Protein 4EIS (pdb70)

Sequence (447 aa):
GFVDNATIGGQFYQFYQPYQDPMGSPPDRISRKIPGNGPVEDVTSLAIQCNADSAPAKLHASAAAGSTVTLRWTIWPDSHVGPVITYMARCPDTGCQDWTPSASDKVWFKIKEGGREGTSNVWAATPLMTAPANYEYAIPSCLKPGYYLVRHEIIALHSAYSYPGAQFYPGCHQLQVTGSGTKTPSSGLVSFPGAYKSTDPGVTYDAYQAATYTIPGPAVFTCGFVDNATIGGQFYQFYQPYQDPYMGSPPDRISRKIPGNGPVEDVTSLAIQCNADSAPAKLHASAAAGSTVTLRWTIWPDSHVGPVITYMARCPDTGCQDWTPSASDKVWFKIKEGGREGTSNVWAATPLMTAPANYEYAIPSCLKPGYYLVRHEIIALHSAYSYPGAQFYPGCHQLQVTGSGTKTPSSGLVSFPGAYKSTDPGVTYDAYQAATYTIPGPAVFTC

Nearest PDB structures (foldseek):
  4eis-assembly1_A  TM=1.005E+00  e=3.615E-50  Neurospora crassa OR74A
  4eis-assembly2_B  TM=1.003E+00  e=1.424E-48  Neurospora crassa OR74A
  7ova-assembly2_BBB  TM=9.153E-01  e=5.320E-24  Aspergillus fischeri NRRL 181
  7vfc-assembly1_A  TM=9.034E-01  e=1.640E-23  compost metagenome
  6ha5-assembly2_B  TM=9.074E-01  e=2.078E-23  Aspergillus fumigatus Af293

CATH classification: 2.70.50.70

InterPro domains:
  IPR005103 Auxiliary Activity family 9, catalytic domain [PF03443] (17-226)
  IPR005103 Auxiliary Activity family 9, catalytic domain [cd21175] (17-236)
  IPR049892 Auxiliary Activity family 9 [PTHR33353] (1-238)

Radius of gyration: 25.79 Å; Cα contacts (8 Å, |Δi|>4): 1217; chains: 2; bounding box: 38×68×74 Å

Organism: Neurospora crassa (strain ATCC 24698 / 74-OR23-1A / CBS 708.71 / DSM 1257 / FGSC 987) (NCBI:txid367110)

Foldseek 3Di:
DAFQWKQAQNRTFGADDLVPQVPPHGDQHQWKDENDFFFDLDQQDLCLFAHPPIAATQDAAEHAAFDKMKTFDDADALQQAWKKWKKKFFDPQVERRHDDDDQFDQGIATADMWGDDQLDRDTPQNCCNDPRNMDMGGRHNQDDFGKMKMKIWGWGCSQQLAPSGITIRIIIGMHGYDDDHDDRDDPQTAGRSPQDDCPPDQRNDDSPGRHDHDDTGGDHDDD/DAFQWKQAQNRTFGADDLVPQVPDPHRDQGQWKDENDFFFDLDLLDLCLFAHPPIAATQDAAEHAAFDKMKTFDDADDLQQAWKKWKKKFFDPQVERRHDDADQADQGIATADMWGDDQLDLDTNQNCLNDPRNMDMGGRHNQDDFGKMKMKIWTWGCSQQQAPSGITIGIIIGMHGYDDDHDDGDDPQTAGRSPQDDRPPPRRNDDSPGRHDHDDTGTDHDHD

Secondary structure (DSSP, 8-state):
--EEEEEETTEEEE---TTT----SPPP-SB----SSPPB--TTSTHHHHSTT----S--EEEETT-EEEEEESPPPTT----EEEEEEEPPTT-GGG----TT---BEEEEEE-B-TTSS-BTTGGGGSSS-EEEEE--TTBPSEEEEEEEEEEE-TT-SSSS--EEEEEEEEEEEESS--B---SS-B-TTTS--TTSTTTS--TTSS------SSPBP--/--EEEEEETTEEEE---TTTGGGSSSPPP-SB-----SPPB--TTSTHHHH-TT----S--EEEETT-EEEEEESPPPTT----EEEEEEEPPTT-STT----TT---BEEEEEE-BSTTSS-BTTGGGGSSS-EEEEE--TTBPSEEEEEEEEEEE-TT-SSSS--EEEEEEEEEEEESS--B---SS-B-TTTS--TTSTTTS--TTSS------SSPBP--

Structure (mmCIF, N/CA/C/O backbone):
data_4EIS
#
_entry.id   4EIS
#
_cell.length_a   35.740
_cell.length_b   77.890
_cell.length_c   82.050
_cell.angle_alpha   90.000
_cell.angle_beta   90.020
_cell.angle_gamma   90.000
#
_symmetry.space_group_name_H-M   'P 1 21 1'
#
loop_
_entity.id
_entity.type
_entity.pdbx_description
1 polymer 'polysaccharide monooxygenase-3'
2 polymer 'polysaccharide monooxygenase-3'
3 branched 2-acetamido-2-deoxy-beta-D-glucopyranose-(1-4)-2-acetamido-2-deoxy-beta-D-glucopyranose
4 non-polymer 'COPPER (II) ION'
5 non-polymer 'PEROXIDE ION'
6 water water
#
loop_
_atom_site.group_PDB
_atom_site.id
_atom_site.type_symbol
_atom_site.label_atom_id
_atom_site.label_alt_id
_atom_site.label_comp_id
_atom_site.label_asym_id
_atom_site.label_entity_id
_atom_site.label_seq_id
_atom_site.pdbx_PDB_ins_code
_atom_site.Cartn_x
_atom_site.Cartn_y
_atom_site.Cartn_z
_atom_site.occupancy
_atom_site.B_iso_or_equiv
_atom_site.auth_seq_id
_atom_site.auth_comp_id
_atom_site.auth_asym_id
_atom_site.auth_atom_id
_atom_site.pdbx_PDB_model_num
ATOM 22 N N . GLY A 1 2 ? -15.451 14.239 -23.386 1.00 10.50 2 GLY A N 1
ATOM 23 C CA . GLY A 1 2 ? -14.158 14.665 -23.859 1.00 10.12 2 GLY A CA 1
ATOM 24 C C . GLY A 1 2 ? -14.233 15.005 -25.338 1.00 10.67 2 GLY A C 1
ATOM 25 O O . GLY A 1 2 ? -15.311 14.971 -25.924 1.00 14.10 2 GLY A O 1
ATOM 29 N N . PHE A 1 3 ? -13.099 15.381 -25.903 1.00 10.16 3 PHE A N 1
ATOM 30 C CA . PHE A 1 3 ? -12.990 15.679 -27.329 1.00 9.56 3 PHE A CA 1
ATOM 31 C C . PHE A 1 3 ? -11.544 15.515 -27.765 1.00 9.40 3 PHE A C 1
ATOM 32 O O . PHE A 1 3 ? -10.657 15.345 -26.934 1.00 11.71 3 PHE A O 1
ATOM 49 N N . VAL A 1 4 ? -11.326 15.481 -29.075 1.00 8.66 4 VAL A N 1
ATOM 50 C CA . VAL A 1 4 ? -9.971 15.467 -29.575 1.00 7.71 4 VAL A CA 1
ATOM 51 C C . VAL A 1 4 ? -9.376 16.859 -29.364 1.00 9.64 4 VAL A C 1
ATOM 52 O O . VAL A 1 4 ? -9.894 17.847 -29.880 1.00 10.52 4 VAL A O 1
ATOM 65 N N . ASP A 1 5 ? -8.283 16.921 -28.613 1.00 10.36 5 ASP A N 1
ATOM 66 C CA . ASP A 1 5 ? -7.656 18.181 -28.193 1.00 11.21 5 ASP A CA 1
ATOM 67 C C . ASP A 1 5 ? -6.679 18.702 -29.258 1.00 11.01 5 ASP A C 1
ATOM 68 O O . ASP A 1 5 ? -6.582 19.916 -29.507 1.00 12.01 5 ASP A O 1
ATOM 77 N N . ASN A 1 6 ? -5.927 17.785 -29.850 1.00 10.45 6 ASN A N 1
ATOM 78 C CA . ASN A 1 6 ? -4.978 18.135 -30.899 1.00 10.71 6 ASN A CA 1
ATOM 79 C C . ASN A 1 6 ? -4.560 16.896 -31.666 1.00 10.99 6 ASN A C 1
ATOM 80 O O . ASN A 1 6 ? -4.999 15.773 -31.352 1.00 11.56 6 ASN A O 1
ATOM 90 N N . ALA A 1 7 ? -3.781 17.118 -32.714 1.00 11.66 7 ALA A N 1
ATOM 91 C CA . ALA A 1 7 ? -3.305 16.044 -33.569 1.00 11.86 7 ALA A CA 1
ATOM 92 C C . ALA A 1 7 ? -1.944 16.327 -34.170 1.00 12.18 7 ALA A C 1
ATOM 93 O O . ALA A 1 7 ? -1.461 17.450 -34.148 1.00 14.92 7 ALA A O 1
ATOM 100 N N . THR A 1 8 ? -1.353 15.281 -34.720 1.00 11.58 8 THR A N 1
ATOM 101 C CA . THR A 1 8 ? -0.134 15.395 -35.504 1.00 11.91 8 THR A CA 1
ATOM 102 C C . THR A 1 8 ? -0.466 14.800 -36.863 1.00 12.92 8 THR A C 1
ATOM 103 O O . THR A 1 8 ? -0.722 13.598 -36.978 1.00 15.81 8 THR A O 1
ATOM 114 N N . ILE A 1 9 ? -0.534 15.664 -37.876 1.00 11.70 9 ILE A N 1
ATOM 115 C CA . ILE A 1 9 ? -0.941 15.307 -39.234 1.00 11.26 9 ILE A CA 1
ATOM 116 C C . ILE A 1 9 ? 0.145 15.770 -40.210 1.00 12.11 9 ILE A C 1
ATOM 117 O O . ILE A 1 9 ? 0.593 16.906 -40.155 1.00 12.39 9 ILE A O 1
ATOM 133 N N . GLY A 1 10 ? 0.590 14.878 -41.086 1.00 12.11 10 GLY A N 1
ATOM 134 C CA . GLY A 1 10 ? 1.651 15.223 -42.019 1.00 12.51 10 GLY A CA 1
ATOM 135 C C . GLY A 1 10 ? 2.895 15.666 -41.291 1.00 12.57 10 GLY A C 1
ATOM 136 O O . GLY A 1 10 ? 3.694 16.429 -41.808 1.00 14.04 10 GLY A O 1
ATOM 140 N N . GLY A 1 11 ? 3.060 15.163 -40.073 1.00 12.79 11 GLY A N 1
ATOM 141 C CA . GLY A 1 11 ? 4.213 15.488 -39.265 1.00 12.28 11 GLY A CA 1
ATOM 142 C C . GLY A 1 11 ? 4.116 16.779 -38.491 1.00 11.68 11 GLY A C 1
ATOM 143 O O . GLY A 1 11 ? 5.046 17.141 -37.774 1.00 13.37 11 GLY A O 1
ATOM 147 N N . GLN A 1 12 ? 2.994 17.490 -38.627 1.00 11.87 12 GLN A N 1
ATO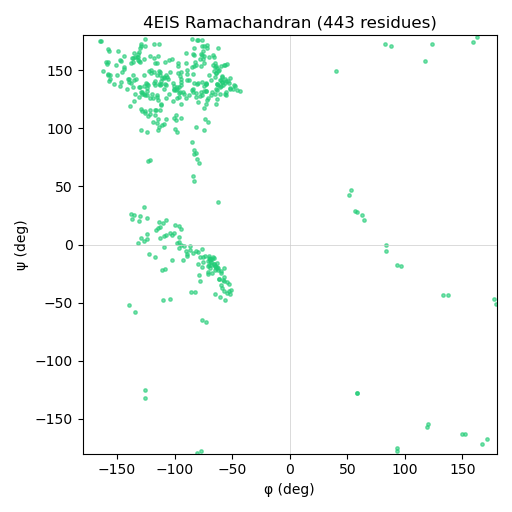M 148 C CA . GLN A 1 12 ? 2.820 18.817 -38.025 1.00 12.92 12 GLN A CA 1
ATOM 149 C C . GLN A 1 12 ? 1.777 18.793 -36.920 1.00 11.83 12 GLN A C 1
ATOM 150 O O . GLN A 1 12 ? 0.802 18.072 -37.004 1.00 13.01 12 GLN A O 1
ATOM 164 N N . PHE A 1 13 ? 1.990 19.611 -35.895 1.00 12.95 13 PHE A N 1
ATOM 165 C CA . PHE A 1 13 ? 1.07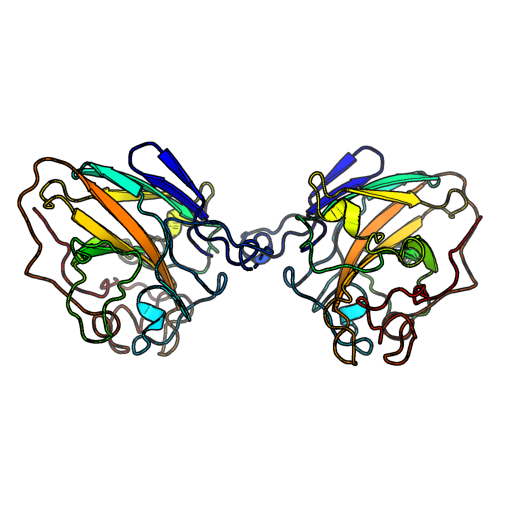2 19.715 -34.761 1.00 13.98 13 PHE A CA 1
ATOM 166 C C . PH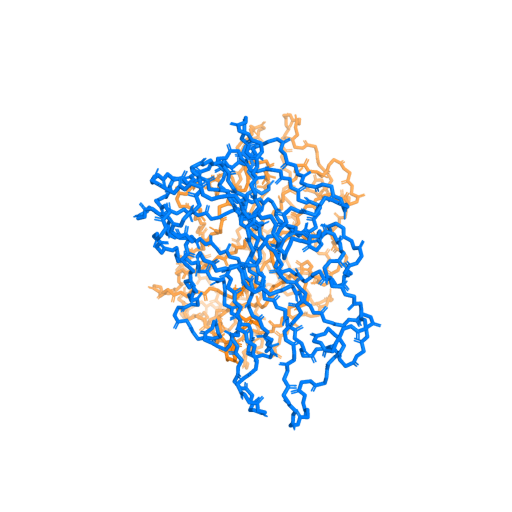E A 1 13 ? -0.067 20.670 -35.087 1.00 12.80 13 PHE A C 1
ATOM 167 O O . PHE A 1 13 ? 0.169 21.757 -35.621 1.00 16.17 13 PHE A O 1
ATOM 184 N N . TYR A 1 14 ? -1.290 20.255 -34.771 1.00 12.88 14 TYR A N 1
ATOM 185 C CA . TYR A 1 14 ? -2.441 21.115 -34.849 1.00 12.97 14 TYR A CA 1
ATOM 186 C C . TYR A 1 14 ? -3.266 21.061 -33.568 1.00 11.80 14 TYR A C 1
ATOM 187 O O . TYR A 1 14 ? -3.705 19.982 -33.168 1.00 12.89 14 TYR A O 1
ATOM 205 N N . GLN A 1 15 ? -3.547 22.218 -32.983 1.00 13.10 15 GLN A N 1
ATOM 206 C CA . GLN A 1 15 ? -4.497 22.278 -31.903 1.00 12.03 15 GLN A CA 1
ATOM 207 C C . GLN A 1 15 ? -5.880 22.303 -32.509 1.00 10.98 15 GLN A C 1
ATOM 208 O O . GLN A 1 15 ? -6.181 23.155 -33.350 1.00 12.21 15 GLN A O 1
ATOM 222 N N . PHE A 1 16 ? -6.735 21.395 -32.068 1.00 11.61 16 PHE A N 1
ATOM 223 C CA . PHE A 1 16 ? -8.091 21.335 -32.597 1.00 10.54 16 PHE A CA 1
ATOM 224 C C . PHE A 1 16 ? -8.939 22.485 -32.025 1.00 9.64 16 PHE A C 1
ATOM 225 O O . PHE A 1 16 ? -8.514 23.198 -31.086 1.00 10.21 16 PHE A O 1
ATOM 242 N N . TYR A 1 17 ? -10.108 22.708 -32.634 1.00 11.02 17 TYR A N 1
ATOM 243 C CA . TYR A 1 17 ? -11.109 23.595 -32.092 1.00 10.45 17 TYR A CA 1
ATOM 244 C C . TYR A 1 17 ? -11.253 23.357 -30.583 1.00 10.53 17 TYR A C 1
ATOM 245 O O . TYR A 1 17 ? -11.344 22.208 -30.118 1.00 10.91 17 TYR A O 1
ATOM 263 N N . GLN A 1 18 ? -11.251 24.451 -29.826 1.00 11.24 18 GLN A N 1
ATOM 264 C CA . GLN A 1 18 ? -11.282 24.413 -28.356 1.00 11.76 18 GLN A CA 1
ATOM 265 C C . GLN A 1 18 ? -12.600 25.005 -27.870 1.00 10.14 18 GLN A C 1
ATOM 266 O O . GLN A 1 18 ? -12.737 26.220 -27.837 1.00 10.79 18 GLN A O 1
ATOM 280 N N . PRO A 1 19 ? -13.571 24.148 -27.485 1.00 9.81 19 PRO A N 1
ATOM 281 C CA . PRO A 1 19 ? -14.886 24.656 -27.112 1.00 11.11 19 PRO A CA 1
ATOM 282 C C . PRO A 1 19 ? -14.894 25.459 -25.797 1.00 11.45 19 PRO A C 1
ATOM 283 O O . PRO A 1 19 ? -15.836 26.198 -25.572 1.00 12.28 19 PRO A O 1
ATOM 294 N N . TYR A 1 20 ? -13.857 25.318 -24.964 1.00 13.37 20 TYR A N 1
ATOM 295 C CA . TYR A 1 20 ? -13.745 26.064 -23.709 1.00 11.98 20 TYR A CA 1
ATOM 296 C C . TYR A 1 20 ? -12.675 27.156 -23.794 1.00 14.78 20 TYR A C 1
ATOM 297 O O . TYR A 1 20 ? -12.196 27.635 -22.774 1.00 17.60 20 TYR A O 1
ATOM 315 N N . GLN A 1 21 ? -12.327 27.570 -25.019 1.00 13.95 21 GLN A N 1
ATOM 316 C CA . GLN A 1 21 ? -11.388 28.706 -25.228 1.00 12.99 21 GLN A CA 1
ATOM 317 C C . GLN A 1 21 ? -11.851 29.601 -26.398 1.00 12.72 21 GLN A C 1
ATOM 318 O O . GLN A 1 21 ? -11.939 30.817 -26.283 1.00 15.07 21 GLN A O 1
ATOM 332 N N . ASP A 1 22 ? -12.112 28.966 -27.542 1.00 11.11 22 ASP A N 1
ATOM 333 C CA . ASP A 1 22 ? -12.277 29.676 -28.803 1.00 11.93 22 ASP A CA 1
ATOM 334 C C . ASP A 1 22 ? -13.487 30.593 -28.840 1.00 12.22 22 ASP A C 1
ATOM 335 O O . ASP A 1 22 ? -13.381 31.701 -29.363 1.00 13.94 22 ASP A O 1
ATOM 344 N N . PRO A 1 23 ? -14.640 30.144 -28.317 1.00 14.19 23 PRO A N 1
ATOM 345 C CA . PRO A 1 23 ? -15.824 31.008 -28.419 1.00 15.39 23 PRO A CA 1
ATOM 346 C C . PRO A 1 23 ? -15.747 32.359 -27.711 1.00 15.50 23 PRO A C 1
ATOM 347 O O . PRO A 1 23 ? -16.529 33.268 -28.039 1.00 16.56 23 PRO A O 1
ATOM 379 N N . MET A 1 25 ? -13.054 34.362 -27.432 1.00 15.93 25 MET A N 1
ATOM 380 C CA . MET A 1 25 ? -12.145 35.318 -28.041 1.00 16.74 25 MET A CA 1
ATOM 381 C C . MET A 1 25 ? -12.928 36.272 -28.923 1.00 17.86 25 MET A C 1
ATOM 382 O O . MET A 1 25 ? -13.970 35.910 -29.461 1.00 21.42 25 MET A O 1
ATOM 396 N N . GLY A 1 26 ? -12.442 37.501 -29.037 1.00 19.46 26 GLY A N 1
ATOM 397 C CA . GLY A 1 26 ? -13.030 38.444 -29.973 1.00 19.76 26 GLY A CA 1
ATOM 398 C C . GLY A 1 26 ? -13.023 37.918 -31.396 1.00 19.00 26 GLY A C 1
ATOM 399 O O . GLY A 1 26 ? -13.991 38.094 -32.143 1.00 19.05 26 GLY A O 1
ATOM 403 N N . SER A 1 27 ? -11.928 37.260 -31.758 1.00 20.28 27 SER A N 1
ATOM 404 C CA . SER A 1 27 ? -11.768 36.651 -33.073 1.00 19.50 27 SER A CA 1
ATOM 405 C C . SER A 1 27 ? -11.317 35.207 -32.858 1.00 18.64 27 SER A C 1
ATOM 406 O O . SER A 1 27 ? -10.135 34.962 -32.637 1.00 21.97 27 SER A O 1
ATOM 414 N N . PRO A 1 28 ? -12.255 34.241 -32.923 1.00 18.70 28 PRO A N 1
ATOM 415 C CA . PRO A 1 28 ? -11.856 32.842 -32.745 1.00 18.78 28 PRO A CA 1
ATOM 416 C C . PRO A 1 28 ? -10.813 32.408 -33.782 1.00 19.55 28 PRO A C 1
ATOM 417 O O . PRO A 1 28 ? -10.911 32.786 -34.944 1.00 22.77 28 PRO A O 1
ATOM 428 N N . PRO A 1 29 ? -9.813 31.620 -33.362 1.00 15.01 29 PRO A N 1
ATOM 429 C CA . PRO A 1 29 ? -8.719 31.246 -34.254 1.00 15.68 29 PRO A CA 1
ATOM 430 C C . PRO A 1 29 ? -9.148 30.287 -35.365 1.00 15.43 29 PRO A C 1
ATOM 431 O O . PRO A 1 29 ? -10.005 29.421 -35.145 1.00 15.06 29 PRO A O 1
ATOM 442 N N . ASP A 1 30 ? -8.541 30.427 -36.544 1.00 17.20 30 ASP A N 1
ATOM 443 C CA . ASP A 1 30 ? -8.734 29.468 -37.632 1.00 16.95 30 ASP A CA 1
ATOM 444 C C . ASP A 1 30 ? -8.291 28.101 -37.140 1.00 14.10 30 ASP A C 1
ATOM 445 O O . ASP A 1 30 ? -7.265 27.973 -36.481 1.00 18.57 30 ASP A O 1
ATOM 454 N N . ARG A 1 31 ? -9.046 27.073 -37.502 1.00 13.65 31 ARG A N 1
ATOM 455 C CA . ARG A 1 31 ? -8.735 25.703 -37.095 1.00 12.01 31 ARG A CA 1
ATOM 456 C C . ARG A 1 31 ? -8.865 24.752 -38.283 1.00 12.08 31 ARG A C 1
ATOM 457 O O . ARG A 1 31 ? -9.503 25.086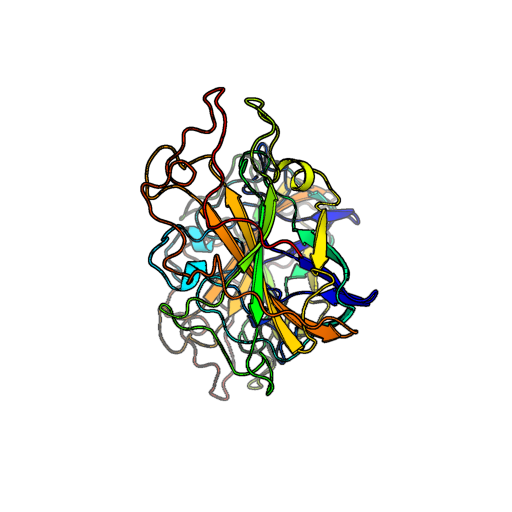 -39.295 1.00 13.98 31 ARG A O 1
ATOM 478 N N . ILE A 1 32 ? -8.252 23.578 -38.165 1.00 10.68 32 ILE A N 1
ATOM 479 C CA . ILE A 1 32 ? -8.495 22.498 -39.128 1.00 10.14 32 ILE A CA 1
ATOM 480 C C . ILE A 1 32 ? -9.657 21.589 -38.732 1.00 10.16 32 ILE A C 1
ATOM 481 O O . ILE A 1 32 ? -10.060 20.722 -39.513 1.00 13.02 32 ILE A O 1
ATOM 497 N N . SER A 1 33 ? -10.161 21.748 -37.512 1.00 10.76 33 SER A N 1
ATOM 498 C CA . SER A 1 33 ? -11.260 20.929 -37.009 1.00 9.62 33 SER A CA 1
ATOM 499 C C . SER A 1 33 ? -12.470 21.786 -36.757 1.00 9.96 33 SER A C 1
ATOM 500 O O . SER A 1 33 ? -12.365 22.997 -36.519 1.00 12.23 33 SER A O 1
ATOM 508 N N . ARG A 1 34 ? -13.620 21.122 -36.790 1.00 9.96 34 ARG A N 1
ATOM 509 C CA . ARG A 1 34 ? -14.908 21.773 -36.821 1.00 10.26 34 ARG A CA 1
ATOM 510 C C . ARG A 1 34 ? -15.417 22.015 -35.407 1.00 10.21 34 ARG A C 1
ATOM 511 O O . ARG A 1 34 ? -15.168 21.223 -34.501 1.00 10.84 34 ARG A O 1
ATOM 532 N N . LYS A 1 35 ? -16.141 23.115 -35.268 1.00 10.26 35 LYS A N 1
ATOM 533 C CA . LYS A 1 35 ? -16.765 23.550 -34.032 1.00 10.38 35 LYS A CA 1
ATOM 534 C C . LYS A 1 35 ? -17.526 22.420 -33.348 1.00 9.47 35 LYS A C 1
ATOM 535 O O . LYS A 1 35 ? -18.217 21.639 -33.995 1.00 11.14 35 LYS A O 1
ATOM 554 N N . ILE A 1 36 ? -17.369 22.326 -32.035 1.00 11.18 36 ILE A N 1
ATOM 555 C CA . ILE A 1 36 ? -18.152 21.409 -31.191 1.00 9.54 36 ILE A CA 1
ATOM 556 C C . ILE A 1 36 ? -18.669 22.225 -29.994 1.00 9.70 36 ILE A C 1
ATOM 557 O O . ILE A 1 36 ? -18.121 23.284 -29.688 1.00 11.59 36 ILE A O 1
ATOM 573 N N . PRO A 1 37 ? -19.741 21.756 -29.320 1.00 10.88 37 PRO A N 1
ATOM 574 C CA . PRO A 1 37 ? -20.329 22.553 -28.243 1.00 11.98 37 PRO A CA 1
ATOM 575 C C . PRO A 1 37 ? -19.554 22.552 -26.921 1.00 12.17 37 PRO A C 1
ATOM 576 O O . PRO A 1 37 ? -19.727 23.441 -26.067 1.00 14.75 37 PRO A O 1
ATOM 587 N N . GLY A 1 38 ? -18.695 21.563 -26.769 1.00 11.49 38 GLY A N 1
ATOM 588 C CA . GLY A 1 38 ? -18.178 21.189 -25.449 1.00 11.45 38 GLY A CA 1
ATOM 589 C C . GLY A 1 38 ? -17.872 19.708 -25.454 1.00 10.79 38 GLY A C 1
ATOM 590 O O . GLY A 1 38 ? -17.779 19.090 -26.515 1.00 11.81 38 GLY A O 1
ATOM 594 N N . ASN A 1 39 ? -17.722 19.124 -24.273 1.00 10.82 39 ASN A N 1
ATOM 595 C CA . ASN A 1 39 ? -17.262 17.746 -24.150 1.00 11.74 39 ASN A CA 1
ATOM 596 C C . ASN A 1 39 ? -18.384 16.702 -23.988 1.00 10.61 39 ASN A C 1
ATOM 597 O O . ASN A 1 39 ? -18.113 15.528 -23.751 1.00 11.27 39 ASN A O 1
ATOM 608 N N . GLY A 1 40 ? -19.642 17.134 -24.113 1.00 12.12 40 GLY A N 1
ATOM 609 C CA . GLY A 1 40 ? -20.789 16.269 -23.870 1.00 11.23 40 GLY A CA 1
ATOM 610 C C . GLY A 1 40 ? -21.220 15.404 -25.050 1.00 11.14 40 GLY A C 1
ATOM 611 O O . GLY A 1 40 ? -20.858 15.663 -26.192 1.00 14.14 40 GLY A O 1
ATOM 615 N N . PRO A 1 41 ? -22.031 14.372 -24.790 1.00 11.76 41 PRO A N 1
ATOM 616 C CA . PRO A 1 41 ? -22.409 13.432 -25.845 1.00 11.86 41 PRO A CA 1
ATOM 617 C C . PRO A 1 41 ? -23.556 13.878 -26.731 1.00 11.26 41 PRO A C 1
ATOM 618 O O . PRO A 1 41 ? -24.369 14.707 -26.334 1.00 14.36 41 PRO A O 1
ATOM 629 N N . VAL A 1 42 ? -23.589 13.296 -27.931 1.00 11.43 42 VAL A N 1
ATOM 630 C CA . VAL A 1 42 ? -24.733 13.309 -28.812 1.00 12.13 42 VAL A CA 1
ATOM 631 C C . VAL A 1 42 ? -25.421 11.964 -28.576 1.00 11.63 42 VAL A C 1
ATOM 632 O O . VAL A 1 42 ? -24.751 10.942 -28.452 1.00 13.93 42 VAL A O 1
ATOM 645 N N . GLU A 1 43 ? -26.742 11.978 -28.442 1.00 11.35 43 GLU A N 1
ATOM 646 C CA . GLU A 1 43 ? -27.493 10.769 -28.149 1.00 13.25 43 GLU A CA 1
ATOM 647 C C . GLU A 1 43 ? -28.595 10.458 -29.169 1.00 14.56 43 GLU A C 1
ATOM 648 O O . GLU A 1 43 ? -29.334 9.497 -28.999 1.00 18.12 43 GLU A O 1
ATOM 660 N N . ASP A 1 44 ? -28.675 11.245 -30.237 1.00 13.48 44 ASP A N 1
ATOM 661 C CA . ASP A 1 44 ? -29.740 11.097 -31.233 1.00 12.97 44 ASP A CA 1
ATOM 662 C C . ASP A 1 44 ? -29.121 10.678 -32.573 1.00 12.24 44 ASP A C 1
ATOM 663 O O . ASP A 1 44 ? -28.541 11.510 -33.278 1.00 12.40 44 ASP A O 1
ATOM 672 N N . VAL A 1 45 ? -29.258 9.394 -32.941 1.00 12.74 45 VAL A N 1
ATOM 673 C CA . VAL A 1 45 ? -28.677 8.912 -34.208 1.00 12.85 45 VAL A CA 1
ATOM 674 C C . VAL A 1 45 ? -29.391 9.460 -35.443 1.00 11.93 45 VAL A C 1
ATOM 675 O O . VAL A 1 45 ? -28.916 9.279 -36.547 1.00 14.56 45 VAL A O 1
ATOM 688 N N . THR A 1 46 ? -30.546 10.082 -35.255 1.00 12.75 46 THR A N 1
ATOM 689 C CA . THR A 1 46 ? -31.312 10.665 -36.366 1.00 11.45 46 THR A CA 1
ATOM 690 C C . THR A 1 46 ? -31.000 12.151 -36.570 1.00 12.16 46 THR A C 1
ATOM 691 O O . THR A 1 46 ? -31.530 12.770 -37.484 1.00 13.35 46 THR A O 1
ATOM 702 N N . SER A 1 47 ? -30.123 12.712 -35.739 1.00 12.18 47 SER A N 1
ATOM 703 C CA . SER A 1 47 ? -29.755 14.130 -35.810 1.00 11.95 47 SER A CA 1
ATOM 704 C C . SER A 1 47 ? -28.480 14.359 -36.634 1.00 11.80 47 SER A C 1
ATOM 705 O O . SER A 1 47 ? -27.544 13.558 -36.613 1.00 13.07 47 SER A O 1
ATOM 713 N N . LEU A 1 48 ? -28.440 15.473 -37.350 1.00 12.11 48 LEU A N 1
ATOM 714 C CA . LEU A 1 48 ? -27.212 15.901 -37.995 1.00 13.20 48 LEU A CA 1
ATOM 715 C C . LEU A 1 48 ? -26.066 16.075 -36.990 1.00 12.93 48 LEU A C 1
ATOM 716 O O . LEU A 1 48 ? -24.898 16.059 -37.368 1.00 13.43 48 LEU A O 1
ATOM 732 N N . ALA A 1 49 ? -26.388 16.227 -35.710 1.00 11.60 49 ALA A N 1
ATOM 733 C CA . ALA A 1 49 ? -25.327 16.349 -34.703 1.00 11.25 49 ALA A CA 1
ATOM 734 C C . ALA A 1 49 ? -24.448 15.084 -34.646 1.00 10.90 49 ALA A C 1
ATOM 735 O O . ALA A 1 49 ? -23.301 15.125 -34.190 1.00 11.95 49 ALA A O 1
ATOM 742 N N . ILE A 1 50 ? -24.977 13.954 -35.115 1.00 11.27 50 ILE A N 1
ATOM 743 C CA . ILE A 1 50 ? -24.207 12.718 -35.085 1.00 12.35 50 ILE A CA 1
ATOM 744 C C . ILE A 1 50 ? -23.047 12.749 -36.089 1.00 11.33 50 ILE A C 1
ATOM 745 O O . ILE A 1 50 ? -22.098 11.963 -35.958 1.00 11.90 50 ILE A O 1
ATOM 761 N N . GLN A 1 51 ? -23.109 13.667 -37.056 1.00 9.60 51 GLN A N 1
ATOM 762 C CA . GLN A 1 51 ? -22.099 13.773 -38.102 1.00 10.86 51 GLN A CA 1
ATOM 763 C C . GLN A 1 51 ? -20.803 14.360 -37.553 1.00 9.98 51 GLN A C 1
ATOM 764 O O . GLN A 1 51 ? -19.802 13.655 -37.500 1.00 10.96 51 GLN A O 1
ATOM 778 N N . CYS A 1 52 ? -20.840 15.627 -37.145 1.00 11.33 52 CYS A N 1
ATOM 779 C CA . CYS A 1 52 ? -19.658 16.359 -36.692 1.00 11.94 52 CYS A CA 1
ATOM 780 C C . CYS A 1 52 ? -19.892 17.066 -35.337 1.00 11.13 52 CYS A C 1
ATOM 781 O O . CYS A 1 52 ? -19.220 18.040 -34.991 1.00 11.63 52 CYS A O 1
ATOM 789 N N . ASN A 1 53 ? -20.842 16.523 -34.571 1.00 10.45 53 ASN A N 1
ATOM 790 C CA . ASN A 1 53 ? -21.282 17.051 -33.288 1.00 10.59 53 ASN A CA 1
ATOM 791 C C . ASN A 1 53 ? -22.320 18.176 -33.482 1.00 10.35 53 ASN A C 1
ATOM 792 O O . ASN A 1 53 ? -22.549 18.638 -34.598 1.00 11.95 53 ASN A O 1
ATOM 803 N N . ALA A 1 54 ? -22.911 18.633 -32.376 1.00 11.37 54 ALA A N 1
ATOM 804 C CA . ALA A 1 54 ? -24.035 19.563 -32.406 1.00 12.68 54 ALA A CA 1
ATOM 805 C C . ALA A 1 54 ? -23.612 20.973 -32.800 1.00 14.05 54 ALA A C 1
ATOM 806 O O . ALA A 1 54 ? -22.565 21.465 -32.388 1.00 15.09 54 ALA A O 1
ATOM 813 N N . ASP A 1 55 ? -24.451 21.598 -33.626 1.00 14.41 55 ASP A N 1
ATOM 814 C CA . ASP A 1 55 ? -24.283 22.982 -34.062 1.00 14.60 55 ASP A CA 1
ATOM 815 C C . ASP A 1 55 ? -22.890 23.243 -34.616 1.00 13.94 55 ASP A C 1
ATOM 816 O O . ASP A 1 55 ? -22.269 24.271 -34.325 1.00 16.55 55 ASP A O 1
ATOM 825 N N . SER A 1 56 ? -22.408 22.291 -35.406 1.00 13.30 56 SER A N 1
ATOM 826 C CA . SER A 1 56 ? -21.095 22.398 -35.984 1.00 12.69 56 SER A CA 1
ATOM 827 C C . SER A 1 56 ? -21.099 23.297 -37.220 1.00 12.14 56 SER A C 1
ATOM 828 O O . SER A 1 56 ? -22.139 23.809 -37.645 1.00 15.01 56 SER A O 1
ATOM 836 N N . ALA A 1 57 ? -19.909 23.516 -37.753 1.00 10.46 57 ALA A N 1
ATOM 837 C CA . ALA A 1 57 ? -19.708 24.358 -38.920 1.00 13.88 57 ALA A CA 1
ATOM 838 C C . ALA A 1 57 ? -18.395 23.971 -39.594 1.00 11.74 57 ALA A C 1
ATOM 839 O O . ALA A 1 57 ? -17.528 23.365 -38.963 1.00 13.16 57 ALA A O 1
ATOM 846 N N . PRO A 1 58 ? -18.256 24.267 -40.899 1.00 13.11 58 PRO A N 1
ATOM 847 C CA . PRO A 1 58 ? -16.988 23.967 -41.545 1.00 11.81 58 PRO A CA 1
ATOM 848 C C . PRO A 1 58 ? -15.827 24.704 -40.888 1.00 12.94 58 PRO A C 1
ATOM 849 O O . PRO A 1 58 ? -16.035 25.728 -40.243 1.00 16.07 58 PRO A O 1
ATOM 860 N N . ALA A 1 59 ? -14.626 24.132 -40.998 1.00 11.10 59 ALA A N 1
ATOM 861 C CA . ALA A 1 59 ? -13.403 24.727 -40.461 1.00 11.47 59 ALA A CA 1
ATOM 862 C C . ALA A 1 59 ? -12.704 25.469 -41.588 1.00 10.82 59 ALA A C 1
ATOM 863 O O . ALA A 1 59 ? -12.872 25.124 -42.766 1.00 11.70 59 ALA A O 1
ATOM 870 N N . LYS A 1 60 ? -11.925 26.477 -41.239 1.00 11.87 60 LYS A N 1
ATOM 871 C CA . LYS A 1 60 ? -11.331 27.384 -42.215 1.00 13.87 60 LYS A CA 1
ATOM 872 C C . LYS A 1 60 ? -10.100 26.764 -42.886 1.00 12.59 60 LYS A C 1
ATOM 873 O O . LYS A 1 60 ? -9.784 27.109 -44.027 1.00 15.03 60 LYS A O 1
ATOM 892 N N . LEU A 1 61 ? -9.426 25.831 -42.211 1.00 13.84 61 LEU A N 1
ATOM 893 C CA . LEU A 1 61 ? -8.155 25.285 -42.695 1.00 13.46 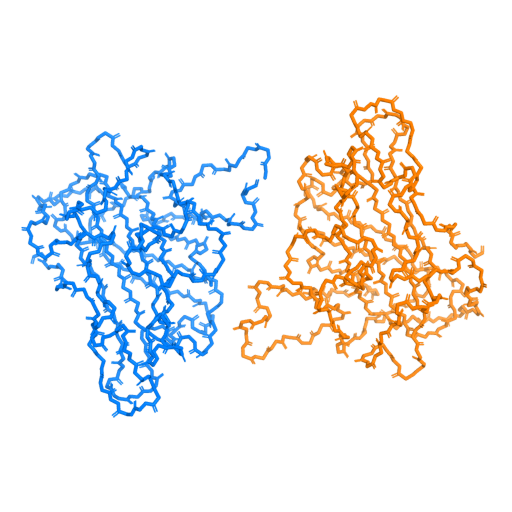61 LEU A CA 1
ATOM 894 C C . LEU A 1 61 ? -8.208 23.787 -42.985 1.00 12.50 61 LEU A C 1
ATOM 895 O O . LEU A 1 61 ? -9.091 23.071 -42.506 1.00 11.72 61 LEU A O 1
ATOM 911 N N . HIS A 1 62 ? -7.238 23.341 -43.787 1.00 13.68 62 HIS A N 1
ATOM 912 C CA . HIS A 1 62 ? -6.960 21.926 -43.991 1.00 10.74 62 HIS A CA 1
ATOM 913 C C . HIS A 1 62 ? -5.546 21.619 -43.575 1.00 11.37 62 HIS A C 1
ATOM 914 O O . HIS A 1 62 ? -4.668 22.476 -43.675 1.00 14.58 62 HIS A O 1
ATOM 929 N N . ALA A 1 63 ? -5.316 20.384 -43.117 1.00 11.33 63 ALA A N 1
ATOM 930 C CA . ALA A 1 63 ? -3.988 19.871 -42.813 1.00 10.67 63 ALA A CA 1
ATOM 931 C C . ALA A 1 63 ? -3.493 18.956 -43.943 1.00 11.17 63 ALA A C 1
ATOM 932 O O . ALA A 1 63 ? -4.161 17.984 -44.280 1.00 11.46 63 ALA A O 1
ATOM 939 N N . SER A 1 64 ? -2.331 19.282 -44.519 1.00 11.45 64 SER A N 1
ATOM 940 C CA . SER A 1 64 ? -1.751 18.500 -45.601 1.00 12.22 64 SER A CA 1
ATOM 941 C C . SER A 1 64 ? -1.149 17.202 -45.078 1.00 12.30 64 SER A C 1
ATOM 942 O O . SER A 1 64 ? -0.476 17.188 -44.058 1.00 15.49 64 SER A O 1
ATOM 950 N N . ALA A 1 65 ? -1.390 16.106 -45.783 1.00 13.12 65 ALA A N 1
ATOM 951 C CA . ALA A 1 65 ? -0.798 14.814 -45.413 1.00 13.79 65 ALA A CA 1
ATOM 952 C C . ALA A 1 65 ? -0.769 13.902 -46.626 1.00 14.43 65 ALA A C 1
ATOM 953 O O . ALA A 1 65 ? -1.657 13.958 -47.469 1.00 15.87 65 ALA A O 1
ATOM 960 N N . ALA A 1 66 ? 0.244 13.055 -46.702 1.00 13.27 66 ALA A N 1
ATOM 961 C CA . ALA A 1 66 ? 0.344 12.073 -47.765 1.00 14.12 66 ALA A CA 1
ATOM 962 C C . ALA A 1 66 ? -0.617 10.917 -47.517 1.00 13.39 66 ALA A C 1
ATOM 963 O O . ALA A 1 66 ? -0.740 10.435 -46.388 1.00 13.52 66 ALA A O 1
ATOM 970 N N . ALA A 1 67 ? -1.254 10.434 -48.580 1.00 12.83 67 ALA A N 1
ATOM 971 C CA . ALA A 1 67 ? -2.009 9.210 -48.485 1.00 13.24 67 ALA A CA 1
ATOM 972 C C . ALA A 1 67 ? -1.057 8.128 -47.983 1.00 13.87 67 ALA A C 1
ATOM 973 O O . ALA A 1 67 ? 0.100 8.080 -48.388 1.00 15.04 67 ALA A O 1
ATOM 980 N N . GLY A 1 68 ? -1.535 7.279 -47.085 1.00 14.55 68 GLY A N 1
ATOM 981 C CA . GLY A 1 68 ? -0.722 6.196 -46.531 1.00 15.57 68 GLY A CA 1
ATOM 982 C C . GLY A 1 68 ? -0.023 6.575 -45.235 1.00 15.16 68 GLY A C 1
ATOM 983 O O . GLY A 1 68 ? 0.419 5.692 -44.513 1.00 17.28 68 GLY A O 1
ATOM 987 N N . SER A 1 69 ? 0.081 7.875 -44.941 1.00 13.89 69 SER A N 1
ATOM 988 C CA . SER A 1 69 ? 0.714 8.353 -43.708 1.00 14.26 69 SER A CA 1
ATOM 989 C C . SER A 1 69 ? -0.163 8.157 -42.471 1.00 14.30 69 SER A C 1
ATOM 990 O O . SER A 1 69 ? -1.377 7.998 -42.569 1.00 14.22 69 SER A O 1
ATOM 998 N N . THR A 1 70 ? 0.478 8.169 -41.305 1.00 14.56 70 THR A N 1
ATOM 999 C CA . THR A 1 70 ? -0.209 8.033 -40.028 1.00 13.40 70 THR A CA 1
ATOM 1000 C C . THR A 1 70 ? -0.530 9.385 -39.390 1.00 13.54 70 THR A C 1
ATOM 1001 O O . THR A 1 70 ? 0.289 10.312 -39.416 1.00 14.69 70 THR A O 1
ATOM 1012 N N . VAL A 1 71 ? -1.731 9.465 -38.813 1.00 12.07 71 VAL A N 1
ATOM 1013 C CA . VAL A 1 71 ? -2.197 10.594 -38.030 1.00 11.54 71 VAL A CA 1
ATOM 1014 C C . VAL A 1 71 ? -2.341 10.169 -36.568 1.00 10.45 71 VAL A C 1
ATOM 1015 O O . VAL A 1 71 ? -2.858 9.100 -36.292 1.00 10.98 71 VAL A O 1
ATOM 1028 N N . THR A 1 72 ? -1.915 11.028 -35.644 1.00 11.05 72 THR A N 1
ATOM 1029 C CA . THR A 1 72 ? -2.155 10.866 -34.220 1.00 10.61 72 THR A CA 1
ATOM 1030 C C . THR A 1 72 ? -3.232 11.834 -33.775 1.00 10.05 72 THR A C 1
ATOM 1031 O O . THR A 1 72 ? -3.145 13.033 -34.022 1.00 11.22 72 THR A O 1
ATOM 1042 N N . LEU A 1 73 ? -4.226 11.316 -33.077 1.00 10.34 73 LEU A N 1
ATOM 1043 C CA . LEU A 1 73 ? -5.194 12.150 -32.398 1.00 9.96 73 LEU A CA 1
ATOM 1044 C C . LEU A 1 73 ? -4.998 11.996 -30.897 1.00 10.91 73 LEU A C 1
ATOM 1045 O O . LEU A 1 73 ? -4.753 10.897 -30.415 1.00 13.21 73 LEU A O 1
ATOM 1061 N N . ARG A 1 74 ? -5.115 13.090 -30.156 1.00 11.42 74 ARG A N 1
ATOM 1062 C CA . ARG A 1 74 ? -4.961 13.059 -28.708 1.00 10.59 74 ARG A CA 1
ATOM 1063 C C . ARG A 1 74 ? -6.241 13.565 -28.052 1.00 9.57 74 ARG A C 1
ATOM 1064 O O . ARG A 1 74 ? -6.587 14.733 -28.198 1.00 10.37 74 ARG A O 1
ATOM 1085 N N . TRP A 1 75 ? -6.907 12.685 -27.306 1.00 9.80 75 TRP A N 1
ATOM 1086 C CA . TRP A 1 75 ? -8.113 13.019 -26.564 1.00 9.12 75 TRP A CA 1
ATOM 1087 C C . TRP A 1 75 ? -7.794 13.646 -25.249 1.00 9.17 75 TRP A C 1
ATOM 1088 O O . TRP A 1 75 ? -6.746 13.366 -24.663 1.00 11.49 75 TRP A O 1
ATOM 1109 N N . THR A 1 76 ? -8.736 14.453 -24.779 1.00 9.57 76 THR A N 1
ATOM 1110 C CA . THR A 1 76 ? -8.773 14.840 -23.376 1.00 10.17 76 THR A CA 1
ATOM 1111 C C . THR A 1 76 ? -8.967 13.571 -22.523 1.00 11.08 76 THR A C 1
ATOM 1112 O O . THR A 1 76 ? -9.281 12.507 -23.055 1.00 11.89 76 THR A O 1
ATOM 1123 N N . ILE A 1 77 ? -8.819 13.660 -21.202 1.00 13.44 77 ILE A N 1
ATOM 1124 C CA . ILE A 1 77 ? -8.815 12.457 -20.373 1.00 14.19 77 ILE A CA 1
ATOM 1125 C C . ILE A 1 77 ? -10.144 11.701 -20.433 1.00 12.91 77 ILE A C 1
ATOM 1126 O O . ILE A 1 77 ? -11.195 12.275 -20.165 1.00 16.12 77 ILE A O 1
ATOM 1142 N N . TRP A 1 78 ? -10.090 10.410 -20.774 1.00 12.95 78 TRP A N 1
ATOM 1143 C CA . TRP A 1 78 ? -11.297 9.635 -21.032 1.00 10.94 78 TRP A CA 1
ATOM 1144 C C . TRP A 1 78 ? -11.750 8.890 -19.796 1.00 10.34 78 TRP A C 1
ATOM 1145 O O . TRP A 1 78 ? -11.003 8.078 -19.276 1.00 11.46 78 TRP A O 1
ATOM 1166 N N . PRO A 1 79 ? -12.986 9.134 -19.313 1.00 10.96 79 PRO A N 1
ATOM 1167 C CA . PRO A 1 79 ? -13.436 8.460 -18.086 1.00 11.95 79 PRO A CA 1
ATOM 1168 C C . PRO A 1 79 ? -13.512 6.932 -18.214 1.00 13.13 79 PRO A C 1
ATOM 1169 O O . PRO A 1 79 ? -13.994 6.416 -19.211 1.00 13.06 79 PRO A O 1
ATOM 1180 N N . ASP A 1 80 ? -13.066 6.201 -17.195 1.00 14.79 80 ASP A N 1
ATOM 1181 C CA . ASP A 1 80 ? -12.972 4.727 -17.303 1.00 13.75 80 ASP A CA 1
ATOM 1182 C C . ASP A 1 80 ? -14.305 3.988 -17.383 1.00 12.69 80 ASP A C 1
ATOM 1183 O O . ASP A 1 80 ? -14.347 2.833 -17.802 1.00 15.45 80 ASP A O 1
ATOM 1192 N N . SER A 1 81 ? -15.399 4.655 -17.043 1.00 12.49 81 SER A N 1
ATOM 1193 C CA . SER A 1 81 ? -16.713 4.081 -17.241 1.00 11.96 81 SER A CA 1
ATOM 1194 C C . SER A 1 81 ? -17.084 4.021 -18.731 1.00 12.52 81 SER A C 1
ATOM 1195 O O . SER A 1 81 ? -17.888 3.170 -19.124 1.00 13.66 81 SER A O 1
ATOM 1203 N N . HIS A 1 82 ? -16.512 4.896 -19.561 1.00 11.07 82 HIS A N 1
ATOM 1204 C CA . HIS A 1 82 ? -16.989 5.091 -20.952 1.00 10.31 82 HIS A CA 1
ATOM 1205 C C . HIS A 1 82 ? -16.388 4.064 -21.903 1.00 10.50 82 HIS A C 1
ATOM 1206 O O . HIS A 1 82 ? -15.702 4.411 -22.874 1.00 12.36 82 HIS A O 1
ATOM 1221 N N . VAL A 1 83 ? -16.637 2.784 -21.624 1.00 11.04 83 VAL A N 1
ATOM 1222 C CA . VAL A 1 83 ? -16.252 1.714 -22.526 1.00 10.87 83 VAL A CA 1
ATOM 1223 C C . VAL A 1 83 ? -17.054 1.828 -23.823 1.00 9.85 83 VAL A C 1
ATOM 1224 O O . VAL A 1 83 ? -18.207 2.277 -23.822 1.00 11.61 83 VAL A O 1
ATOM 1237 N N . GLY A 1 84 ? -16.461 1.397 -24.923 1.00 11.68 84 GLY A N 1
ATOM 1238 C CA . GLY A 1 84 ? -17.130 1.432 -26.211 1.00 12.14 84 GLY A CA 1
ATOM 1239 C C . GLY A 1 84 ? -16.132 1.374 -27.339 1.00 11.86 84 GLY A C 1
ATOM 1240 O O . GLY A 1 84 ? -14.906 1.423 -27.111 1.00 10.96 84 GLY A O 1
ATOM 1244 N N . PRO A 1 85 ? -16.640 1.276 -28.570 1.00 10.36 85 PRO A N 1
ATOM 1245 C CA . PRO A 1 85 ? -15.833 1.286 -29.770 1.00 10.84 85 PRO A CA 1
ATOM 1246 C C . PRO A 1 85 ? -15.296 2.666 -30.119 1.00 9.84 85 PRO A C 1
ATOM 1247 O O . PRO A 1 85 ? -15.783 3.670 -29.634 1.00 10.19 85 PRO A O 1
ATOM 1258 N N . VAL A 1 86 ? -14.276 2.686 -30.965 1.00 11.06 86 VAL A N 1
ATOM 1259 C CA . VAL A 1 86 ? -13.677 3.905 -31.489 1.00 9.72 86 VAL A CA 1
ATOM 1260 C C . VAL A 1 86 ? -13.656 3.707 -33.006 1.00 10.29 86 VAL A C 1
ATOM 1261 O O . VAL A 1 86 ? -13.236 2.651 -33.498 1.00 12.10 86 VAL A O 1
ATOM 1274 N N . ILE A 1 87 ? -14.156 4.690 -33.760 1.00 10.55 87 ILE A N 1
ATOM 1275 C CA . ILE A 1 87 ? -14.380 4.506 -35.189 1.00 9.84 87 ILE A CA 1
ATOM 1276 C C . ILE A 1 87 ? -13.981 5.764 -35.943 1.00 9.05 87 ILE A C 1
ATOM 1277 O O . ILE A 1 87 ? -14.278 6.867 -35.482 1.00 9.15 87 ILE A O 1
ATOM 1293 N N . THR A 1 88 ? -13.337 5.591 -37.099 1.00 10.12 88 THR A N 1
ATOM 1294 C CA . THR A 1 88 ? -12.928 6.709 -37.932 1.00 9.59 88 THR A CA 1
ATOM 1295 C C . THR A 1 88 ? -13.397 6.530 -39.372 1.00 8.47 88 THR A C 1
ATOM 1296 O O . THR A 1 88 ? -13.313 5.443 -39.928 1.00 9.71 88 THR A O 1
ATOM 1307 N N . TYR A 1 89 ? -14.000 7.593 -39.904 1.00 7.84 89 TYR A N 1
ATOM 1308 C CA . TYR A 1 89 ? -14.476 7.661 -41.265 1.00 7.96 89 TYR A CA 1
ATOM 1309 C C . TYR A 1 89 ? -13.825 8.823 -42.035 1.00 8.39 89 TYR A C 1
ATOM 1310 O O . TYR A 1 89 ? -13.299 9.756 -41.446 1.00 9.79 89 TYR A O 1
ATOM 1328 N N . MET A 1 90 ? -13.901 8.770 -43.355 1.00 8.93 90 MET A N 1
ATOM 1329 C CA . MET A 1 90 ? -13.541 9.917 -44.188 1.00 9.17 90 MET A CA 1
ATOM 1330 C C . MET A 1 90 ? -14.627 10.147 -45.229 1.00 9.07 90 MET A C 1
ATOM 1331 O O . MET A 1 90 ? -15.455 9.266 -45.499 1.00 9.55 90 MET A O 1
ATOM 1345 N N . ALA A 1 91 ? -14.627 11.350 -45.779 1.00 9.03 91 ALA A N 1
ATOM 1346 C CA . ALA A 1 91 ? -15.482 11.683 -46.932 1.00 9.76 91 ALA A CA 1
ATOM 1347 C C . ALA A 1 91 ? -14.761 12.693 -47.822 1.00 8.83 91 ALA A C 1
ATOM 1348 O O . ALA A 1 91 ? -14.090 13.605 -47.302 1.00 9.90 91 ALA A O 1
ATOM 1355 N N . ARG A 1 92 ? -14.867 12.541 -49.142 1.00 10.27 92 ARG A N 1
ATOM 1356 C CA . ARG A 1 92 ? -14.211 13.464 -50.051 1.00 10.39 92 ARG A CA 1
ATOM 1357 C C . ARG A 1 92 ? -15.030 14.736 -50.181 1.00 10.72 92 ARG A C 1
ATOM 1358 O O . ARG A 1 92 ? -16.210 14.679 -50.480 1.00 11.81 92 ARG A O 1
ATOM 1379 N N . CYS A 1 93 ? -14.407 15.867 -49.863 1.00 11.34 93 CYS A N 1
ATOM 1380 C CA . CYS A 1 93 ? -15.017 17.162 -50.075 1.00 12.12 93 CYS A CA 1
ATOM 1381 C C . CYS A 1 93 ? -14.952 17.543 -51.538 1.00 13.25 93 CYS A C 1
ATOM 1382 O O . CYS A 1 93 ? -14.143 17.003 -52.293 1.00 14.03 93 CYS A O 1
ATOM 1390 N N . PRO A 1 94 ? -15.757 18.532 -51.935 1.00 14.19 94 PRO A N 1
ATOM 1391 C CA . PRO A 1 94 ? -15.600 19.066 -53.276 1.00 14.78 94 PRO A CA 1
ATOM 1392 C C . PRO A 1 94 ? -14.165 19.557 -53.486 1.00 15.01 94 PRO A C 1
ATOM 1393 O O . PRO A 1 94 ? -13.484 19.915 -52.517 1.00 16.93 94 PRO A O 1
ATOM 1404 N N . ASP A 1 95 ? -13.708 19.583 -54.733 1.00 15.54 95 ASP A N 1
ATOM 1405 C CA . ASP A 1 95 ? -12.340 19.993 -55.019 1.00 15.52 95 ASP A CA 1
ATOM 1406 C C . ASP A 1 95 ? -12.098 21.466 -54.693 1.00 14.91 95 ASP A C 1
ATOM 1407 O O . ASP A 1 95 ? -10.954 21.897 -54.597 1.00 17.82 95 ASP A O 1
ATOM 1416 N N . THR A 1 96 ? -13.179 22.229 -54.537 1.00 15.92 96 THR A N 1
ATOM 1417 C CA . THR A 1 96 ? -13.137 23.612 -54.052 1.00 15.68 96 THR A CA 1
ATOM 1418 C C . THR A 1 96 ? -12.848 23.748 -52.535 1.00 14.21 96 THR A C 1
ATOM 1419 O O . THR A 1 96 ? -12.618 24.856 -52.049 1.00 17.07 96 THR A O 1
ATOM 1430 N N . GLY A 1 97 ? -12.881 22.628 -51.807 1.00 14.92 97 GLY A N 1
ATOM 1431 C CA . GLY A 1 97 ? -12.396 22.551 -50.429 1.00 15.27 97 GLY A CA 1
ATOM 1432 C C . GLY A 1 97 ? -13.503 22.194 -49.470 1.00 13.05 97 GLY A C 1
ATOM 1433 O O . GLY A 1 97 ? -14.679 22.359 -49.777 1.00 16.24 97 GLY A O 1
ATOM 1437 N N . CYS A 1 98 ? -13.128 21.652 -48.310 1.00 13.68 98 CYS A N 1
ATOM 1438 C CA . CYS A 1 98 ? -14.074 21.416 -47.217 1.00 13.48 98 CYS A CA 1
ATOM 1439 C C . CYS A 1 98 ? -14.591 22.648 -46.487 1.00 13.40 98 CYS A C 1
ATOM 1440 O O . CYS A 1 98 ? -15.560 22.525 -45.728 1.00 14.07 98 CYS A O 1
ATOM 1448 N N . GLN A 1 99 ? -13.959 23.804 -46.682 1.00 14.03 99 GLN A N 1
ATOM 1449 C CA . GLN A 1 99 ? -14.222 24.991 -45.834 1.00 13.74 99 GLN A CA 1
ATOM 1450 C C . GLN A 1 99 ? -15.620 25.621 -45.912 1.00 14.03 99 GLN A C 1
ATOM 1451 O O . GLN A 1 99 ? -15.969 26.466 -45.090 1.00 15.52 99 GLN A O 1
ATOM 1465 N N . ASP A 1 100 ? -16.404 25.219 -46.896 1.00 13.53 100 ASP A N 1
ATOM 1466 C CA . ASP A 1 100 ? -17.778 25.675 -47.017 1.00 14.79 100 ASP A CA 1
ATOM 1467 C C . ASP A 1 100 ? -18.725 24.544 -47.395 1.00 13.99 100 ASP A C 1
ATOM 1468 O O . ASP A 1 100 ? -19.772 24.802 -47.966 1.00 17.40 100 ASP A O 1
ATOM 1477 N N . TRP A 1 101 ? -18.355 23.312 -47.044 1.00 13.98 101 TRP A N 1
ATOM 1478 C CA . TRP A 1 101 ? -19.101 22.127 -47.408 1.00 15.85 101 TRP A CA 1
ATOM 1479 C C . TRP A 1 101 ? -19.457 21.352 -46.177 1.00 13.07 101 TRP A C 1
ATOM 1480 O O . TRP A 1 101 ? -18.607 21.102 -45.322 1.00 16.23 101 TRP A O 1
ATOM 1501 N N . THR A 1 102 ? -20.721 20.958 -46.084 1.00 14.30 102 THR A N 1
ATOM 1502 C CA . THR A 1 102 ? -21.141 19.972 -45.102 1.00 14.35 102 THR A CA 1
ATOM 1503 C C . THR A 1 102 ? -22.067 18.975 -45.791 1.00 14.09 102 THR A C 1
ATOM 1504 O O . THR A 1 102 ? -23.091 19.368 -46.343 1.00 16.18 102 THR A O 1
ATOM 1515 N N . PRO A 1 103 ? -21.725 17.683 -45.730 1.00 13.44 103 PRO A N 1
ATOM 1516 C CA . PRO A 1 103 ? -22.636 16.702 -46.301 1.00 13.88 103 PRO A CA 1
ATOM 1517 C C . PRO A 1 103 ? -24.049 16.841 -45.736 1.00 13.36 103 PRO A C 1
ATOM 1518 O O . PRO A 1 103 ? -24.226 17.039 -44.525 1.00 14.52 103 PRO A O 1
ATOM 1529 N N . SER A 1 104 ? -25.055 16.678 -46.586 1.00 14.46 104 SER A N 1
ATOM 1530 C CA . SER A 1 104 ? -26.422 16.682 -46.106 1.00 16.53 104 SER A CA 1
ATOM 1531 C C . SER A 1 104 ? -26.722 15.408 -45.336 1.00 15.61 104 SER A C 1
ATOM 1532 O O . SER A 1 104 ? -25.953 14.452 -45.384 1.00 14.55 104 SER A O 1
ATOM 1540 N N . ALA A 1 105 ? -27.872 15.404 -44.668 1.00 19.28 105 ALA A N 1
ATOM 1541 C CA . ALA A 1 105 ? -28.348 14.278 -43.878 1.00 18.97 105 ALA A CA 1
ATOM 1542 C C . ALA A 1 105 ? -28.520 12.999 -44.695 1.00 20.55 105 ALA A C 1
ATOM 1543 O O . ALA A 1 105 ? -28.515 11.900 -44.132 1.00 27.14 105 ALA A O 1
ATOM 1550 N N . SER A 1 106 ? -28.692 13.140 -46.008 1.00 19.77 106 SER A N 1
ATOM 1551 C CA . SER A 1 106 ? -28.883 11.991 -46.894 1.00 22.25 106 SER A CA 1
ATOM 1552 C C . SER A 1 106 ? -27.726 11.752 -47.864 1.00 19.10 106 SER A C 1
ATOM 1553 O O . SER A 1 106 ? -27.808 10.864 -48.711 1.00 24.01 106 SER A O 1
ATOM 1561 N N . ASP A 1 107 ? -26.646 12.523 -47.727 1.00 16.40 107 ASP A N 1
ATOM 1562 C CA . ASP A 1 107 ? -25.447 12.331 -48.547 1.00 15.92 107 ASP A CA 1
ATOM 1563 C C . ASP A 1 107 ? -24.659 11.086 -48.109 1.00 14.26 107 ASP A C 1
ATOM 1564 O O . ASP A 1 107 ? -24.032 11.080 -47.039 1.00 13.09 107 ASP A O 1
ATOM 1573 N N . LYS A 1 108 ? -24.707 10.031 -48.923 1.00 15.02 108 LYS A N 1
ATOM 1574 C CA . LYS A 1 108 ? -23.944 8.816 -48.651 1.00 13.42 108 LYS A CA 1
ATOM 1575 C C . LYS A 1 108 ? -22.517 8.995 -49.166 1.00 13.49 108 LYS A C 1
ATOM 1576 O O . LYS A 1 108 ? -22.165 8.598 -50.272 1.00 13.94 108 LYS A O 1
ATOM 1595 N N . VAL A 1 109 ? -21.710 9.666 -48.355 1.00 12.72 109 VAL A N 1
ATOM 1596 C CA . VAL A 1 109 ? -20.360 10.080 -48.745 1.00 12.15 109 VAL A CA 1
ATOM 1597 C C . VAL A 1 109 ? -19.268 9.538 -47.811 1.00 9.98 109 VAL A C 1
ATOM 1598 O O . VAL A 1 109 ? -18.087 9.686 -48.081 1.00 10.31 109 VAL A O 1
ATOM 1611 N N . TRP A 1 110 ? -19.665 8.929 -46.702 1.00 11.01 110 TRP A N 1
ATOM 1612 C CA . TRP A 1 110 ? -18.690 8.538 -45.691 1.00 10.77 110 TRP A CA 1
ATOM 1613 C C . TRP A 1 110 ? -18.241 7.107 -45.813 1.00 9.53 110 TRP A C 1
ATOM 1614 O O . TRP A 1 110 ? -19.086 6.217 -45.917 1.00 10.98 110 TRP A O 1
ATOM 1635 N N . PHE A 1 111 ? -16.924 6.867 -45.786 1.00 8.88 111 PHE A N 1
ATOM 1636 C CA . PHE A 1 111 ? -16.384 5.529 -45.775 1.00 9.39 111 PHE A CA 1
ATOM 1637 C C . PHE A 1 111 ? -15.612 5.320 -44.493 1.00 9.07 111 PHE A C 1
ATOM 1638 O O . PHE A 1 111 ? -14.915 6.216 -44.039 1.00 10.60 111 PHE A O 1
ATOM 1655 N N . LYS A 1 112 ? -15.770 4.149 -43.906 1.00 9.86 112 LYS A N 1
ATOM 1656 C CA . LYS A 1 112 ? -15.098 3.785 -42.677 1.00 9.71 112 LYS A CA 1
ATOM 1657 C C . LYS A 1 112 ? -13.670 3.406 -43.003 1.00 10.32 112 LYS A C 1
ATOM 1658 O O . LYS A 1 112 ? -13.449 2.549 -43.842 1.00 12.06 112 LYS A O 1
ATOM 1677 N N . ILE A 1 113 ? -12.701 4.016 -42.314 1.00 10.59 113 ILE A N 1
ATOM 1678 C CA . ILE A 1 113 ? -11.296 3.656 -42.495 1.00 10.11 113 ILE A CA 1
ATOM 1679 C C . ILE A 1 113 ? -10.666 2.892 -41.312 1.00 10.60 113 ILE A C 1
ATOM 1680 O O . ILE A 1 113 ? -9.647 2.237 -41.500 1.00 11.92 113 ILE A O 1
ATOM 1696 N N . LYS A 1 114 ? -11.250 2.989 -40.117 1.00 9.59 114 LYS A N 1
ATOM 1697 C CA . LYS A 1 114 ? -10.729 2.231 -38.984 1.00 9.72 114 LYS A CA 1
ATOM 1698 C C . LYS A 1 114 ? -11.798 2.011 -37.932 1.00 9.76 114 LYS A C 1
ATOM 1699 O O . LYS A 1 114 ? -12.641 2.886 -37.726 1.00 10.11 114 LYS A O 1
ATOM 1718 N N . GLU A 1 115 ? -11.756 0.852 -37.262 1.00 10.57 115 GLU A N 1
ATOM 1719 C CA . GLU A 1 115 ? -12.695 0.576 -36.182 1.00 10.79 115 GLU A CA 1
ATOM 1720 C C . GLU A 1 115 ? -12.072 -0.359 -35.172 1.00 9.62 115 GLU A C 1
ATO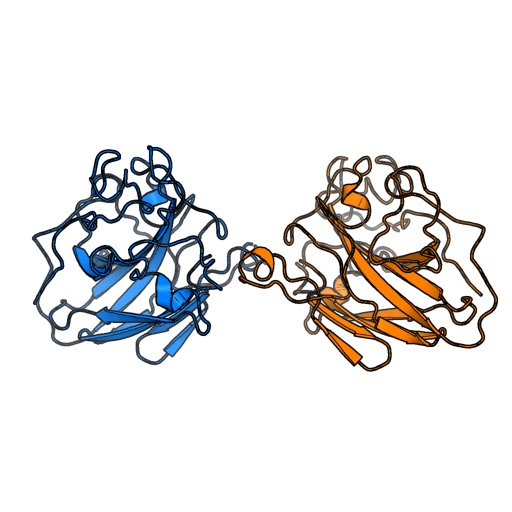M 1721 O O . GLU A 1 115 ? -11.191 -1.165 -35.504 1.00 13.32 115 GLU A O 1
ATOM 1733 N N . GLY A 1 116 ? -12.574 -0.264 -33.948 1.00 11.41 116 GLY A N 1
ATOM 1734 C CA . GLY A 1 116 ? -12.216 -1.172 -32.887 1.00 11.01 116 GLY A CA 1
ATOM 1735 C C . GLY A 1 116 ? -13.409 -1.282 -31.972 1.00 12.13 116 GLY A C 1
ATOM 1736 O O . GLY A 1 116 ? -14.133 -0.306 -31.805 1.00 11.21 116 GLY A O 1
ATOM 1740 N N . GLY A 1 117 ? -13.620 -2.465 -31.399 1.00 12.66 117 GLY A N 1
ATOM 1741 C CA . GLY A 1 117 ? -14.802 -2.745 -30.591 1.00 13.69 117 GLY A CA 1
ATOM 1742 C C . GLY A 1 117 ? -14.485 -3.277 -29.210 1.00 14.60 117 GLY A C 1
ATOM 1743 O O . GLY A 1 117 ? -13.684 -2.691 -28.496 1.00 14.39 117 GLY A O 1
ATOM 1747 N N . ARG A 1 118 ? -15.162 -4.357 -28.832 1.00 14.26 118 ARG A N 1
ATOM 1748 C CA . ARG A 1 118 ? -14.959 -5.056 -27.558 1.00 13.24 118 ARG A CA 1
ATOM 1749 C C . ARG A 1 118 ? -14.021 -6.232 -27.794 1.00 15.77 118 ARG A C 1
ATOM 1750 O O . ARG A 1 118 ? -14.187 -6.946 -28.788 1.00 16.99 118 ARG A O 1
ATOM 1771 N N . GLU A 1 119 ? -13.041 -6.442 -26.911 1.00 17.25 119 GLU A N 1
ATOM 1772 C CA . GLU A 1 119 ? -12.160 -7.588 -27.053 1.00 17.99 119 GLU A CA 1
ATOM 1773 C C . GLU A 1 119 ? -12.852 -8.814 -26.477 1.00 16.60 119 GLU A C 1
ATOM 1774 O O . GLU A 1 119 ? -12.882 -9.005 -25.255 1.00 18.27 119 GLU A O 1
ATOM 1786 N N . GLY A 1 120 ? -13.404 -9.643 -27.359 1.00 21.28 120 GLY A N 1
ATOM 1787 C CA . GLY A 1 120 ? -14.169 -10.796 -26.943 1.00 19.68 120 GLY A CA 1
ATOM 1788 C C . GLY A 1 120 ? -15.346 -10.377 -26.075 1.00 18.20 120 GLY A C 1
ATOM 1789 O O . GLY A 1 120 ? -16.152 -9.521 -26.465 1.00 17.32 120 GLY A O 1
ATOM 1793 N N . THR A 1 121 ? -15.447 -11.002 -24.910 1.00 19.82 121 THR A N 1
ATOM 1794 C CA . THR A 1 121 ? -16.501 -10.703 -23.946 1.00 17.94 121 THR A CA 1
ATOM 1795 C C . THR A 1 121 ? -15.928 -10.053 -22.688 1.00 18.57 121 THR A C 1
ATOM 1796 O O . THR A 1 121 ? -16.611 -9.984 -21.666 1.00 21.07 121 THR A O 1
ATOM 1807 N N . SER A 1 122 ? -14.682 -9.580 -22.766 1.00 18.43 122 SER A N 1
ATOM 1808 C CA . SER A 1 122 ? -14.010 -8.910 -21.651 1.00 17.81 122 SER A CA 1
ATOM 1809 C C . SER A 1 122 ? -14.497 -7.468 -21.487 1.00 16.97 122 SER A C 1
ATOM 1810 O O . SER A 1 122 ? -15.363 -6.978 -22.228 1.00 17.16 122 SER A O 1
ATOM 1818 N N . ASN A 1 123 ? -13.900 -6.769 -20.529 1.00 16.91 123 ASN A N 1
ATOM 1819 C CA . ASN A 1 123 ? -14.198 -5.358 -20.342 1.00 15.93 123 ASN A CA 1
ATOM 1820 C C . ASN A 1 123 ? -13.157 -4.445 -20.957 1.00 13.24 123 ASN A C 1
ATOM 1821 O O . ASN A 1 123 ? -13.120 -3.258 -20.647 1.00 15.92 123 ASN A O 1
ATOM 1832 N N . VAL A 1 124 ? -12.330 -4.993 -21.845 1.00 15.49 124 VAL A N 1
ATOM 1833 C CA . VAL A 1 124 ? -11.365 -4.205 -22.595 1.00 14.92 124 VAL A CA 1
ATOM 1834 C C . VAL A 1 124 ? -11.962 -3.862 -23.947 1.00 14.60 124 VAL A C 1
ATOM 1835 O O . VAL A 1 124 ? -12.412 -4.750 -24.662 1.00 15.66 124 VAL A O 1
ATOM 1848 N N . TRP A 1 125 ? -11.954 -2.574 -24.259 1.00 12.68 125 TRP A N 1
ATOM 1849 C CA . TRP A 1 125 ? -12.549 -2.050 -25.493 1.00 12.97 125 TRP A CA 1
ATOM 1850 C C . TRP A 1 125 ? -11.564 -1.176 -26.215 1.00 13.06 125 TRP A C 1
ATOM 1851 O O . TRP A 1 125 ? -10.502 -0.829 -25.699 1.00 12.89 125 TRP A O 1
ATOM 1872 N N . ALA A 1 126 ? -11.904 -0.760 -27.427 1.00 12.71 126 ALA A N 1
ATOM 1873 C CA . ALA A 1 126 ? -11.027 0.155 -28.163 1.00 13.67 126 ALA A CA 1
ATOM 1874 C C . ALA A 1 126 ? -10.852 1.484 -27.415 1.00 12.40 126 ALA A C 1
ATOM 1875 O O . ALA A 1 126 ? -9.792 2.105 -27.495 1.00 13.59 126 ALA A O 1
ATOM 1882 N N . ALA A 1 127 ? -11.860 1.905 -26.648 1.00 12.49 127 ALA A N 1
ATOM 1883 C CA . ALA A 1 127 ? -11.733 3.132 -25.852 1.00 11.72 127 ALA A CA 1
ATOM 1884 C C . ALA A 1 127 ? -10.778 2.998 -24.653 1.00 11.91 127 ALA A C 1
ATOM 1885 O O . ALA A 1 127 ? -10.313 3.999 -24.119 1.00 13.02 127 ALA A O 1
ATOM 1892 N N . THR A 1 128 ? -10.478 1.776 -24.226 1.00 12.53 128 THR A N 1
ATOM 1893 C CA . THR A 1 128 ? -9.712 1.561 -23.007 1.00 12.89 128 THR A CA 1
ATOM 1894 C C . THR A 1 128 ? -8.348 2.254 -22.971 1.00 12.83 128 THR A C 1
ATOM 1895 O O . THR A 1 128 ? -8.044 2.906 -21.964 1.00 15.49 128 THR A O 1
ATOM 1906 N N . PRO A 1 129 ? -7.524 2.145 -24.038 1.00 14.24 129 PRO A N 1
ATOM 1907 C CA . PRO A 1 129 ? -6.232 2.830 -23.952 1.00 14.70 129 PRO A CA 1
ATOM 1908 C C . PRO A 1 129 ? -6.327 4.334 -23.691 1.00 14.83 129 PRO A C 1
ATOM 1909 O O . PRO A 1 129 ? -5.425 4.901 -23.064 1.00 17.82 129 PRO A O 1
ATOM 1920 N N . LEU A 1 130 ? -7.393 4.966 -24.181 1.00 13.88 130 LEU A N 1
ATOM 1921 C CA . LEU A 1 130 ? -7.582 6.395 -24.000 1.00 14.10 130 LEU A CA 1
ATOM 1922 C C . LEU A 1 130 ? -7.882 6.780 -22.551 1.00 14.19 130 LEU A C 1
ATOM 1923 O O . LEU A 1 130 ? -7.835 7.964 -22.207 1.00 15.35 130 LEU A O 1
ATOM 1939 N N . MET A 1 131 ? -8.189 5.779 -21.721 1.00 13.16 131 MET A N 1
ATOM 1940 C CA . MET A 1 131 ? -8.476 5.985 -20.302 1.00 12.89 131 MET A CA 1
ATOM 1941 C C . MET A 1 131 ? -7.203 6.155 -19.450 1.00 14.15 131 MET A C 1
ATOM 1942 O O . MET A 1 131 ? -7.302 6.433 -18.263 1.00 15.08 131 MET A O 1
ATOM 1956 N N . THR A 1 132 ? -6.028 5.967 -20.052 1.00 16.32 132 THR A N 1
ATOM 1957 C CA . THR A 1 132 ? -4.728 6.072 -19.376 1.00 19.60 132 THR A CA 1
ATOM 1958 C C . THR A 1 132 ? -3.810 7.001 -20.163 1.00 17.94 132 THR A C 1
ATOM 1959 O O . THR A 1 132 ? -3.448 6.703 -21.309 1.00 24.11 132 THR A O 1
ATOM 1970 N N . ALA A 1 133 ? -3.446 8.130 -19.566 1.00 19.72 133 ALA A N 1
ATOM 1971 C CA . ALA A 1 133 ? -2.681 9.154 -20.269 1.00 21.06 133 ALA A CA 1
ATOM 1972 C C . ALA A 1 133 ? -1.310 8.630 -20.664 1.00 22.87 133 ALA A C 1
ATOM 1973 O O . ALA A 1 133 ? -0.761 7.799 -19.941 1.00 24.07 133 ALA A O 1
ATOM 1980 N N . PRO A 1 134 ? -0.762 9.096 -21.816 1.00 24.01 134 PRO A N 1
ATOM 1981 C CA . PRO A 1 134 ? -1.385 10.016 -22.788 1.00 26.90 134 PRO A CA 1
ATOM 1982 C C . PRO A 1 134 ? -2.492 9.350 -23.612 1.00 26.95 134 PRO A C 1
ATOM 1983 O O . PRO A 1 134 ? -2.287 8.258 -24.138 1.00 30.70 134 PRO A O 1
ATOM 1994 N N . ALA A 1 135 ? -3.643 10.010 -23.716 1.00 29.16 135 ALA A N 1
ATOM 1995 C CA . ALA A 1 135 ? -4.817 9.425 -24.374 1.00 28.10 135 ALA A CA 1
ATOM 1996 C C . ALA A 1 135 ? -4.745 9.538 -25.888 1.00 24.37 135 ALA A C 1
ATOM 1997 O O . ALA A 1 135 ? -5.482 10.337 -26.470 1.00 21.76 135 ALA A O 1
ATOM 2004 N N . ASN A 1 136 ? -3.886 8.717 -26.508 1.00 24.03 136 ASN A N 1
ATOM 2005 C CA . ASN A 1 136 ? -3.604 8.790 -27.952 1.00 22.69 136 ASN A CA 1
ATOM 2006 C C . ASN A 1 136 ? -4.168 7.666 -28.845 1.00 19.01 136 ASN A C 1
ATOM 2007 O O . ASN A 1 136 ? -4.223 6.493 -28.466 1.00 20.76 136 ASN A O 1
ATOM 2018 N N . TYR A 1 137 ? -4.532 8.073 -30.060 1.00 14.03 137 TYR A N 1
ATOM 2019 C CA . TYR A 1 137 ? -5.108 7.210 -31.082 1.00 11.40 137 TYR A CA 1
ATOM 2020 C C . TYR A 1 137 ? -4.402 7.475 -32.405 1.00 11.15 137 TYR A C 1
ATOM 2021 O O . TYR A 1 137 ? -4.080 8.615 -32.716 1.00 13.46 137 TYR A O 1
ATOM 2039 N N . GLU A 1 138 ? -4.174 6.427 -33.188 1.00 11.72 138 GLU A N 1
ATOM 2040 C CA . GLU A 1 138 ? -3.620 6.589 -34.530 1.00 11.68 138 GLU A CA 1
ATOM 2041 C C . GLU A 1 138 ? -4.558 6.041 -35.586 1.00 11.62 138 GLU A C 1
ATOM 2042 O O . GLU A 1 138 ? -5.277 5.088 -35.341 1.00 13.50 138 GLU A O 1
ATOM 2054 N N . TYR A 1 139 ? -4.547 6.660 -36.768 1.00 12.19 139 TYR A N 1
ATOM 2055 C CA . TYR A 1 139 ? -5.135 6.075 -37.968 1.00 11.93 139 TYR A CA 1
ATOM 2056 C C . TYR A 1 139 ? -4.228 6.310 -39.180 1.00 12.03 139 TYR A C 1
ATOM 2057 O O . TYR A 1 139 ? -3.383 7.231 -39.181 1.00 13.41 139 TYR A O 1
ATOM 2075 N N . ALA A 1 140 ? -4.371 5.447 -40.180 1.00 10.91 140 ALA A N 1
ATOM 2076 C CA . ALA A 1 140 ? -3.627 5.605 -41.426 1.00 12.41 140 ALA A CA 1
ATOM 2077 C C . ALA A 1 140 ? -4.582 6.053 -42.506 1.00 12.56 140 ALA A C 1
ATOM 2078 O O . ALA A 1 140 ? -5.635 5.443 -42.705 1.00 15.12 140 ALA A O 1
ATOM 2085 N N . ILE A 1 141 ? -4.235 7.155 -43.162 1.00 13.34 141 ILE A N 1
ATOM 2086 C CA . ILE A 1 141 ? -4.937 7.597 -44.359 1.00 12.34 141 ILE A CA 1
ATOM 2087 C C . ILE A 1 141 ? -4.713 6.535 -45.428 1.00 11.62 141 ILE A C 1
ATOM 2088 O O . ILE A 1 141 ? -3.573 6.242 -45.754 1.00 13.61 141 ILE A O 1
ATOM 2104 N N . PRO A 1 142 ? -5.805 5.936 -45.957 1.00 12.24 142 PRO A N 1
ATOM 2105 C CA . PRO A 1 142 ? -5.600 4.872 -46.933 1.00 14.20 142 PRO A CA 1
ATOM 2106 C C . PRO A 1 142 ? -4.667 5.317 -48.057 1.00 12.70 142 PRO A C 1
ATOM 2107 O O . PRO A 1 142 ? -4.855 6.396 -48.622 1.00 13.83 142 PRO A O 1
ATOM 2118 N N . SER A 1 143 ? -3.708 4.473 -48.405 1.00 14.02 143 SER A N 1
ATOM 2119 C CA . SER A 1 143 ? -2.642 4.852 -49.319 1.00 15.35 143 SER A CA 1
ATOM 2120 C C . SER A 1 143 ? -3.093 5.071 -50.765 1.00 15.52 143 SER A C 1
ATOM 2121 O O . SER A 1 143 ? -2.388 5.732 -51.525 1.00 16.98 143 SER A O 1
ATOM 2129 N N . CYS A 1 144 ? -4.248 4.512 -51.137 1.00 14.38 144 CYS A N 1
ATOM 2130 C CA . CYS A 1 144 ? -4.747 4.595 -52.513 1.00 14.69 144 CYS A CA 1
ATOM 2131 C C . CYS A 1 144 ? -5.660 5.788 -52.781 1.00 12.70 144 CYS A C 1
ATOM 2132 O O . CYS A 1 144 ? -6.046 5.989 -53.920 1.00 12.96 144 CYS A O 1
ATOM 2140 N N . LEU A 1 145 ? -5.948 6.623 -51.778 1.00 11.43 145 LEU A N 1
ATOM 2141 C CA . LEU A 1 145 ? -6.867 7.730 -51.991 1.00 11.83 145 LEU A CA 1
ATOM 2142 C C . LEU A 1 145 ? -6.334 8.735 -53.004 1.00 11.40 145 LEU A C 1
ATOM 2143 O O . LEU A 1 145 ? -5.176 9.162 -52.928 1.00 12.85 145 LEU A O 1
ATOM 2159 N N . LYS A 1 146 ? -7.199 9.126 -53.929 1.00 12.38 146 LYS A N 1
ATOM 2160 C CA . LYS A 1 146 ? -6.902 10.171 -54.891 1.00 14.71 146 LYS A CA 1
ATOM 2161 C C . LYS A 1 146 ? -6.674 11.475 -54.147 1.00 13.51 146 LYS A C 1
ATOM 2162 O O . LYS A 1 146 ? -7.427 11.806 -53.207 1.00 13.36 146 LYS A O 1
ATOM 2181 N N . PRO A 1 147 ? -5.664 12.245 -54.558 1.00 13.19 147 PRO A N 1
ATOM 2182 C CA . PRO A 1 147 ? -5.455 13.515 -53.865 1.00 12.83 147 PRO A CA 1
ATOM 2183 C C . PRO A 1 147 ? -6.703 14.400 -53.884 1.00 12.08 147 PRO A C 1
ATOM 2184 O O . PRO A 1 147 ? -7.430 14.433 -54.876 1.00 14.68 147 PRO A O 1
ATOM 2195 N N . GLY A 1 148 ? -6.944 15.095 -52.781 1.00 12.61 148 GLY A N 1
ATOM 2196 C CA . GLY A 1 148 ? -8.068 16.009 -52.691 1.00 12.67 148 GLY A CA 1
ATOM 2197 C C . GLY A 1 148 ? -8.230 16.489 -51.278 1.00 11.79 148 GLY A C 1
ATOM 2198 O O . GLY A 1 148 ? -7.369 16.248 -50.437 1.00 13.75 148 GLY A O 1
ATOM 2202 N N . TYR A 1 149 ? -9.362 17.120 -51.020 1.00 11.95 149 TYR A N 1
ATOM 2203 C CA . TYR A 1 149 ? -9.728 17.597 -49.710 1.00 10.55 149 TYR A CA 1
ATOM 2204 C C . TYR A 1 149 ? -10.700 16.595 -49.126 1.00 9.87 149 TYR A C 1
ATOM 2205 O O . TYR A 1 149 ? -11.635 16.184 -49.787 1.00 10.00 149 TYR A O 1
ATOM 2223 N N . TYR A 1 150 ? -10.478 16.192 -47.877 1.00 9.92 150 TYR A N 1
ATOM 2224 C CA . TYR A 1 150 ? -11.294 15.189 -47.249 1.00 8.79 150 TYR A CA 1
ATOM 2225 C C . TYR A 1 150 ? -11.636 15.612 -45.837 1.00 8.30 150 TYR A C 1
ATOM 2226 O O . TYR A 1 150 ? -10.821 16.246 -45.149 1.00 10.49 150 TYR A O 1
ATOM 2244 N N . LEU A 1 151 ? -12.837 15.249 -45.413 1.00 7.83 151 LEU A N 1
ATOM 2245 C CA . LEU A 1 151 ? -13.264 15.401 -44.036 1.00 9.23 151 LEU A CA 1
ATOM 2246 C C . LEU A 1 151 ? -12.980 14.062 -43.353 1.00 9.43 151 LEU A C 1
ATOM 2247 O O . LEU A 1 151 ? -13.176 12.990 -43.940 1.00 12.20 151 LEU A O 1
ATOM 2263 N N . VAL A 1 152 ? -12.541 14.138 -42.104 1.00 9.58 152 VAL A N 1
ATOM 2264 C CA . VAL A 1 152 ? -12.356 12.967 -41.256 1.00 10.00 152 VAL A CA 1
ATOM 2265 C C . VAL A 1 152 ? -13.336 13.061 -40.091 1.00 9.46 152 VAL A C 1
ATOM 2266 O O . VAL A 1 152 ? -13.357 14.084 -39.392 1.00 11.43 152 VAL A O 1
ATOM 2279 N N . ARG A 1 153 ? -14.122 12.014 -39.877 1.00 9.78 153 ARG A N 1
ATOM 2280 C CA . ARG A 1 153 ? -15.035 11.931 -38.749 1.00 8.92 153 ARG A CA 1
ATOM 2281 C C . ARG A 1 153 ? -14.542 10.868 -37.819 1.00 9.20 153 ARG A C 1
ATOM 2282 O O . ARG A 1 153 ? -14.449 9.710 -38.198 1.00 10.95 153 ARG A O 1
ATOM 2303 N N . HIS A 1 154 ? -14.277 11.276 -36.589 1.00 9.31 154 HIS A N 1
ATOM 2304 C CA . HIS A 1 154 ? -13.789 10.369 -35.567 1.00 9.11 154 HIS A CA 1
ATOM 2305 C C . HIS A 1 154 ? -14.715 10.379 -34.366 1.00 9.47 154 HIS A C 1
ATOM 2306 O O . HIS A 1 154 ? -15.165 11.437 -33.937 1.00 9.64 154 HIS A O 1
ATOM 2321 N N . GLU A 1 155 ? -15.001 9.208 -33.808 1.00 9.03 155 GLU A N 1
ATOM 2322 C CA . GLU A 1 155 ? -15.870 9.094 -32.654 1.00 9.24 155 GLU A CA 1
ATOM 2323 C C . GLU A 1 155 ? -15.437 8.011 -31.697 1.00 9.62 155 GLU A C 1
ATOM 2324 O O . GLU A 1 155 ? -14.808 7.025 -32.077 1.00 11.01 155 GLU A O 1
ATOM 2336 N N . ILE A 1 156 ? -15.804 8.244 -30.434 1.00 9.01 156 ILE A N 1
ATOM 2337 C CA . ILE A 1 156 ? -15.952 7.188 -29.427 1.00 9.39 156 ILE A CA 1
ATOM 2338 C C . ILE A 1 156 ? -17.456 7.043 -29.184 1.00 9.25 156 ILE A C 1
ATOM 2339 O O . ILE A 1 156 ? -18.165 8.057 -29.108 1.00 10.06 156 ILE A O 1
ATOM 2355 N N . ILE A 1 157 ? -17.938 5.804 -29.074 1.00 9.12 157 ILE A N 1
ATOM 2356 C CA . ILE A 1 157 ? -19.315 5.552 -28.669 1.00 9.90 157 ILE A CA 1
ATOM 2357 C C . ILE A 1 157 ? -19.274 4.933 -27.275 1.00 9.64 157 ILE A C 1
ATOM 2358 O O . ILE A 1 157 ? -18.940 3.756 -27.094 1.00 11.92 157 ILE A O 1
ATOM 2374 N N . ALA A 1 158 ? -19.573 5.731 -26.259 1.00 10.39 158 ALA A N 1
ATOM 2375 C CA . ALA A 1 158 ? -19.592 5.200 -24.891 1.00 11.32 158 ALA A CA 1
ATOM 2376 C C . ALA A 1 158 ? -20.905 4.483 -24.602 1.00 10.23 158 ALA A C 1
ATOM 2377 O O . ALA A 1 158 ? -21.995 5.024 -24.877 1.00 11.46 158 ALA A O 1
ATOM 2384 N N . LEU A 1 159 ? -20.799 3.257 -24.078 1.00 10.30 159 LEU A N 1
ATOM 2385 C CA . LEU A 1 159 ? -21.952 2.365 -23.943 1.00 10.62 159 LEU A CA 1
ATOM 2386 C C . LEU A 1 159 ? -22.368 2.023 -22.520 1.00 11.00 159 LEU A C 1
ATOM 2387 O O . LEU A 1 159 ? -23.181 1.123 -22.321 1.00 12.69 159 LEU A O 1
ATOM 2403 N N . HIS A 1 160 ? -21.852 2.773 -21.556 1.00 11.70 160 HIS A N 1
ATOM 2404 C CA . HIS A 1 160 ? -22.170 2.546 -20.150 1.00 11.69 160 HIS A CA 1
ATOM 2405 C C . HIS A 1 160 ? -23.617 2.784 -19.805 1.00 13.90 160 HIS A C 1
ATOM 2406 O O . HIS A 1 160 ? -24.091 2.299 -18.756 1.00 14.32 160 HIS A O 1
ATOM 2421 N N . SER A 1 161 ? -24.333 3.512 -20.662 1.00 13.87 161 SER A N 1
ATOM 2422 C CA . SER A 1 161 ? -25.759 3.799 -20.449 1.00 14.31 161 SER A CA 1
ATOM 2423 C C . SER A 1 161 ? -26.615 3.407 -21.663 1.00 14.11 161 SER A C 1
ATOM 2424 O O . SER A 1 161 ? -27.637 4.035 -21.928 1.00 15.91 161 SER A O 1
ATOM 2432 N N . ALA A 1 162 ? -26.202 2.363 -22.372 1.00 13.41 162 ALA A N 1
ATOM 2433 C CA . ALA A 1 162 ? -26.822 2.007 -23.666 1.00 12.42 162 ALA A CA 1
ATOM 2434 C C . ALA A 1 162 ? -27.780 0.802 -23.643 1.00 12.38 162 ALA A C 1
ATOM 2435 O O . ALA A 1 162 ? -28.188 0.304 -24.682 1.00 12.18 162 ALA A O 1
ATOM 2442 N N . TYR A 1 163 ? -28.127 0.326 -22.457 1.00 12.14 163 TYR A N 1
ATOM 2443 C CA . TYR A 1 163 ? -29.052 -0.790 -22.311 1.00 13.35 163 TYR A CA 1
ATOM 2444 C C . TYR A 1 163 ? -30.330 -0.570 -23.089 1.00 14.02 163 TYR A C 1
ATOM 2445 O O . TYR A 1 163 ? -30.888 -1.499 -23.657 1.00 14.49 163 TYR A O 1
ATOM 2463 N N . SER A 1 164 ? -30.808 0.659 -23.077 1.00 14.29 164 SER A N 1
ATOM 2464 C CA . SER A 1 164 ? -31.929 1.041 -23.933 1.00 15.81 164 SER A CA 1
ATOM 2465 C C . SER A 1 164 ? -31.551 2.256 -24.776 1.00 13.84 164 SER A C 1
ATOM 2466 O O . SER A 1 164 ? -30.448 2.805 -24.644 1.00 13.18 164 SER A O 1
ATOM 2474 N N . TYR A 1 165 ? -32.462 2.669 -25.650 1.00 14.56 165 TYR A N 1
ATOM 2475 C CA . TYR A 1 165 ? -32.225 3.823 -26.501 1.00 14.51 165 TYR A CA 1
ATOM 2476 C C . TYR A 1 165 ? -33.350 4.837 -26.302 1.00 15.23 165 TYR A C 1
ATOM 2477 O O . TYR A 1 165 ? -34.506 4.451 -26.261 1.00 19.03 165 TYR A O 1
ATOM 2495 N N . PRO A 1 166 ? -33.010 6.142 -26.220 1.00 14.45 166 PRO A N 1
ATOM 2496 C CA . PRO A 1 166 ? -31.658 6.710 -26.256 1.00 14.01 166 PRO A CA 1
ATOM 2497 C C . PRO A 1 166 ? -30.826 6.265 -25.076 1.00 13.13 166 PRO A C 1
ATOM 2498 O O . PRO A 1 166 ? -31.366 5.962 -24.011 1.00 16.60 166 PRO A O 1
ATOM 2509 N N . GLY A 1 167 ? -29.519 6.242 -25.262 1.00 13.52 167 GLY A N 1
ATOM 2510 C CA . GLY A 1 167 ? -28.637 5.799 -24.196 1.00 12.08 167 GLY A CA 1
ATOM 2511 C C . GLY A 1 167 ? -27.176 5.819 -24.603 1.00 10.18 167 GLY A C 1
ATOM 2512 O O . GLY A 1 167 ? -26.326 6.419 -23.930 1.00 13.26 167 GLY A O 1
ATOM 2516 N N . ALA A 1 168 ? -26.897 5.195 -25.745 1.00 11.81 168 ALA A N 1
ATOM 2517 C CA . ALA A 1 168 ? -25.555 5.235 -26.298 1.00 11.19 168 ALA A CA 1
ATOM 2518 C C . ALA A 1 168 ? -25.081 6.684 -26.415 1.00 10.93 168 ALA A C 1
ATOM 2519 O O . ALA A 1 168 ? -25.868 7.554 -26.807 1.00 12.25 168 ALA A O 1
ATOM 2526 N N . GLN A 1 169 ? -23.811 6.950 -26.074 1.00 11.28 169 GLN A N 1
ATOM 2527 C CA . GLN A 1 169 ? -23.269 8.304 -26.104 1.00 11.04 169 GLN A CA 1
ATOM 2528 C C . GLN A 1 169 ? -22.208 8.407 -27.194 1.00 9.56 169 GLN A C 1
ATOM 2529 O O . GLN A 1 169 ? -21.143 7.759 -27.112 1.00 12.35 169 GLN A O 1
ATOM 2543 N N . PHE A 1 170 ? -22.490 9.239 -28.197 1.00 9.68 170 PHE A N 1
ATOM 2544 C CA . PHE A 1 170 ? -21.594 9.430 -29.322 1.00 9.58 170 PHE A CA 1
ATOM 2545 C C . PHE A 1 170 ? -20.812 10.713 -29.135 1.00 9.23 170 PHE A C 1
ATOM 2546 O O . PHE A 1 170 ? -21.394 11.725 -28.811 1.00 9.86 170 PHE A O 1
ATOM 2563 N N . TYR A 1 171 ? -19.504 10.654 -29.352 1.00 9.68 171 TYR A N 1
ATOM 2564 C CA . TYR A 1 171 ? -18.604 11.776 -29.183 1.00 9.86 171 TYR A CA 1
ATOM 2565 C C . TYR A 1 171 ? -17.886 11.997 -30.533 1.00 9.49 171 TYR A C 1
ATOM 2566 O O . TYR A 1 171 ? -16.711 11.658 -30.694 1.00 9.31 171 TYR A O 1
ATOM 2584 N N . PRO A 1 172 ? -18.620 12.514 -31.540 1.00 9.44 172 PRO A N 1
ATOM 2585 C CA . PRO A 1 172 ? -18.036 12.708 -32.871 1.00 8.85 172 PRO A CA 1
ATOM 2586 C C . PRO A 1 172 ? -17.399 14.064 -33.022 1.00 9.25 172 PRO A C 1
ATOM 2587 O O . PRO A 1 172 ? -17.763 15.018 -32.336 1.00 9.09 172 PRO A O 1
ATOM 2598 N N . GLY A 1 173 ? -16.461 14.138 -33.948 1.00 8.55 173 GLY A N 1
ATOM 2599 C CA . GLY A 1 173 ? -15.760 15.370 -34.253 1.00 8.03 173 GLY A CA 1
ATOM 2600 C C . GLY A 1 173 ? -15.107 15.222 -35.598 1.00 8.41 173 GLY A C 1
ATOM 2601 O O . GLY A 1 173 ? -14.714 14.112 -35.947 1.00 9.75 173 GLY A O 1
ATOM 2605 N N . CYS A 1 174 ? -14.973 16.325 -36.321 1.00 9.54 174 CYS A N 1
ATOM 2606 C CA . CYS A 1 174 ? -14.484 16.302 -37.677 1.00 9.49 174 CYS A CA 1
ATOM 2607 C C . CYS A 1 174 ? -13.285 17.224 -37.871 1.00 8.20 174 CYS A C 1
ATOM 2608 O O . CYS A 1 174 ? -13.238 18.310 -37.306 1.00 10.26 174 CYS A O 1
ATOM 2616 N N . HIS A 1 175 ? -12.303 16.753 -38.632 1.00 9.59 175 HIS A N 1
ATOM 2617 C CA . HIS A 1 175 ? -11.206 17.577 -39.072 1.00 8.30 175 HIS A CA 1
ATOM 2618 C C . HIS A 1 175 ? -10.975 17.447 -40.561 1.00 8.52 175 HIS A C 1
ATOM 2619 O O . HIS A 1 175 ? -11.521 16.542 -41.188 1.00 10.36 175 HIS A O 1
ATOM 2634 N N . GLN A 1 176 ? -10.195 18.381 -41.109 1.00 9.19 176 GLN A N 1
ATOM 2635 C CA . GLN A 1 176 ? -10.108 18.580 -42.539 1.00 8.66 176 GLN A CA 1
ATOM 2636 C C . GLN A 1 176 ? -8.693 18.358 -43.031 1.00 9.47 176 GLN A C 1
ATOM 2637 O O . GLN A 1 176 ? -7.738 18.993 -42.558 1.00 11.45 176 GLN A O 1
ATOM 2651 N N . LEU A 1 177 ? -8.587 17.525 -44.070 1.00 10.38 177 LEU A N 1
ATOM 2652 C CA . LEU A 1 177 ? -7.302 17.138 -44.647 1.00 9.87 177 LEU A CA 1
ATOM 2653 C C . LEU A 1 177 ? -7.176 17.578 -46.112 1.00 9.35 177 LEU A C 1
ATOM 2654 O O . LEU A 1 177 ? -8.175 17.631 -46.843 1.00 11.27 177 LEU A O 1
ATOM 2670 N N . GLN A 1 178 ? -5.943 17.873 -46.520 1.00 10.37 178 GLN A N 1
ATOM 2671 C CA . GLN A 1 178 ? -5.573 17.898 -47.911 1.00 10.43 178 GLN A CA 1
ATOM 2672 C C . GLN A 1 178 ? -4.688 16.679 -48.084 1.00 11.27 178 GLN A C 1
ATOM 2673 O O . GLN A 1 178 ? -3.530 16.667 -47.673 1.00 12.60 178 GLN A O 1
ATOM 2687 N N . VAL A 1 179 ? -5.244 15.635 -48.677 1.00 11.37 179 VAL A N 1
ATOM 2688 C CA . VAL A 1 179 ? -4.497 14.425 -48.947 1.00 13.15 179 VAL A CA 1
ATOM 2689 C C . VAL A 1 179 ? -3.723 14.576 -50.260 1.00 12.53 179 VAL A C 1
ATOM 2690 O O . VAL A 1 179 ? -4.271 15.006 -51.285 1.00 13.36 179 VAL A O 1
ATOM 2703 N N . THR A 1 180 ? -2.442 14.245 -50.214 1.00 13.19 180 THR A N 1
ATOM 2704 C CA . THR A 1 180 ? -1.541 14.354 -51.349 1.00 13.89 180 THR A CA 1
ATOM 2705 C C . THR A 1 180 ? -1.028 12.970 -51.715 1.00 14.52 180 THR A C 1
ATOM 2706 O O . THR A 1 180 ? -1.290 12.002 -51.010 1.00 15.24 180 THR A O 1
ATOM 2717 N N . GLY A 1 181 ? -0.310 12.877 -52.832 1.00 15.27 181 GLY A N 1
ATOM 2718 C CA . GLY A 1 181 ? 0.330 11.634 -53.245 1.00 15.95 181 GLY A CA 1
ATOM 2719 C C . GLY A 1 181 ? -0.104 11.063 -54.583 1.00 16.95 181 GLY A C 1
ATOM 2720 O O . GLY A 1 181 ? -0.622 11.769 -55.441 1.00 19.35 181 GLY A O 1
ATOM 2724 N N . SER A 1 182 ? 0.095 9.758 -54.717 1.00 18.78 182 SER A N 1
ATOM 2725 C CA . SER A 1 182 ? 0.013 9.057 -55.984 1.00 20.56 182 SER A CA 1
ATOM 2726 C C . SER A 1 182 ? -1.218 8.155 -56.077 1.00 17.23 182 SER A C 1
ATOM 2727 O O . SER A 1 182 ? -1.370 7.404 -57.057 1.00 23.23 182 SER A O 1
ATOM 2735 N N . GLY A 1 183 ? -2.111 8.234 -55.091 1.00 17.33 183 GLY A N 1
ATOM 2736 C CA . GLY A 1 183 ? -3.322 7.432 -55.107 1.00 15.57 183 GLY A CA 1
ATOM 2737 C C . GLY A 1 183 ? -4.250 7.798 -56.251 1.00 15.71 183 GLY A C 1
ATOM 2738 O O . GLY A 1 183 ? -4.248 8.933 -56.741 1.00 16.72 183 GLY A O 1
ATOM 2742 N N . THR A 1 184 ? -5.040 6.824 -56.678 1.00 16.67 184 THR A N 1
ATOM 2743 C CA . THR A 1 184 ? -5.981 7.014 -57.784 1.00 15.44 184 THR A CA 1
ATOM 2744 C C . THR A 1 184 ? -7.429 6.638 -57.462 1.00 16.04 184 THR A C 1
ATOM 2745 O O . THR A 1 184 ? -8.298 6.744 -58.333 1.00 18.58 184 THR A O 1
ATOM 2756 N N . LYS A 1 185 ? -7.697 6.241 -56.217 1.00 14.13 185 LYS A N 1
ATOM 2757 C CA . LYS A 1 185 ? -8.991 5.664 -55.866 1.00 14.58 185 LYS A CA 1
ATOM 2758 C C . LYS A 1 185 ? -9.917 6.660 -55.171 1.00 13.09 185 LYS A C 1
ATOM 2759 O O . LYS A 1 185 ? -9.509 7.408 -54.301 1.00 14.60 185 LYS A O 1
ATOM 2778 N N . THR A 1 186 ? -11.187 6.606 -55.552 1.00 13.05 186 THR A N 1
ATOM 2779 C CA . THR A 1 186 ? -12.274 7.269 -54.860 1.00 12.90 186 THR A CA 1
ATOM 2780 C C . THR A 1 186 ? -13.221 6.185 -54.355 1.00 12.41 186 THR A C 1
ATOM 2781 O O . THR A 1 186 ? -13.789 5.429 -55.144 1.00 15.26 186 THR A O 1
ATOM 2792 N N . PRO A 1 187 ? -13.362 6.057 -53.025 1.00 12.25 187 PRO A N 1
ATOM 2793 C CA . PRO A 1 187 ? -14.276 5.033 -52.526 1.00 12.35 187 PRO A CA 1
ATOM 2794 C C . PRO A 1 187 ? -15.694 5.184 -53.093 1.00 14.49 187 PRO A C 1
ATOM 2795 O O . PRO A 1 187 ? -16.242 6.290 -53.102 1.00 17.24 187 PRO A O 1
ATOM 2806 N N . SER A 1 188 ? -16.252 4.076 -53.582 1.00 14.29 188 SER A N 1
ATOM 2807 C CA . SER A 1 188 ? -17.610 4.044 -54.129 1.00 15.51 188 SER A CA 1
ATOM 2808 C C . SER A 1 188 ? -18.396 2.810 -53.686 1.00 16.29 188 SER A C 1
ATOM 2809 O O . SER A 1 188 ? -19.365 2.401 -54.343 1.00 20.10 188 SER A O 1
ATOM 2817 N N . SER A 1 189 ? -17.977 2.207 -52.580 1.00 16.42 189 SER A N 1
ATOM 2818 C CA . SER A 1 189 ? -18.797 1.216 -51.904 1.00 20.26 189 SER A CA 1
ATOM 2819 C C . SER A 1 189 ? -18.617 1.345 -50.404 1.00 17.88 189 SER A C 1
ATOM 2820 O O . SER A 1 189 ? -17.676 1.985 -49.934 1.00 17.29 189 SER A O 1
ATOM 2828 N N . GLY A 1 190 ? -19.545 0.776 -49.654 1.00 15.08 190 GLY A N 1
ATOM 2829 C CA . GLY A 1 190 ? -19.550 0.935 -48.208 1.00 14.10 190 GLY A CA 1
ATOM 2830 C C . GLY A 1 190 ? -19.787 2.372 -47.765 1.00 13.80 190 GLY A C 1
ATOM 2831 O O . GLY A 1 190 ? -19.502 2.733 -46.624 1.00 12.35 190 GLY A O 1
ATOM 2835 N N . LEU A 1 191 ? -20.364 3.190 -48.638 1.00 13.38 191 LEU A N 1
ATOM 2836 C CA . LEU A 1 191 ? -20.636 4.581 -48.322 1.00 12.10 191 LEU A CA 1
ATOM 2837 C C . LEU A 1 191 ? -21.938 4.718 -47.540 1.00 10.95 191 LEU A C 1
ATOM 2838 O O . LEU A 1 191 ? -22.949 4.081 -47.855 1.00 14.64 191 LEU A O 1
ATOM 2854 N N . VAL A 1 192 ? -21.914 5.589 -46.536 1.00 11.15 192 VAL A N 1
ATOM 2855 C CA . VAL A 1 192 ? -23.068 5.840 -45.671 1.00 11.42 192 VAL A CA 1
ATOM 2856 C C . VAL A 1 192 ? -23.265 7.319 -45.436 1.00 10.64 192 VAL A C 1
ATOM 2857 O O . VAL A 1 192 ? -22.375 8.115 -45.700 1.00 12.04 192 VAL A O 1
ATOM 2870 N N . SER A 1 193 ? -24.440 7.680 -44.936 1.00 10.67 193 SER A N 1
ATOM 2871 C CA . SER A 1 193 ? -24.695 9.057 -44.506 1.00 10.66 193 SER A CA 1
ATOM 2872 C C . SER A 1 193 ? -24.767 9.158 -42.988 1.00 10.62 193 SER A C 1
ATOM 2873 O O . SER A 1 193 ? -25.008 8.174 -42.295 1.00 10.72 193 SER A O 1
ATOM 2881 N N . PHE A 1 194 ? -24.515 10.351 -42.471 1.00 12.60 194 PHE A N 1
ATOM 2882 C CA . PHE A 1 194 ? -24.728 10.646 -41.052 1.00 12.57 194 PHE A CA 1
ATOM 2883 C C . PHE A 1 194 ? -25.646 11.872 -40.963 1.00 12.61 194 PHE A C 1
ATOM 2884 O O . PHE A 1 194 ? -25.253 12.955 -41.381 1.00 15.81 194 PHE A O 1
ATOM 2901 N N . PRO A 1 195 ? -26.887 11.709 -40.458 1.00 12.40 195 PRO A N 1
ATOM 2902 C CA . PRO A 1 195 ? -27.515 10.466 -39.984 1.00 13.54 195 PRO A CA 1
ATOM 2903 C C . PRO A 1 195 ? -27.842 9.467 -41.078 1.00 13.38 195 PRO A C 1
ATOM 2904 O O . PRO A 1 195 ? -27.898 9.819 -42.254 1.00 16.40 195 PRO A O 1
ATOM 2915 N N . GLY A 1 196 ? -28.036 8.224 -40.667 1.00 14.34 196 GLY A N 1
ATOM 2916 C CA . GLY A 1 196 ? -28.420 7.143 -41.552 1.00 13.49 196 GLY A CA 1
ATOM 2917 C C . GLY A 1 196 ? -27.669 5.860 -41.286 1.00 13.00 196 GLY A C 1
ATOM 2918 O O . GLY A 1 196 ? -28.263 4.779 -41.291 1.00 16.71 196 GLY A O 1
ATOM 2922 N N . ALA A 1 197 ? -26.360 5.974 -41.069 1.00 13.19 197 ALA A N 1
ATOM 2923 C CA . ALA A 1 197 ? -25.489 4.814 -40.874 1.00 11.97 197 ALA A CA 1
ATOM 2924 C C . ALA A 1 197 ? -25.919 3.958 -39.692 1.00 12.24 197 ALA A C 1
ATOM 2925 O O . ALA A 1 197 ? -25.807 2.724 -39.737 1.00 15.87 197 ALA A O 1
ATOM 2932 N N . TYR A 1 198 ? -26.379 4.623 -38.633 1.00 11.53 198 TYR A N 1
ATOM 2933 C CA . TYR A 1 198 ? -26.703 3.959 -37.387 1.00 11.35 198 TYR A CA 1
ATOM 2934 C C . TYR A 1 198 ? -28.187 4.040 -37.136 1.00 12.42 198 TYR A C 1
ATOM 2935 O O . TYR A 1 198 ? -28.810 5.076 -37.354 1.00 13.60 198 TYR A O 1
ATOM 2953 N N . LYS A 1 199 ? -28.737 2.922 -36.680 1.00 14.82 199 LYS A N 1
ATOM 2954 C CA . LYS A 1 199 ? -30.115 2.843 -36.245 1.00 14.29 199 LYS A CA 1
ATOM 2955 C C . LYS A 1 199 ? -30.146 2.544 -34.776 1.00 13.65 199 LYS A C 1
ATOM 2956 O O . LYS A 1 199 ? -29.287 1.812 -34.257 1.00 13.65 199 LYS A O 1
ATOM 2975 N N . SER A 1 200 ? -31.145 3.104 -34.107 1.00 13.58 200 SER A N 1
ATOM 2976 C CA . SER A 1 200 ? -31.309 2.933 -32.680 1.00 14.65 200 SER A CA 1
ATOM 2977 C C . SER A 1 200 ? -31.301 1.451 -32.296 1.00 14.40 200 SER A C 1
ATOM 2978 O O . SER A 1 200 ? -30.837 1.098 -31.220 1.00 14.63 200 SER A O 1
ATOM 2986 N N . THR A 1 201 ? -31.835 0.602 -33.174 1.00 16.57 201 THR A N 1
ATOM 2987 C CA . THR A 1 201 ? -31.983 -0.824 -32.920 1.00 15.83 201 THR A CA 1
ATOM 2988 C C . THR A 1 201 ? -30.734 -1.648 -33.282 1.00 15.76 201 THR A C 1
ATOM 2989 O O . THR A 1 201 ? -30.728 -2.866 -33.096 1.00 16.60 201 THR A O 1
ATOM 3000 N N . ASP A 1 202 ? -29.679 -1.016 -33.800 1.00 15.10 202 ASP A N 1
ATOM 3001 C CA . ASP A 1 202 ? -28.467 -1.769 -34.119 1.00 13.83 202 ASP A CA 1
ATOM 3002 C C . ASP A 1 202 ? -27.932 -2.457 -32.869 1.00 12.41 202 ASP A C 1
ATOM 3003 O O . ASP A 1 202 ? -28.036 -1.906 -31.766 1.00 14.67 202 ASP A O 1
ATOM 3012 N N . PRO A 1 203 ? -27.381 -3.663 -33.038 1.00 13.69 203 PRO A N 1
ATOM 3013 C CA . PRO A 1 203 ? -26.915 -4.439 -31.892 1.00 14.38 203 PRO A CA 1
ATOM 3014 C C . PRO A 1 203 ? -25.762 -3.772 -31.144 1.00 14.32 203 PRO A C 1
ATOM 3015 O O . PRO A 1 203 ? -25.527 -4.098 -29.988 1.00 14.08 203 PRO A O 1
ATOM 3026 N N . GLY A 1 204 ? -25.063 -2.856 -31.797 1.00 13.57 204 GLY A N 1
ATOM 3027 C CA . GLY A 1 204 ? -23.989 -2.103 -31.158 1.00 13.94 204 GLY A CA 1
ATOM 3028 C C . GLY A 1 204 ? -24.393 -0.743 -30.631 1.00 11.84 204 GLY A C 1
ATOM 3029 O O . GLY A 1 204 ? -23.558 -0.010 -30.115 1.00 12.00 204 GLY A O 1
ATOM 3033 N N . VAL A 1 205 ? -25.667 -0.394 -30.761 1.00 11.99 205 VAL A N 1
ATOM 3034 C CA . VAL A 1 205 ? -26.183 0.903 -30.324 1.00 10.27 205 VAL A CA 1
ATOM 3035 C C . VAL A 1 205 ? -27.085 0.731 -29.102 1.00 10.32 205 VAL A C 1
ATOM 3036 O O . VAL A 1 205 ? -26.956 1.484 -28.119 1.00 11.94 205 VAL A O 1
ATOM 3049 N N . THR A 1 206 ? -28.000 -0.229 -29.172 1.00 11.94 206 THR A N 1
ATOM 3050 C CA . THR A 1 206 ? -28.714 -0.699 -27.991 1.00 11.76 206 THR A CA 1
ATOM 3051 C C . THR A 1 206 ? -28.008 -1.970 -27.561 1.00 12.34 206 THR A C 1
ATOM 3052 O O . THR A 1 206 ? -28.123 -3.023 -28.208 1.00 13.10 206 THR A O 1
ATOM 3063 N N . TYR A 1 207 ? -27.269 -1.854 -26.469 1.00 13.12 207 TYR A N 1
ATOM 3064 C CA . TYR A 1 207 ? -26.296 -2.861 -26.103 1.00 11.87 207 TYR A CA 1
ATOM 3065 C C . TYR A 1 207 ? -26.094 -2.872 -24.607 1.00 12.60 207 TYR A C 1
ATOM 3066 O O . TYR A 1 207 ? -25.958 -1.814 -23.994 1.00 11.95 207 TYR A O 1
ATOM 3084 N N . ASP A 1 208 ? -26.008 -4.068 -24.032 1.00 14.09 208 ASP A N 1
ATOM 3085 C CA . ASP A 1 208 ? -25.754 -4.244 -22.598 1.00 14.44 208 ASP A CA 1
ATOM 3086 C C . ASP A 1 208 ? -24.269 -4.572 -22.375 1.00 14.45 208 ASP A C 1
ATOM 3087 O O . ASP A 1 208 ? -23.825 -5.710 -22.547 1.00 16.08 208 ASP A O 1
ATOM 3096 N N . ALA A 1 209 ? -23.500 -3.558 -22.002 1.00 14.23 209 ALA A N 1
ATOM 3097 C CA . ALA A 1 209 ? -22.049 -3.708 -21.889 1.00 13.12 209 ALA A CA 1
ATOM 3098 C C . ALA A 1 209 ? -21.637 -4.462 -20.635 1.00 13.16 209 ALA A C 1
ATOM 3099 O O . ALA A 1 209 ? -20.469 -4.752 -20.460 1.00 16.62 209 ALA A O 1
ATOM 3106 N N . TYR A 1 210 ? -22.603 -4.803 -19.787 1.00 14.01 210 TYR A N 1
ATOM 3107 C CA . TYR A 1 210 ? -22.307 -5.423 -18.513 1.00 14.48 210 TYR A CA 1
ATOM 3108 C C . TYR A 1 210 ? -22.680 -6.881 -18.488 1.00 16.57 210 TYR A C 1
ATOM 3109 O O . TYR A 1 210 ? -22.605 -7.523 -17.443 1.00 17.10 210 TYR A O 1
ATOM 3127 N N . GLN A 1 211 ? -23.061 -7.432 -19.640 1.00 18.59 211 GLN A N 1
ATOM 3128 C CA . GLN A 1 211 ? -23.123 -8.884 -19.761 1.00 20.47 211 GLN A CA 1
ATOM 3129 C C . GLN A 1 211 ? -21.932 -9.368 -20.574 1.00 19.75 211 GLN A C 1
ATOM 3130 O O . GLN A 1 211 ? -21.297 -8.583 -21.292 1.00 19.10 211 GLN A O 1
ATOM 3144 N N . ALA A 1 212 ? -21.604 -10.642 -20.400 1.00 19.70 212 ALA A N 1
ATOM 3145 C CA . ALA A 1 212 ? -20.442 -11.249 -21.030 1.00 20.05 212 ALA A CA 1
ATOM 3146 C C . ALA A 1 212 ? -20.850 -11.647 -22.435 1.00 19.50 212 ALA A C 1
ATOM 3147 O O . ALA A 1 212 ? -21.144 -12.810 -22.709 1.00 18.42 212 ALA A O 1
ATOM 3154 N N . ALA A 1 213 ? -20.895 -10.654 -23.318 1.00 18.52 213 ALA A N 1
ATOM 3155 C CA . ALA A 1 213 ? -21.305 -10.851 -24.704 1.00 16.96 213 ALA A CA 1
ATOM 3156 C C . ALA A 1 213 ? -20.270 -10.227 -25.628 1.00 17.37 213 ALA A C 1
ATOM 3157 O O . ALA A 1 213 ? -19.533 -9.330 -25.219 1.00 17.45 213 ALA A O 1
ATOM 3164 N N . THR A 1 214 ? -20.213 -10.700 -26.867 1.00 17.04 214 THR A N 1
ATOM 3165 C CA . THR A 1 214 ? -19.428 -10.019 -27.909 1.00 16.79 214 THR A CA 1
ATOM 3166 C C . THR A 1 214 ? -20.161 -8.767 -28.414 1.00 16.89 214 THR A C 1
ATOM 3167 O O . THR A 1 214 ? -21.331 -8.551 -28.073 1.00 16.69 214 THR A O 1
ATOM 3178 N N . TYR A 1 215 ? -19.480 -7.958 -29.228 1.00 15.94 215 TYR A N 1
ATOM 3179 C CA . TYR A 1 215 ? -19.989 -6.658 -29.666 1.00 14.23 215 TYR A CA 1
ATOM 3180 C C . TYR A 1 215 ? -19.901 -6.516 -31.187 1.00 12.97 215 TYR A C 1
ATOM 3181 O O . TYR A 1 215 ? -18.856 -6.765 -31.771 1.00 14.02 215 TYR A O 1
ATOM 3199 N N . THR A 1 216 ? -20.999 -6.098 -31.814 1.00 14.18 216 THR A N 1
ATOM 3200 C CA . THR A 1 216 ? -21.039 -5.838 -33.249 1.00 13.64 216 THR A CA 1
ATOM 3201 C C . THR A 1 216 ? -20.876 -4.337 -33.464 1.00 12.98 216 THR A C 1
ATOM 3202 O O . THR A 1 216 ? -21.758 -3.551 -33.120 1.00 12.09 216 THR A O 1
ATOM 3213 N N . ILE A 1 217 ? -19.739 -3.940 -34.024 1.00 12.31 217 ILE A N 1
ATOM 3214 C CA . ILE A 1 217 ? -19.467 -2.533 -34.288 1.00 11.73 217 ILE A CA 1
ATOM 3215 C C . ILE A 1 217 ? -20.447 -2.000 -35.319 1.00 12.33 217 ILE A C 1
ATOM 3216 O O . ILE A 1 217 ? -20.646 -2.642 -36.358 1.00 14.54 217 ILE A O 1
ATOM 3232 N N . PRO A 1 218 ? -21.094 -0.853 -35.029 1.00 11.97 218 PRO A N 1
ATOM 3233 C CA . PRO A 1 218 ? -22.026 -0.245 -35.996 1.00 13.61 218 PRO A CA 1
ATOM 3234 C C . PRO A 1 218 ? -21.363 0.262 -37.271 1.00 11.84 218 PRO A C 1
ATOM 3235 O O . PRO A 1 218 ? -20.127 0.469 -37.319 1.00 11.23 218 PRO A O 1
ATOM 3246 N N . GLY A 1 219 ? -22.187 0.444 -38.298 1.00 10.64 219 GLY A N 1
ATOM 3247 C CA . GLY A 1 219 ? -21.733 1.047 -39.533 1.00 10.29 219 GLY A CA 1
ATOM 3248 C C . GLY A 1 219 ? -21.273 0.059 -40.578 1.00 11.39 219 GLY A C 1
ATOM 3249 O O . GLY A 1 219 ? -21.408 -1.151 -40.408 1.00 14.77 219 GLY A O 1
ATOM 3253 N N . PRO A 1 220 ? -20.747 0.589 -41.686 1.00 11.14 220 PRO A N 1
ATOM 3254 C CA . PRO A 1 220 ? -20.408 -0.208 -42.840 1.00 11.04 220 PRO A CA 1
ATOM 3255 C C . PRO A 1 220 ? -19.090 -0.942 -42.683 1.00 11.60 220 PRO A C 1
ATOM 3256 O O . PRO A 1 220 ? -18.374 -0.748 -41.700 1.00 13.70 220 PRO A O 1
ATOM 3267 N N . ALA A 1 221 ? -18.741 -1.757 -43.663 1.00 12.13 221 ALA A N 1
ATOM 3268 C CA . ALA A 1 221 ? -17.448 -2.403 -43.654 1.00 12.12 221 ALA A CA 1
ATOM 3269 C C . ALA A 1 221 ? -16.320 -1.363 -43.783 1.00 11.18 221 ALA A C 1
ATOM 3270 O O . ALA A 1 221 ? -16.518 -0.271 -44.321 1.00 12.87 221 ALA A O 1
ATOM 3277 N N . VAL A 1 222 ? -15.139 -1.728 -43.310 1.00 12.59 222 VAL A N 1
ATOM 3278 C CA . VAL A 1 222 ? -13.968 -0.880 -43.406 1.00 12.96 222 VAL A CA 1
ATOM 3279 C C . VAL A 1 222 ? -13.479 -0.857 -44.862 1.00 14.19 222 VAL A C 1
ATOM 3280 O O . VAL A 1 222 ? -13.366 -1.893 -45.515 1.00 16.75 222 VAL A O 1
ATOM 3293 N N . PHE A 1 223 ? -13.225 0.342 -45.366 1.00 14.61 223 PHE A N 1
ATOM 3294 C CA . PHE A 1 223 ? -12.632 0.519 -46.690 1.00 16.57 223 PHE A CA 1
ATOM 3295 C C . PHE A 1 223 ? -11.247 -0.105 -46.742 1.00 19.52 223 PHE A C 1
ATOM 3296 O O . PHE A 1 223 ? -10.466 0.054 -45.814 1.00 20.30 223 PHE A O 1
ATOM 3313 N N . THR A 1 224 ? -10.949 -0.808 -47.829 1.00 20.68 224 THR A N 1
ATOM 3314 C CA . THR A 1 224 ? -9.637 -1.406 -48.030 1.00 23.42 224 THR A CA 1
ATOM 3315 C C . THR A 1 224 ? -9.194 -1.154 -49.464 1.00 27.09 224 THR A C 1
ATOM 3316 O O . THR A 1 224 ? -9.988 -1.303 -50.393 1.00 27.83 224 THR A O 1
ATOM 3327 N N . CYS A 1 225 ? -7.930 -0.764 -49.634 1.00 29.24 225 CYS A N 1
ATOM 3328 C CA . CYS A 1 225 ? -7.376 -0.465 -50.959 1.00 30.84 225 CYS A CA 1
ATOM 3329 C C . CYS A 1 225 ? -7.136 -1.742 -51.761 1.00 35.71 225 CYS A C 1
ATOM 3330 O O . CYS A 1 225 ? -7.282 -2.852 -51.254 1.00 39.98 225 CYS A O 1
ATOM 3360 N N . GLY B 2 2 ? -13.767 31.531 -17.628 1.00 9.76 2 GLY B N 1
ATOM 3361 C CA . GLY B 2 2 ? -12.445 31.130 -17.136 1.00 9.40 2 GLY B CA 1
ATOM 3362 C C . GLY B 2 2 ? -12.477 30.673 -15.691 1.00 8.46 2 GLY B C 1
ATOM 3363 O O . GLY B 2 2 ? -13.553 30.603 -15.091 1.00 8.84 2 GLY B O 1
ATOM 3367 N N . PHE B 2 3 ? -11.323 30.297 -15.165 1.00 9.09 3 PHE B N 1
ATOM 3368 C CA . PHE B 2 3 ? -11.220 30.000 -13.753 1.00 9.05 3 PHE B CA 1
ATOM 3369 C C . PHE B 2 3 ? -9.770 30.129 -13.308 1.00 9.41 3 PHE B C 1
ATOM 3370 O O . PHE B 2 3 ? -8.865 30.287 -14.131 1.00 9.79 3 PHE B O 1
ATOM 3387 N N . VAL B 2 4 ? -9.559 30.124 -11.990 1.00 9.06 4 VAL B N 1
ATOM 3388 C CA . VAL B 2 4 ? -8.205 30.157 -11.455 1.00 8.34 4 VAL B CA 1
ATOM 3389 C C . VAL B 2 4 ? -7.588 28.785 -11.652 1.00 9.56 4 VAL B C 1
ATOM 3390 O O . VAL B 2 4 ? -8.078 27.835 -11.101 1.00 9.53 4 VAL B O 1
ATOM 3403 N N . ASP B 2 5 ? -6.513 28.716 -12.438 1.00 9.14 5 ASP B N 1
ATOM 3404 C CA . ASP B 2 5 ? -5.888 27.483 -12.853 1.00 8.40 5 ASP B CA 1
ATOM 3405 C C . ASP B 2 5 ? -4.934 26.972 -11.739 1.00 7.88 5 ASP B C 1
ATOM 3406 O O . ASP B 2 5 ? -4.909 25.785 -11.436 1.00 8.58 5 ASP B O 1
ATOM 3415 N N . ASN B 2 6 ? -4.192 27.886 -11.104 1.00 9.72 6 ASN B N 1
ATOM 3416 C CA . ASN B 2 6 ? -3.259 27.500 -10.048 1.00 9.68 6 ASN B CA 1
ATOM 3417 C C . ASN B 2 6 ? -2.844 28.725 -9.261 1.00 9.43 6 ASN B C 1
ATOM 3418 O O . ASN B 2 6 ? -3.242 29.844 -9.577 1.00 9.16 6 ASN B O 1
ATOM 3428 N N . ALA B 2 7 ? -2.075 28.489 -8.208 1.00 8.41 7 ALA B N 1
ATOM 3429 C CA . ALA B 2 7 ? -1.616 29.554 -7.323 1.00 8.13 7 ALA B CA 1
ATOM 3430 C C . ALA B 2 7 ? -0.247 29.232 -6.766 1.00 8.64 7 ALA B C 1
ATOM 3431 O O . ALA B 2 7 ? 0.173 28.071 -6.747 1.00 9.10 7 ALA B O 1
ATOM 3438 N N . THR B 2 8 ? 0.446 30.292 -6.322 1.00 8.55 8 THR B N 1
ATOM 3439 C CA . THR B 2 8 ? 1.644 30.162 -5.524 1.00 8.55 8 THR B CA 1
ATOM 3440 C C . THR B 2 8 ? 1.326 30.785 -4.164 1.00 8.69 8 THR B C 1
ATOM 3441 O O . THR B 2 8 ? 0.997 31.969 -4.073 1.00 10.39 8 THR B O 1
ATOM 3452 N N . ILE B 2 9 ? 1.352 29.949 -3.132 1.00 8.28 9 ILE B N 1
ATOM 3453 C CA . ILE B 2 9 ? 0.924 30.299 -1.778 1.00 8.27 9 ILE B CA 1
ATOM 3454 C C . ILE B 2 9 ? 1.967 29.784 -0.791 1.00 8.24 9 ILE B C 1
ATOM 3455 O O . ILE B 2 9 ? 2.350 28.627 -0.820 1.00 9.06 9 ILE B O 1
ATOM 3471 N N . GLY B 2 10 ? 2.408 30.660 0.104 1.00 9.56 10 GLY B N 1
ATOM 3472 C CA . GLY B 2 10 ? 3.469 30.281 1.009 1.00 9.60 10 GLY B CA 1
ATOM 3473 C C . GLY B 2 10 ? 4.719 29.825 0.285 1.00 9.33 10 GLY B C 1
ATOM 3474 O O . GLY B 2 10 ? 5.484 29.011 0.774 1.00 10.08 10 GLY B O 1
ATOM 3478 N N . GLY B 2 11 ? 4.932 30.359 -0.911 1.00 8.52 11 GLY B N 1
ATOM 3479 C CA . GLY B 2 11 ? 6.060 30.008 -1.733 1.00 8.64 11 GLY B CA 1
ATOM 3480 C C . GLY B 2 11 ? 5.872 28.751 -2.570 1.00 8.46 11 GLY B C 1
ATOM 3481 O O . GLY B 2 11 ? 6.747 28.423 -3.384 1.00 9.33 11 GLY B O 1
ATOM 3485 N N . GLN B 2 12 ? 4.758 28.039 -2.385 1.00 9.15 12 GLN B N 1
ATOM 3486 C CA . GLN B 2 12 ? 4.566 26.728 -2.973 1.00 10.04 12 GLN B CA 1
ATOM 3487 C C . GLN B 2 12 ? 3.525 26.782 -4.087 1.00 9.16 12 GLN B C 1
ATOM 3488 O O . GLN B 2 12 ? 2.535 27.470 -3.963 1.00 8.38 12 GLN B O 1
ATOM 3502 N N . PHE B 2 13 ? 3.732 25.989 -5.129 1.00 11.35 13 PHE B N 1
ATOM 3503 C CA . PHE B 2 13 ? 2.809 25.857 -6.236 1.00 10.02 13 PHE B CA 1
ATOM 3504 C C . PHE B 2 13 ? 1.645 24.897 -5.883 1.00 10.14 13 PHE B C 1
ATOM 3505 O O . PHE B 2 13 ? 1.882 23.828 -5.314 1.00 12.45 13 PHE B O 1
ATOM 3522 N N . TYR B 2 14 ? 0.418 25.264 -6.275 1.00 9.05 14 TYR B N 1
ATOM 3523 C CA . TYR B 2 14 ? -0.773 24.408 -6.123 1.00 9.73 14 TYR B CA 1
ATOM 3524 C C . TYR B 2 14 ? -1.589 24.528 -7.388 1.00 9.65 14 TYR B C 1
ATOM 3525 O O . TYR B 2 14 ? -1.975 25.602 -7.776 1.00 9.54 14 TYR B O 1
ATOM 3543 N N . GLN B 2 15 ? -1.778 23.415 -8.075 1.00 9.72 15 GLN B N 1
ATOM 3544 C CA . GLN B 2 15 ? -2.759 23.366 -9.159 1.00 9.72 15 GLN B CA 1
ATOM 3545 C C . GLN B 2 15 ? -4.150 23.323 -8.552 1.00 9.01 15 GLN B C 1
ATOM 3546 O O . GLN B 2 15 ? -4.379 22.547 -7.629 1.00 10.97 15 GLN B O 1
ATOM 3560 N N . PHE B 2 16 ? -5.065 24.167 -9.041 1.00 8.86 16 PHE B N 1
ATOM 3561 C CA . PHE B 2 16 ? -6.392 24.222 -8.483 1.00 8.58 16 PHE B CA 1
ATOM 3562 C C . PHE B 2 16 ? -7.253 23.123 -9.086 1.00 9.37 16 PHE B C 1
ATOM 3563 O O . PHE B 2 16 ? -6.897 22.499 -10.094 1.00 9.34 16 PHE B O 1
ATOM 3580 N N . TYR B 2 17 ? -8.422 22.940 -8.483 1.00 9.59 17 TYR B N 1
ATOM 3581 C CA . TYR B 2 17 ? -9.435 22.068 -9.041 1.00 9.72 17 TYR B CA 1
ATOM 3582 C C . TYR B 2 17 ? -9.622 22.305 -10.554 1.00 8.94 17 TYR B C 1
ATOM 3583 O O . TYR B 2 17 ? -9.782 23.448 -11.002 1.00 9.31 17 TYR B O 1
ATOM 3601 N N . GLN B 2 18 ? -9.656 21.211 -11.328 1.00 9.36 18 GLN B N 1
ATOM 3602 C CA . GLN B 2 18 ? -9.714 21.275 -12.802 1.00 10.16 18 GLN B CA 1
ATOM 3603 C C . GLN B 2 18 ? -11.054 20.691 -13.266 1.00 11.44 18 GLN B C 1
ATOM 3604 O O . GLN B 2 18 ? -11.208 19.477 -13.320 1.00 11.94 18 GLN B O 1
ATOM 3618 N N . PRO B 2 19 ? -12.043 21.576 -13.555 1.00 11.64 19 PRO B N 1
ATOM 3619 C CA . PRO B 2 19 ? -13.386 21.055 -13.835 1.00 10.26 19 PRO B CA 1
ATOM 3620 C C . PRO B 2 19 ? -13.490 20.234 -15.103 1.00 10.56 19 PRO B C 1
ATOM 3621 O O . PRO B 2 19 ? -14.479 19.514 -15.278 1.00 13.19 19 PRO B O 1
ATOM 3632 N N . TYR B 2 20 ? -12.502 20.349 -15.987 1.00 11.07 20 TYR B N 1
ATOM 3633 C CA . TYR B 2 20 ? -12.544 19.602 -17.260 1.00 10.43 20 TYR B CA 1
ATOM 3634 C C . TYR B 2 20 ? -11.639 18.373 -17.236 1.00 11.15 20 TYR B C 1
ATOM 3635 O O . TYR B 2 20 ? -11.485 17.680 -18.245 1.00 12.18 20 TYR B O 1
ATOM 3653 N N . GLN B 2 21 ? -11.110 18.069 -16.055 1.00 11.71 21 GLN B N 1
ATOM 3654 C CA . GLN B 2 21 ? -10.192 16.940 -15.850 1.00 12.76 21 GLN B CA 1
ATOM 3655 C C . GLN B 2 21 ? -10.537 16.098 -14.619 1.00 12.79 21 GLN B C 1
ATOM 3656 O O . GLN B 2 21 ? -10.768 14.904 -14.730 1.00 15.27 21 GLN B O 1
ATOM 3670 N N . ASP B 2 22 ? -10.565 16.727 -13.449 1.00 12.28 22 ASP B N 1
ATOM 3671 C CA . ASP B 2 22 ? -10.781 16.001 -12.185 1.00 13.15 22 ASP B CA 1
ATOM 3672 C C . ASP B 2 22 ? -12.023 15.087 -12.166 1.00 15.48 22 ASP B C 1
ATOM 3673 O O . ASP B 2 22 ? -11.945 13.963 -11.654 1.00 17.95 22 ASP B O 1
ATOM 3682 N N . PRO B 2 23 ? -13.164 15.555 -12.713 1.00 15.16 23 PRO B N 1
ATOM 3683 C CA . PRO B 2 23 ? -14.318 14.669 -12.719 1.00 15.74 23 PRO B CA 1
ATOM 3684 C C . PRO B 2 23 ? -14.127 13.393 -13.541 1.00 17.73 23 PRO B C 1
ATOM 3685 O O . PRO B 2 23 ? -14.917 12.478 -13.389 1.00 18.91 23 PRO B O 1
ATOM 3696 N N . TYR B 2 24 ? -13.113 13.341 -14.411 1.00 17.24 24 TYR B N 1
ATOM 3697 C CA . TYR B 2 24 ? -12.956 12.251 -15.379 1.00 17.91 24 TYR B CA 1
ATOM 3698 C C . TYR B 2 24 ? -11.781 11.319 -15.060 1.00 20.81 24 TYR B C 1
ATOM 3699 O O . TYR B 2 24 ? -11.546 10.328 -15.763 1.00 24.07 24 TYR B O 1
ATOM 3717 N N . MET B 2 25 ? -11.045 11.644 -14.004 1.00 21.53 25 MET B N 1
ATOM 3718 C CA . MET B 2 25 ? -9.957 10.804 -13.523 1.00 23.98 25 MET B CA 1
ATOM 3719 C C . MET B 2 25 ? -10.533 9.813 -12.512 1.00 26.50 25 MET B C 1
ATOM 3720 O O . MET B 2 25 ? -11.404 10.167 -11.706 1.00 30.73 25 MET B O 1
ATOM 3734 N N . GLY B 2 26 ? -10.039 8.580 -12.546 1.00 29.42 26 GLY B N 1
ATOM 3735 C CA . GLY B 2 26 ? -10.491 7.544 -11.620 1.00 30.86 26 GLY B CA 1
ATOM 3736 C C . GLY B 2 26 ? -10.357 7.984 -10.176 1.00 31.50 26 GLY B C 1
ATOM 3737 O O . GLY B 2 26 ? -11.246 7.737 -9.349 1.00 38.20 26 GLY B O 1
ATOM 3741 N N . SER B 2 27 ? -9.236 8.641 -9.887 1.00 30.71 27 SER B N 1
ATOM 3742 C CA . SER B 2 27 ? -8.955 9.213 -8.579 1.00 31.60 27 SER B CA 1
ATOM 3743 C C . SER B 2 27 ? -8.658 10.711 -8.736 1.00 26.92 27 SER B C 1
ATOM 3744 O O . SER B 2 27 ? -7.524 11.080 -9.069 1.00 25.57 27 SER B O 1
ATOM 3752 N N . PRO B 2 28 ? -9.674 11.578 -8.513 1.00 24.99 28 PRO B N 1
ATOM 3753 C CA . PRO B 2 28 ? -9.456 13.024 -8.628 1.00 21.25 28 PRO B CA 1
ATOM 3754 C C . PRO B 2 28 ? -8.379 13.498 -7.645 1.00 19.18 28 PRO B C 1
ATOM 3755 O O . PRO B 2 28 ? -8.358 13.047 -6.498 1.00 19.25 28 PRO B O 1
ATOM 3766 N N . PRO B 2 29 ? -7.466 14.370 -8.090 1.00 17.67 29 PRO B N 1
ATOM 3767 C CA . PRO B 2 29 ? -6.417 14.776 -7.158 1.00 15.74 29 PRO B CA 1
ATOM 3768 C C . PRO B 2 29 ? -6.950 15.562 -5.950 1.00 14.85 29 PRO B C 1
ATOM 3769 O O . PRO B 2 29 ? -7.890 16.353 -6.074 1.00 14.84 29 PRO B O 1
ATOM 3780 N N . ASP B 2 30 ? -6.355 15.355 -4.776 1.00 14.48 30 ASP B N 1
ATOM 3781 C CA . ASP B 2 30 ? -6.637 16.235 -3.647 1.00 14.15 30 ASP B CA 1
ATOM 3782 C C . ASP B 2 30 ? -6.219 17.647 -4.052 1.00 14.64 30 ASP B C 1
ATOM 3783 O O . ASP B 2 30 ? -5.192 17.827 -4.717 1.00 15.94 30 ASP B O 1
ATOM 3792 N N . ARG B 2 31 ? -7.001 18.640 -3.635 1.00 10.41 31 ARG B N 1
ATOM 3793 C CA . ARG B 2 31 ? -6.744 20.050 -3.976 1.00 9.90 31 ARG B CA 1
ATOM 3794 C C . ARG B 2 31 ? -6.914 20.965 -2.764 1.00 9.40 31 ARG B C 1
ATOM 3795 O O . ARG B 2 31 ? -7.556 20.581 -1.765 1.00 9.90 31 ARG B O 1
ATOM 3816 N N . ILE B 2 32 ? -6.328 22.162 -2.848 1.00 9.96 32 ILE B N 1
ATOM 3817 C CA . ILE B 2 32 ? -6.602 23.213 -1.873 1.00 8.76 32 ILE B CA 1
ATOM 3818 C C . ILE B 2 32 ? -7.791 24.083 -2.280 1.00 8.92 32 ILE B C 1
ATOM 3819 O O . ILE B 2 32 ? -8.233 24.914 -1.499 1.00 10.34 32 ILE 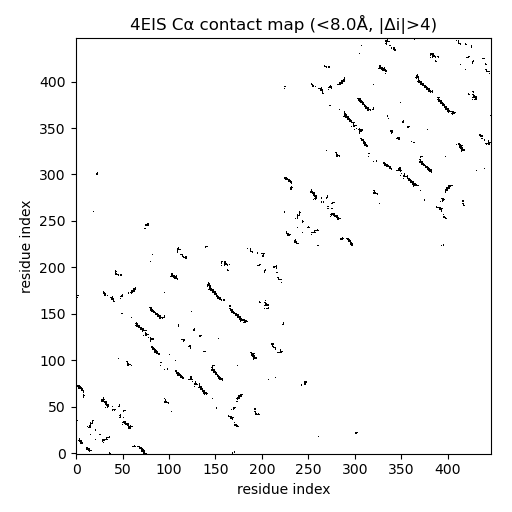B O 1
ATOM 3835 N N . SER B 2 33 ? -8.298 23.897 -3.500 1.00 8.47 33 SER B N 1
ATOM 3836 C CA . SER B 2 33 ? -9.397 24.723 -3.975 1.00 7.84 33 SER B CA 1
ATOM 3837 C C . SER B 2 33 ? -10.631 23.889 -4.244 1.00 7.23 33 SER B C 1
ATOM 3838 O O . SER B 2 33 ? -10.534 22.681 -4.526 1.00 9.78 33 SER B O 1
ATOM 3846 N N . ARG B 2 34 ? -11.773 24.561 -4.193 1.00 7.54 34 ARG B N 1
ATOM 3847 C CA . ARG B 2 34 ? -13.058 23.887 -4.164 1.00 7.07 34 ARG B CA 1
ATOM 3848 C C . ARG B 2 34 ? -13.594 23.643 -5.565 1.00 7.33 34 ARG B C 1
ATOM 3849 O O . ARG B 2 34 ? -13.370 24.432 -6.482 1.00 9.63 34 ARG B O 1
ATOM 3870 N N . LYS B 2 35 ? -14.356 22.562 -5.680 1.00 8.06 35 LYS B N 1
ATOM 3871 C CA . LYS B 2 35 ? -15.026 22.173 -6.900 1.00 8.87 35 LYS B CA 1
ATOM 3872 C C . LYS B 2 35 ? -15.775 23.343 -7.525 1.00 8.29 35 LYS B C 1
ATOM 3873 O O . LYS B 2 35 ? -16.457 24.120 -6.834 1.00 9.86 35 LYS B O 1
ATOM 3892 N N . ILE B 2 36 ? -15.652 23.431 -8.849 1.00 9.49 36 ILE B N 1
ATOM 3893 C CA . ILE B 2 36 ? -16.444 24.332 -9.680 1.00 9.35 36 ILE B CA 1
ATOM 3894 C C . ILE B 2 36 ? -17.003 23.507 -10.863 1.00 8.92 36 ILE B C 1
ATOM 3895 O O . ILE B 2 36 ? -16.433 22.483 -11.224 1.00 10.44 36 ILE B O 1
ATOM 3911 N N . PRO B 2 37 ? -18.088 23.982 -11.485 1.00 10.45 37 PRO B N 1
ATOM 3912 C CA . PRO B 2 37 ? -18.745 23.207 -12.535 1.00 11.26 37 PRO B CA 1
ATOM 3913 C C . PRO B 2 37 ? -18.044 23.287 -13.899 1.00 11.25 37 PRO B C 1
ATOM 3914 O O . PRO B 2 37 ? -18.309 22.464 -14.789 1.00 13.89 37 PRO B O 1
ATOM 3925 N N . GLY B 2 38 ? -17.182 24.270 -14.063 1.00 11.22 38 GLY B N 1
ATOM 3926 C CA . GLY B 2 38 ? -16.681 24.648 -15.375 1.00 11.56 38 GLY B CA 1
ATOM 3927 C C . GLY B 2 38 ? -16.299 26.113 -15.371 1.00 10.60 38 GLY B C 1
ATOM 3928 O O . GLY B 2 38 ? -16.136 26.713 -14.300 1.00 11.76 38 GLY B O 1
ATOM 3932 N N . ASN B 2 39 ? -16.157 26.702 -16.552 1.00 9.57 39 ASN B N 1
ATOM 3933 C CA . ASN B 2 39 ? -15.668 28.071 -16.637 1.00 8.94 39 ASN B CA 1
ATOM 3934 C C . ASN B 2 39 ? -16.759 29.134 -16.848 1.00 8.62 39 ASN B C 1
ATOM 3935 O O . ASN B 2 39 ? -16.423 30.275 -17.103 1.00 11.15 39 ASN B O 1
ATOM 3946 N N . GLY B 2 40 ? -18.042 28.770 -16.740 1.00 9.38 40 GLY B N 1
ATOM 3947 C CA . GLY B 2 40 ? -19.117 29.714 -17.020 1.00 9.12 40 GLY B CA 1
ATOM 3948 C C . GLY B 2 40 ? -19.587 30.505 -15.824 1.00 8.08 40 GLY B C 1
ATOM 3949 O O . GLY B 2 40 ? -19.315 30.132 -14.685 1.00 8.40 40 GLY B O 1
ATOM 3953 N N . PRO B 2 41 ? -20.337 31.577 -16.077 1.00 9.43 41 PRO B N 1
ATOM 3954 C CA . PRO B 2 41 ? -20.700 32.513 -15.040 1.00 9.86 41 PRO B CA 1
ATOM 3955 C C . PRO B 2 41 ? -21.815 32.062 -14.104 1.00 8.77 41 PRO B C 1
ATOM 3956 O O . PRO B 2 41 ? -22.681 31.272 -14.465 1.00 10.54 41 PRO B O 1
ATOM 3967 N N . VAL B 2 42 ? -21.794 32.596 -12.899 1.00 8.53 42 VAL B N 1
ATOM 3968 C CA . VAL B 2 42 ? -22.932 32.630 -11.998 1.00 9.23 42 VAL B CA 1
ATOM 3969 C C . VAL B 2 42 ? -23.634 33.972 -12.254 1.00 9.25 42 VAL B C 1
ATOM 3970 O O . VAL B 2 42 ? -22.966 35.019 -12.340 1.00 10.44 42 VAL B O 1
ATOM 3983 N N . GLU B 2 43 ? -24.953 33.947 -12.434 1.00 9.42 43 GLU B N 1
ATOM 3984 C CA . GLU B 2 43 ? -25.692 35.157 -12.750 1.00 11.65 43 GLU B CA 1
ATOM 3985 C C . GLU B 2 43 ? -26.817 35.425 -11.767 1.00 11.76 43 GLU B C 1
ATOM 3986 O O . GLU B 2 43 ? -27.629 36.323 -11.977 1.00 16.75 43 GLU B O 1
ATOM 3998 N N . ASP B 2 44 ? -26.861 34.657 -10.678 1.00 11.36 44 ASP B N 1
ATOM 3999 C CA . ASP B 2 44 ? -27.928 34.762 -9.679 1.00 10.71 44 ASP B CA 1
ATOM 4000 C C . ASP B 2 44 ? -27.334 35.145 -8.319 1.00 9.62 44 ASP B C 1
ATOM 4001 O O . ASP B 2 44 ? -26.737 34.294 -7.643 1.00 10.59 44 ASP B O 1
ATOM 4010 N N . VAL B 2 45 ? -27.521 36.403 -7.925 1.00 10.80 45 VAL B N 1
ATOM 4011 C CA . VAL B 2 45 ? -26.968 36.880 -6.658 1.00 10.05 45 VAL B CA 1
ATOM 4012 C C . VAL B 2 45 ? -27.680 36.269 -5.443 1.00 9.67 45 VAL B C 1
ATOM 4013 O O . VAL B 2 45 ? -27.235 36.457 -4.313 1.00 11.83 45 VAL B O 1
ATOM 4026 N N . THR B 2 46 ? -28.802 35.569 -5.647 1.00 9.84 46 THR B N 1
ATOM 4027 C CA . THR B 2 46 ? -29.570 34.970 -4.553 1.00 10.25 46 THR B CA 1
ATOM 4028 C C . THR B 2 46 ? -29.211 33.503 -4.347 1.00 8.47 46 THR B C 1
ATOM 4029 O O . THR B 2 46 ? -29.721 32.883 -3.425 1.00 9.86 46 THR B O 1
ATOM 4040 N N . SER B 2 47 ? -28.330 32.965 -5.190 1.00 9.86 47 SER B N 1
ATOM 4041 C CA . SER B 2 47 ? -27.975 31.562 -5.149 1.00 7.60 47 SER B CA 1
ATOM 4042 C C . SER B 2 47 ? -26.724 31.326 -4.310 1.00 7.46 47 SER B C 1
ATOM 4043 O O . SER B 2 47 ? -25.812 32.150 -4.292 1.00 9.79 47 SER B O 1
ATOM 4051 N N . LEU B 2 48 ? -26.655 30.161 -3.666 1.00 8.31 48 LEU B N 1
ATOM 4052 C CA . LEU B 2 48 ? -25.449 29.754 -2.967 1.00 10.23 48 LEU B CA 1
ATOM 4053 C C . LEU B 2 48 ? -24.278 29.622 -3.952 1.00 8.71 48 LEU B C 1
ATOM 4054 O O . LEU B 2 48 ? -23.125 29.664 -3.574 1.00 8.59 48 LEU B O 1
ATOM 4070 N N . ALA B 2 49 ? -24.566 29.478 -5.244 1.00 7.31 49 ALA B N 1
ATOM 4071 C CA . ALA B 2 49 ? -23.512 29.445 -6.265 1.00 7.26 49 ALA B CA 1
ATOM 4072 C C . ALA B 2 49 ? -22.623 30.687 -6.246 1.00 7.95 49 ALA B C 1
ATOM 4073 O O . ALA B 2 49 ? -21.455 30.624 -6.643 1.00 8.29 49 ALA B O 1
ATOM 4080 N N . ILE B 2 50 ? -23.161 31.819 -5.800 1.00 8.15 50 ILE B N 1
ATOM 4081 C CA . ILE B 2 50 ? -22.375 33.027 -5.779 1.00 9.56 50 ILE B CA 1
ATOM 4082 C C . ILE B 2 50 ? -21.254 32.960 -4.725 1.00 9.21 50 ILE B C 1
ATOM 4083 O O . ILE B 2 50 ? -20.307 33.748 -4.768 1.00 10.74 50 ILE B O 1
ATOM 4099 N N . GLN B 2 51 ? -21.325 31.992 -3.814 1.00 7.60 51 GLN B N 1
ATOM 4100 C CA . GLN B 2 51 ? -20.308 31.884 -2.769 1.00 9.26 51 GLN B CA 1
ATOM 4101 C C . GLN B 2 51 ? -18.990 31.292 -3.302 1.00 9.31 51 GLN B C 1
ATOM 4102 O O . GLN B 2 51 ? -17.963 31.969 -3.332 1.00 9.42 51 GLN B O 1
ATOM 4116 N N . CYS B 2 52 ? -19.026 30.029 -3.732 1.00 9.41 52 CYS B N 1
ATOM 4117 C CA . CYS B 2 52 ? -17.836 29.305 -4.193 1.00 9.89 52 CYS B CA 1
ATOM 4118 C C . CYS B 2 52 ? -18.072 28.624 -5.534 1.00 8.65 52 CYS B C 1
ATOM 4119 O O . CYS B 2 52 ? -17.350 27.697 -5.905 1.00 9.11 52 CYS B O 1
ATOM 4127 N N . ASN B 2 53 ? -19.090 29.124 -6.248 1.00 8.21 53 ASN B N 1
ATOM 4128 C CA . ASN B 2 53 ? -19.518 28.598 -7.545 1.00 8.24 53 ASN B CA 1
ATOM 4129 C C . ASN B 2 53 ? -20.533 27.473 -7.376 1.00 8.08 53 ASN B C 1
ATOM 4130 O O . ASN B 2 53 ? -20.745 26.957 -6.282 1.00 10.76 53 ASN B O 1
ATOM 4141 N N . ALA B 2 54 ? -21.126 27.052 -8.481 1.00 9.97 54 ALA B N 1
ATOM 4142 C CA . ALA B 2 54 ? -22.243 26.134 -8.401 1.00 10.26 54 ALA B CA 1
ATOM 4143 C C . ALA B 2 54 ? -21.819 24.731 -8.013 1.00 10.40 54 ALA B C 1
ATOM 4144 O O . ALA B 2 54 ? -20.845 24.217 -8.518 1.00 11.19 54 ALA B O 1
ATOM 4151 N N . ASP B 2 55 ? -22.607 24.115 -7.138 1.00 11.98 55 ASP B N 1
ATOM 4152 C CA . ASP B 2 55 ? -22.432 22.720 -6.760 1.00 12.72 55 ASP B CA 1
ATOM 4153 C C . ASP B 2 55 ? -21.012 22.418 -6.286 1.00 10.53 55 ASP B C 1
ATOM 4154 O O . ASP B 2 55 ? -20.378 21.435 -6.657 1.00 12.57 55 ASP B O 1
ATOM 4163 N N . SER B 2 56 ? -20.542 23.295 -5.415 1.00 11.30 56 SER B N 1
ATOM 4164 C CA . SER B 2 56 ? -19.199 23.208 -4.894 1.00 10.91 56 SER B CA 1
ATOM 4165 C C . SER B 2 56 ? -19.181 22.259 -3.700 1.00 11.14 56 SER B C 1
ATOM 4166 O O . SER B 2 56 ? -20.215 21.733 -3.289 1.00 12.76 56 SER B O 1
ATOM 4174 N N . ALA B 2 57 ? -17.984 22.035 -3.169 1.00 10.90 57 ALA B N 1
ATOM 4175 C CA . ALA B 2 57 ? -17.789 21.182 -2.004 1.00 11.14 57 ALA B CA 1
ATOM 4176 C C . ALA B 2 57 ? -16.449 21.547 -1.376 1.00 10.82 57 ALA B C 1
ATOM 4177 O O . ALA B 2 57 ? -15.607 22.105 -2.052 1.00 11.52 57 ALA B O 1
ATOM 4184 N N . PRO B 2 58 ? -16.266 21.263 -0.079 1.00 11.32 58 PRO B N 1
ATOM 4185 C CA . PRO B 2 58 ? -14.973 21.541 0.550 1.00 10.50 58 PRO B CA 1
ATOM 4186 C C . PRO B 2 58 ? -13.836 20.851 -0.156 1.00 11.25 58 PRO B C 1
ATOM 4187 O O . PRO B 2 58 ? -14.055 19.841 -0.810 1.00 12.27 58 PRO B O 1
ATOM 4198 N N . ALA B 2 59 ? -12.642 21.410 -0.033 1.00 10.27 59 ALA B N 1
ATOM 4199 C CA . ALA B 2 59 ? -11.425 20.830 -0.563 1.00 10.32 59 ALA B CA 1
ATOM 4200 C C . ALA B 2 59 ? -10.707 20.064 0.554 1.00 11.54 59 ALA B C 1
ATOM 4201 O O . ALA B 2 59 ? -10.863 20.353 1.741 1.00 12.17 59 ALA B O 1
ATOM 4208 N N . L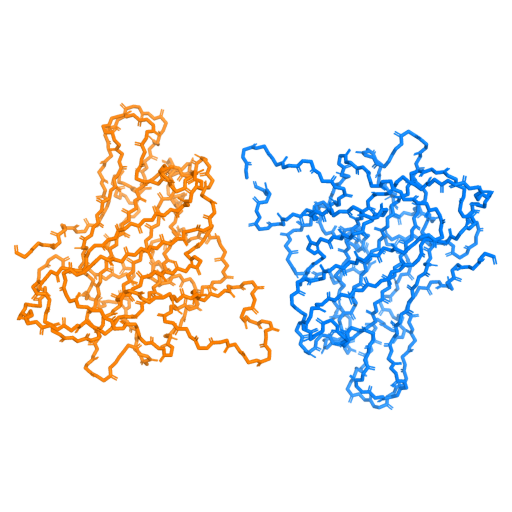YS B 2 60 ? -9.891 19.110 0.157 1.00 11.55 60 LYS B N 1
ATOM 4209 C CA . LYS B 2 60 ? -9.285 18.197 1.097 1.00 10.84 60 LYS B CA 1
ATOM 4210 C C . LYS B 2 60 ? -8.118 18.850 1.831 1.00 10.59 60 LYS B C 1
ATOM 4211 O O . LYS B 2 60 ? -7.830 18.474 2.978 1.00 12.64 60 LYS B O 1
ATOM 4230 N N . LEU B 2 61 ? -7.419 19.778 1.165 1.00 10.74 61 LEU B N 1
ATOM 4231 C CA . LEU B 2 61 ? -6.160 20.311 1.651 1.00 11.11 61 LEU B CA 1
ATOM 4232 C C . LEU B 2 61 ? -6.243 21.778 1.988 1.00 9.21 61 LEU B C 1
ATOM 4233 O O . LEU B 2 61 ? -7.146 22.480 1.552 1.00 10.16 61 LEU B O 1
ATOM 4249 N N . HIS B 2 62 ? -5.270 22.233 2.769 1.00 8.65 62 HIS B N 1
ATOM 4250 C CA . HIS B 2 62 ? -5.004 23.651 2.949 1.00 9.00 62 HIS B CA 1
ATOM 4251 C C . HIS B 2 62 ? -3.586 23.971 2.546 1.00 8.97 62 HIS B C 1
ATOM 4252 O O . HIS B 2 62 ? -2.680 23.135 2.693 1.00 12.32 62 HIS B O 1
ATOM 4267 N N . ALA B 2 63 ? -3.358 25.186 2.058 1.00 8.97 63 ALA B N 1
ATOM 4268 C CA . ALA B 2 63 ? -2.006 25.690 1.809 1.00 8.67 63 ALA B CA 1
ATOM 4269 C C . ALA B 2 63 ? -1.549 26.560 2.967 1.00 9.91 63 ALA B C 1
ATOM 4270 O O . ALA B 2 63 ? -2.268 27.506 3.333 1.00 9.19 63 ALA B O 1
ATOM 4277 N N . SER B 2 64 ? -0.384 26.249 3.542 1.00 9.22 64 SER B N 1
ATOM 4278 C CA . SER B 2 64 ? 0.115 27.047 4.645 1.00 8.99 64 SER B CA 1
ATOM 4279 C C . SER B 2 64 ? 0.763 28.318 4.120 1.00 9.36 64 SER B C 1
ATOM 4280 O O . SER B 2 64 ? 1.501 28.292 3.142 1.00 10.97 64 SER B O 1
ATOM 4288 N N . ALA B 2 65 ? 0.514 29.430 4.790 1.00 8.38 65 ALA B N 1
ATOM 4289 C CA . ALA B 2 65 ? 1.156 30.677 4.441 1.00 8.54 65 ALA B CA 1
ATOM 4290 C C . ALA B 2 65 ? 1.148 31.612 5.628 1.00 8.55 65 ALA B C 1
ATOM 4291 O O . ALA B 2 65 ? 0.186 31.649 6.377 1.00 9.45 65 ALA B O 1
ATOM 4298 N N . ALA B 2 66 ? 2.204 32.402 5.747 1.00 9.65 66 ALA B N 1
ATOM 4299 C CA . ALA B 2 66 ? 2.298 33.373 6.831 1.00 10.63 66 ALA B CA 1
ATOM 4300 C C . ALA B 2 66 ? 1.333 34.548 6.580 1.00 10.19 66 ALA B C 1
ATOM 4301 O O . ALA B 2 66 ? 1.244 35.062 5.463 1.00 10.15 66 ALA B O 1
ATOM 4308 N N . ALA B 2 67 ? 0.655 35.011 7.624 1.00 10.43 67 ALA B N 1
ATOM 4309 C CA . ALA B 2 67 ? -0.076 36.272 7.572 1.00 9.10 67 ALA B CA 1
ATOM 4310 C C . ALA B 2 67 ? 0.887 37.345 7.062 1.00 10.40 67 ALA B C 1
ATOM 4311 O O . ALA B 2 67 ? 2.062 37.398 7.482 1.00 11.78 67 ALA B O 1
ATOM 4318 N N . GLY B 2 68 ? 0.418 38.173 6.127 1.00 10.86 68 GLY B N 1
ATOM 4319 C CA . GLY B 2 68 ? 1.250 39.222 5.549 1.00 11.15 68 GLY B CA 1
ATOM 4320 C C . GLY B 2 68 ? 1.905 38.867 4.229 1.00 11.09 68 GLY B C 1
ATOM 4321 O O . GLY B 2 68 ? 2.335 39.763 3.516 1.00 13.65 68 GLY B O 1
ATOM 4325 N N . SER B 2 69 ? 1.994 37.575 3.903 1.00 9.28 69 SER B N 1
ATOM 4326 C CA . SER B 2 69 ? 2.642 37.140 2.673 1.00 9.97 69 SER B CA 1
ATOM 4327 C C . SER B 2 69 ? 1.739 37.338 1.466 1.00 10.14 69 SER B C 1
ATOM 4328 O O . SER B 2 69 ? 0.530 37.459 1.609 1.00 11.43 69 SER B O 1
ATOM 4336 N N . THR B 2 70 ? 2.372 37.378 0.301 1.00 9.85 70 THR B N 1
ATOM 4337 C CA . THR B 2 70 ? 1.707 37.572 -0.968 1.00 9.81 70 THR B CA 1
ATOM 4338 C C . THR B 2 70 ? 1.398 36.222 -1.619 1.00 8.69 70 THR B C 1
ATOM 4339 O O . THR B 2 70 ? 2.200 35.271 -1.599 1.00 9.58 70 THR B O 1
ATOM 4350 N N . VAL B 2 71 ? 0.194 36.141 -2.162 1.00 9.31 71 VAL B N 1
ATOM 4351 C CA . VAL B 2 71 ? -0.262 35.004 -2.947 1.00 9.29 71 VAL B CA 1
ATOM 4352 C C . VAL B 2 71 ? -0.375 35.425 -4.422 1.00 9.16 71 VAL B C 1
ATOM 4353 O O . VAL B 2 71 ? -0.824 36.543 -4.737 1.00 10.09 71 VAL B O 1
ATOM 4366 N N . THR B 2 72 ? -0.041 34.511 -5.327 1.00 8.53 72 THR B N 1
ATOM 4367 C CA . THR B 2 72 ? -0.259 34.726 -6.758 1.00 8.11 72 THR B CA 1
ATOM 4368 C C . THR B 2 72 ? -1.307 33.727 -7.262 1.00 7.75 72 THR B C 1
ATOM 4369 O O . THR B 2 72 ? -1.157 32.519 -7.052 1.00 9.89 72 THR B O 1
ATOM 4380 N N . LEU B 2 73 ? -2.374 34.256 -7.868 1.00 7.42 73 LEU B N 1
ATOM 4381 C CA . LEU B 2 73 ? -3.390 33.447 -8.548 1.00 6.94 73 LEU B CA 1
ATOM 4382 C C . LEU B 2 73 ? -3.232 33.643 -10.047 1.00 7.55 73 LEU B C 1
ATOM 4383 O O . LEU B 2 73 ? -3.042 34.774 -10.502 1.00 8.83 73 LEU B O 1
ATOM 4399 N N . ARG B 2 74 ? -3.334 32.552 -10.794 1.00 7.80 74 ARG B N 1
ATOM 4400 C CA . ARG B 2 74 ? -3.149 32.585 -12.244 1.00 8.07 74 ARG B CA 1
ATOM 4401 C C . ARG B 2 74 ? -4.417 32.070 -12.915 1.00 8.29 74 ARG B C 1
ATOM 4402 O O . ARG B 2 74 ? -4.758 30.914 -12.753 1.00 8.98 74 ARG B O 1
ATOM 4423 N N . TRP B 2 75 ? -5.120 32.971 -13.614 1.00 9.51 75 TRP B N 1
ATOM 4424 C CA . TRP B 2 75 ? -6.321 32.650 -14.364 1.00 9.00 75 TRP B CA 1
ATOM 4425 C C . TRP B 2 75 ? -6.038 32.059 -15.714 1.00 9.91 75 TRP B C 1
ATOM 4426 O O . TRP B 2 75 ? -5.008 32.344 -16.312 1.00 11.54 75 TRP B O 1
ATOM 4447 N N . THR B 2 76 ? -6.984 31.276 -16.233 1.00 8.59 76 THR B N 1
ATOM 4448 C CA . THR B 2 76 ? -7.032 31.024 -17.656 1.00 8.83 76 THR B CA 1
ATOM 4449 C C . THR B 2 76 ? -7.301 32.370 -18.349 1.00 9.56 76 THR B C 1
ATOM 4450 O O . THR B 2 76 ? -7.927 33.273 -17.768 1.00 10.12 76 THR B O 1
ATOM 4461 N N . ILE B 2 77 ? -6.842 32.511 -19.588 1.00 10.23 77 ILE B N 1
ATOM 4462 C CA . ILE B 2 77 ? -6.809 33.822 -20.243 1.00 8.97 77 ILE B CA 1
ATOM 4463 C C . ILE B 2 77 ? -8.177 34.491 -20.258 1.00 7.15 77 ILE B C 1
ATOM 4464 O O . ILE B 2 77 ? -9.164 33.885 -20.695 1.00 9.10 77 ILE B O 1
ATOM 4480 N N . TRP B 2 78 ? -8.238 35.742 -19.809 1.00 8.42 78 TRP B N 1
ATOM 4481 C CA . TRP B 2 78 ? -9.524 36.403 -19.593 1.00 9.19 78 TRP B CA 1
ATOM 4482 C C . TRP B 2 78 ? -10.017 37.087 -20.866 1.00 9.63 78 TRP B C 1
ATOM 4483 O O . TRP B 2 78 ? -9.269 37.836 -21.474 1.00 10.84 78 TRP B O 1
ATOM 4504 N N . PRO B 2 79 ? -11.281 36.824 -21.287 1.00 10.09 79 PRO B N 1
ATOM 4505 C CA . PRO B 2 79 ? -11.792 37.442 -22.529 1.00 10.61 79 PRO B CA 1
ATOM 4506 C C . PRO B 2 79 ? -11.745 38.963 -22.476 1.00 12.14 79 PRO B C 1
ATOM 4507 O O . PRO B 2 79 ? -12.105 39.566 -21.452 1.00 12.75 79 PRO B O 1
ATOM 4518 N N . ASP B 2 80 ? -11.317 39.596 -23.564 1.00 14.38 80 ASP B N 1
ATOM 4519 C CA . ASP B 2 80 ? -11.205 41.064 -23.581 1.00 14.16 80 ASP B CA 1
ATOM 4520 C C . ASP B 2 80 ? -12.531 41.792 -23.363 1.00 12.48 80 ASP B C 1
ATOM 4521 O O . ASP B 2 80 ? -12.561 42.894 -22.863 1.00 14.11 80 ASP B O 1
ATOM 4530 N N . SER B 2 81 ? -13.627 41.179 -23.770 1.00 11.57 81 SER B N 1
ATOM 4531 C CA . SER B 2 81 ? -14.928 41.771 -23.550 1.00 11.90 81 SER B CA 1
ATOM 4532 C C . SER B 2 81 ? -15.347 41.828 -22.067 1.00 10.80 81 SER B C 1
ATOM 4533 O O . SER B 2 81 ? -16.157 42.668 -21.690 1.00 12.01 81 SER B O 1
ATOM 4541 N N . HIS B 2 82 ? -14.797 40.943 -21.229 1.00 9.73 82 HIS B N 1
ATOM 4542 C CA . HIS B 2 82 ? -15.255 40.747 -19.854 1.00 9.25 82 HIS B CA 1
ATOM 4543 C C . HIS B 2 82 ? -14.673 41.743 -18.859 1.00 9.19 82 HIS B C 1
ATOM 4544 O O . HIS B 2 82 ? -14.102 41.362 -17.824 1.00 10.09 82 HIS B O 1
ATOM 4559 N N . VAL B 2 83 ? -14.835 43.021 -19.152 1.00 10.59 83 VAL B N 1
ATOM 4560 C CA . VAL B 2 83 ? -14.389 44.069 -18.232 1.00 10.00 83 VAL B CA 1
ATOM 4561 C C . VAL B 2 83 ? -15.171 43.994 -16.934 1.00 8.97 83 VAL B C 1
ATOM 4562 O O . VAL B 2 83 ? -16.335 43.627 -16.942 1.00 9.62 83 VAL B O 1
ATOM 4575 N N . GLY B 2 84 ? -14.530 44.353 -15.832 1.00 9.93 84 GLY B N 1
ATOM 4576 C CA . GLY B 2 84 ? -15.165 44.352 -14.537 1.00 9.79 84 GLY B CA 1
ATOM 4577 C C . GLY B 2 84 ? -14.193 44.376 -13.381 1.00 8.57 84 GLY B C 1
ATOM 4578 O O . GLY B 2 84 ? -12.959 44.328 -13.581 1.00 9.32 84 GLY B O 1
ATOM 4582 N N . PRO B 2 85 ? -14.738 44.412 -12.163 1.00 8.28 85 PRO B N 1
ATOM 4583 C CA . PRO B 2 85 ? -13.886 44.398 -10.981 1.00 8.16 85 PRO B CA 1
ATOM 4584 C C . PRO B 2 85 ? -13.316 43.004 -10.674 1.00 7.07 85 PRO B C 1
ATOM 4585 O O . PRO B 2 85 ? -13.809 41.968 -11.166 1.00 7.71 85 PRO B O 1
ATOM 4596 N N . VAL B 2 86 ? -12.282 42.987 -9.848 1.00 7.22 86 VAL B N 1
ATOM 4597 C CA . VAL B 2 86 ? -11.703 41.741 -9.290 1.00 6.54 86 VAL B CA 1
ATOM 4598 C C . VAL B 2 86 ? -11.705 41.926 -7.768 1.00 7.12 86 VAL B C 1
ATOM 4599 O O . VAL B 2 86 ? -11.274 42.968 -7.297 1.00 8.53 86 VAL B O 1
ATOM 4612 N N . ILE B 2 87 ? -12.242 40.965 -7.034 1.00 6.74 87 ILE B N 1
ATOM 4613 C CA . ILE B 2 87 ? -12.476 41.116 -5.592 1.00 6.55 87 ILE B CA 1
ATOM 4614 C C . ILE B 2 87 ? -12.085 39.829 -4.842 1.00 7.11 87 ILE B C 1
ATOM 4615 O O . ILE B 2 87 ? -12.373 38.728 -5.311 1.00 7.97 87 ILE B O 1
ATOM 4631 N N . THR B 2 88 ? -11.447 39.976 -3.686 1.00 7.23 88 THR B N 1
ATOM 4632 C CA . THR B 2 88 ? -11.036 38.837 -2.878 1.00 6.15 88 THR B CA 1
ATOM 4633 C C . THR B 2 88 ? -11.497 39.028 -1.451 1.00 6.59 88 THR B C 1
ATOM 4634 O O . THR B 2 88 ? -11.367 40.112 -0.908 1.00 7.80 88 THR B O 1
ATOM 4645 N N . TYR B 2 89 ? -12.043 37.951 -0.908 1.00 6.86 89 TYR B N 1
ATOM 4646 C CA . TYR B 2 89 ? -12.600 37.878 0.413 1.00 6.68 89 TYR B CA 1
ATOM 4647 C C . TYR B 2 89 ? -11.966 36.711 1.155 1.00 6.42 89 TYR B C 1
ATOM 4648 O O . TYR B 2 89 ? -11.454 35.777 0.542 1.00 7.17 89 TYR B O 1
ATOM 4666 N N . MET B 2 90 ? -12.044 36.747 2.476 1.00 7.85 90 MET B N 1
ATOM 4667 C CA . MET B 2 90 ? -11.700 35.596 3.291 1.00 6.83 90 MET B CA 1
ATOM 4668 C C . MET B 2 90 ? -12.779 35.334 4.332 1.00 6.35 90 MET B C 1
ATOM 4669 O O . MET B 2 90 ? -13.574 36.219 4.636 1.00 8.18 90 MET B O 1
ATOM 4683 N N . ALA B 2 91 ? -12.760 34.134 4.908 1.00 7.92 91 ALA B N 1
ATOM 4684 C CA . ALA B 2 91 ? -13.631 33.758 6.016 1.00 8.67 91 ALA B CA 1
ATOM 4685 C C . ALA B 2 91 ? -12.868 32.788 6.893 1.00 6.42 91 ALA B C 1
ATOM 4686 O O . ALA B 2 91 ? -12.218 31.887 6.384 1.00 9.65 91 ALA B O 1
ATOM 4693 N N . ARG B 2 92 ? -12.940 32.957 8.220 1.00 6.56 92 ARG B N 1
ATOM 4694 C CA . ARG B 2 92 ? -12.280 32.032 9.142 1.00 7.37 92 ARG B CA 1
ATOM 4695 C C . ARG B 2 92 ? -13.106 30.755 9.226 1.00 8.29 92 ARG B C 1
ATOM 4696 O O . ARG B 2 92 ? -14.310 30.796 9.485 1.00 10.23 92 ARG B O 1
ATOM 4717 N N . CYS B 2 93 ? -12.454 29.615 9.034 1.00 8.15 93 CYS B N 1
ATOM 4718 C CA . CYS B 2 93 ? -13.068 28.325 9.245 1.00 9.89 93 CYS B CA 1
ATOM 4719 C C . CYS B 2 93 ? -13.030 27.922 10.718 1.00 9.66 93 CYS B C 1
ATOM 4720 O O . CYS B 2 93 ? -12.266 28.476 11.489 1.00 9.71 93 CYS B O 1
ATOM 4728 N N . PRO B 2 94 ? -13.846 26.938 11.094 1.00 10.28 94 PRO B N 1
ATOM 4729 C CA . PRO B 2 94 ? -13.658 26.352 12.420 1.00 11.46 94 PRO B CA 1
ATOM 4730 C C . PRO B 2 94 ? -12.216 25.870 12.593 1.00 11.59 94 PRO B C 1
ATOM 4731 O O . PRO B 2 94 ? -11.526 25.570 11.615 1.00 12.04 94 PRO B O 1
ATOM 4742 N N . ASP B 2 95 ? -11.767 25.792 13.840 1.00 10.36 95 ASP B N 1
ATOM 4743 C CA . ASP B 2 95 ? -10.362 25.425 14.120 1.00 11.82 95 ASP B CA 1
ATOM 4744 C C . ASP B 2 95 ? -10.058 23.968 13.780 1.00 11.35 95 ASP B C 1
ATOM 4745 O O . ASP B 2 95 ? -8.887 23.571 13.735 1.00 13.75 95 ASP B O 1
ATOM 4754 N N . THR B 2 96 ? -11.107 23.178 13.536 1.00 11.51 96 THR B N 1
ATOM 4755 C CA . THR B 2 96 ? -10.954 21.819 13.037 1.00 12.02 96 THR B CA 1
ATOM 4756 C C . THR B 2 96 ? -10.661 21.758 11.533 1.00 11.80 96 THR B C 1
ATOM 4757 O O . THR B 2 96 ? -10.337 20.680 11.014 1.00 14.52 96 THR B O 1
ATOM 4768 N N . GLY B 2 97 ? -10.806 22.886 10.840 1.00 11.28 97 GLY B N 1
ATOM 4769 C CA . GLY B 2 97 ? -10.410 22.990 9.451 1.00 9.95 97 GLY B CA 1
ATOM 4770 C C . GLY B 2 97 ? -11.526 23.431 8.518 1.00 8.96 97 GLY B C 1
ATOM 4771 O O . GLY B 2 97 ? -12.677 23.522 8.914 1.00 10.39 97 GLY B O 1
ATOM 4775 N N . CYS B 2 98 ? -11.161 23.690 7.263 1.00 8.74 98 CYS B N 1
ATOM 4776 C CA . CYS B 2 98 ? -12.101 24.065 6.185 1.00 8.55 98 CYS B CA 1
ATOM 4777 C C . CYS B 2 98 ? -12.569 22.838 5.420 1.00 8.00 98 CYS B C 1
ATOM 4778 O O . CYS B 2 98 ? -13.522 22.935 4.666 1.00 8.86 98 CYS B O 1
ATOM 4786 N N . GLN B 2 99 ? -11.894 21.710 5.616 1.00 7.79 99 GLN B N 1
ATOM 4787 C CA . GLN B 2 99 ? -12.104 20.549 4.756 1.00 8.19 99 GLN B CA 1
ATOM 4788 C C . GLN B 2 99 ? -13.471 19.876 4.865 1.00 7.12 99 GLN B C 1
ATOM 4789 O O . GLN B 2 99 ? -13.777 19.014 4.063 1.00 9.25 99 GLN B O 1
ATOM 4803 N N . ASP B 2 100 ? -14.247 20.222 5.884 1.00 8.14 100 ASP B N 1
ATOM 4804 C CA . ASP B 2 100 ? -15.567 19.638 6.095 1.00 8.66 100 ASP B CA 1
ATOM 4805 C C . ASP B 2 100 ? -16.624 20.684 6.451 1.00 9.40 100 ASP B C 1
ATOM 4806 O O . ASP B 2 100 ? -17.616 20.364 7.099 1.00 12.19 100 ASP B O 1
ATOM 4815 N N . TRP B 2 101 ? -16.392 21.925 6.037 1.00 8.22 101 TRP B N 1
ATOM 4816 C CA . TRP B 2 101 ? -17.220 23.048 6.430 1.00 8.95 101 TRP B CA 1
ATOM 4817 C C . TRP B 2 101 ? -17.456 23.986 5.272 1.00 9.12 101 TRP B C 1
ATOM 4818 O O . TRP B 2 101 ? -16.557 24.261 4.466 1.00 11.59 101 TRP B O 1
ATOM 4839 N N . THR B 2 102 ? -18.666 24.523 5.212 1.00 10.15 102 THR B N 1
ATOM 4840 C CA . THR B 2 102 ? -19.039 25.572 4.257 1.00 10.68 102 THR B CA 1
ATOM 4841 C C . THR B 2 102 ? -19.961 26.547 4.971 1.00 10.06 102 THR B C 1
ATOM 4842 O O . THR B 2 102 ? -20.913 26.123 5.627 1.00 11.09 102 THR B O 1
ATOM 4853 N N . PRO B 2 103 ? -19.719 27.859 4.824 1.00 9.16 103 PRO B N 1
ATOM 4854 C CA . PRO B 2 103 ? -20.629 28.840 5.419 1.00 10.54 103 PRO B CA 1
ATOM 4855 C C . PRO B 2 103 ? -22.026 28.648 4.838 1.00 9.60 103 PRO B C 1
ATOM 4856 O O . PRO B 2 103 ? -22.142 28.349 3.657 1.00 11.40 103 PRO B O 1
ATOM 4867 N N . SER B 2 104 ? -23.068 28.795 5.648 1.00 9.87 104 SER B N 1
ATOM 4868 C CA . SER B 2 104 ? -24.441 28.746 5.166 1.00 10.87 104 SER B CA 1
ATOM 4869 C C . SER B 2 104 ? -24.760 30.006 4.367 1.00 10.79 104 SER B C 1
ATOM 4870 O O . SER B 2 104 ? -23.986 30.965 4.336 1.00 11.72 104 SER B O 1
ATOM 4878 N N . ALA B 2 105 ? -25.923 30.005 3.733 1.00 12.29 105 ALA B N 1
ATOM 4879 C CA . ALA B 2 105 ? -26.387 31.174 2.992 1.00 12.59 105 ALA B CA 1
ATOM 4880 C C . ALA B 2 105 ? -26.607 32.401 3.887 1.00 13.85 105 ALA B C 1
ATOM 4881 O O . ALA B 2 105 ? -26.690 33.520 3.374 1.00 20.91 105 ALA B O 1
ATOM 4888 N N . SER B 2 106 ? -26.741 32.175 5.200 1.00 13.01 106 SER B N 1
ATOM 4889 C CA . SER B 2 106 ? -27.018 33.227 6.189 1.00 17.50 106 SER B CA 1
ATOM 4890 C C . SER B 2 106 ? -25.776 33.648 6.981 1.00 16.83 106 SER B C 1
ATOM 4891 O O . SER B 2 106 ? -25.800 34.671 7.663 1.00 18.57 106 SER B O 1
ATOM 4899 N N . ASP B 2 107 ? -24.708 32.860 6.890 1.00 15.14 107 ASP B N 1
ATOM 4900 C CA . ASP B 2 107 ? -23.488 33.072 7.690 1.00 13.82 107 ASP B CA 1
ATOM 4901 C C . ASP B 2 107 ? -22.714 34.307 7.233 1.00 11.03 107 ASP B C 1
ATOM 4902 O O . ASP B 2 107 ? -22.070 34.278 6.172 1.00 11.03 107 ASP B O 1
ATOM 4911 N N . LYS B 2 108 ? -22.794 35.383 8.026 1.00 11.75 108 LYS B N 1
ATOM 4912 C CA . LYS B 2 108 ? -22.015 36.598 7.763 1.00 12.49 108 LYS B CA 1
ATOM 4913 C C . LYS B 2 108 ? -20.594 36.434 8.280 1.00 13.26 108 LYS B C 1
ATOM 4914 O O . LYS B 2 108 ? -20.252 36.918 9.355 1.00 13.61 108 LYS B O 1
ATOM 4933 N N . VAL B 2 109 ? -19.788 35.717 7.516 1.00 12.55 109 VAL B N 1
ATOM 4934 C CA . VAL B 2 109 ? -18.426 35.353 7.902 1.00 11.58 109 VAL B CA 1
ATOM 4935 C C . VAL B 2 109 ? -17.354 35.945 6.974 1.00 9.74 109 VAL B C 1
ATOM 4936 O O . VAL B 2 109 ? -16.166 35.834 7.229 1.00 10.59 109 VAL B O 1
ATOM 4949 N N . TRP B 2 110 ? -17.778 36.518 5.839 1.00 8.60 110 TRP B N 1
ATOM 4950 C CA . TRP B 2 110 ? -16.829 36.960 4.794 1.00 7.74 110 TRP B CA 1
ATOM 4951 C C . TRP B 2 110 ? -16.426 38.407 4.983 1.00 6.99 110 TRP B C 1
ATOM 4952 O O . TRP B 2 110 ? -17.283 39.257 5.145 1.00 8.60 110 TRP B O 1
ATOM 4973 N N . PHE B 2 111 ? -15.129 38.670 4.978 1.00 7.07 111 PHE B N 1
ATOM 4974 C CA . PHE B 2 111 ? -14.587 40.009 4.959 1.00 7.74 111 PHE B CA 1
ATOM 4975 C C . PHE B 2 111 ? -13.797 40.220 3.672 1.00 7.83 111 PHE B C 1
ATOM 4976 O O . PHE B 2 111 ? -13.072 39.314 3.217 1.00 8.45 111 PHE B O 1
ATOM 4993 N N . LYS B 2 112 ? -13.920 41.415 3.095 1.00 8.65 112 LYS B N 1
ATOM 4994 C CA . LYS B 2 112 ? -13.208 41.782 1.863 1.00 7.51 112 LYS B CA 1
ATOM 4995 C C . LYS B 2 112 ? -11.748 42.084 2.223 1.00 7.99 112 LYS B C 1
ATOM 4996 O O . LYS B 2 112 ? -11.502 42.803 3.189 1.00 8.85 112 LYS B O 1
ATOM 5015 N N . ILE B 2 113 ? -10.799 41.509 1.495 1.00 7.41 113 ILE B N 1
ATOM 5016 C CA . ILE B 2 113 ? -9.395 41.819 1.708 1.00 8.42 113 ILE B CA 1
ATOM 5017 C C . ILE B 2 113 ? -8.727 42.596 0.595 1.00 8.31 113 ILE B C 1
ATOM 5018 O O . ILE B 2 113 ? -7.708 43.250 0.842 1.00 11.01 113 ILE B O 1
ATOM 5034 N N . LYS B 2 114 ? -9.276 42.557 -0.617 1.00 7.73 114 LYS B N 1
ATOM 5035 C CA . LYS B 2 114 ? -8.740 43.311 -1.731 1.00 8.19 114 LYS B CA 1
ATOM 5036 C C . LYS B 2 114 ? -9.817 43.550 -2.770 1.00 8.80 114 LYS B C 1
ATOM 5037 O O . LYS B 2 114 ? -10.663 42.690 -2.963 1.00 9.15 114 LYS B O 1
ATOM 5056 N N . GLU B 2 115 ? -9.819 44.724 -3.384 1.00 9.09 115 GLU B N 1
ATOM 5057 C CA . GLU B 2 115 ? -10.739 45.021 -4.490 1.00 8.37 115 GLU B CA 1
ATOM 5058 C C . GLU B 2 115 ? -10.062 45.928 -5.504 1.00 8.90 115 GLU B C 1
ATOM 5059 O O . GLU B 2 115 ? -9.180 46.739 -5.161 1.00 10.64 115 GLU B O 1
ATOM 5071 N N . GLY B 2 116 ? -10.458 45.759 -6.752 1.00 8.97 116 GLY B N 1
ATOM 5072 C CA . GLY B 2 116 ? -10.093 46.647 -7.854 1.00 9.96 116 GLY B CA 1
ATOM 5073 C C . GLY B 2 116 ? -11.300 46.817 -8.761 1.00 10.22 116 GLY B C 1
ATOM 5074 O O . GLY B 2 116 ? -12.027 45.852 -8.994 1.00 9.97 116 GLY B O 1
ATOM 5078 N N . GLY B 2 117 ? -11.500 48.021 -9.294 1.00 10.14 117 GLY B N 1
ATOM 5079 C CA . GLY B 2 117 ? -12.670 48.321 -10.130 1.00 11.88 117 GLY B CA 1
ATOM 5080 C C . GLY B 2 117 ? -12.262 48.882 -11.461 1.00 11.80 117 GLY B C 1
ATOM 5081 O O . GLY B 2 117 ? -11.493 48.271 -12.196 1.00 13.98 117 GLY B O 1
ATOM 5085 N N . ARG B 2 118 ? -12.804 50.044 -11.781 1.00 12.15 118 ARG B N 1
ATOM 5086 C CA . ARG B 2 118 ? -12.529 50.722 -13.025 1.00 12.79 118 ARG B CA 1
ATOM 5087 C C . ARG B 2 118 ? -11.523 51.825 -12.773 1.00 14.06 118 ARG B C 1
ATOM 5088 O O . ARG B 2 118 ? -11.611 52.535 -11.762 1.00 15.52 118 ARG B O 1
ATOM 5109 N N . GLU B 2 119 ? -10.548 51.943 -13.666 1.00 15.15 119 GLU B N 1
ATOM 5110 C CA . GLU B 2 119 ? -9.582 53.020 -13.593 1.00 16.28 119 GLU B CA 1
ATOM 5111 C C . GLU B 2 119 ? -10.243 54.314 -14.052 1.00 17.19 119 GLU B C 1
ATOM 5112 O O . GLU B 2 119 ? -10.369 54.577 -15.254 1.00 17.97 119 GLU B O 1
ATOM 5124 N N . GLY B 2 120 ? -10.679 55.119 -13.085 1.00 17.42 120 GLY B N 1
ATOM 5125 C CA . GLY B 2 120 ? -11.405 56.330 -13.402 1.00 15.53 120 GLY B CA 1
ATOM 5126 C C . GLY B 2 120 ? -12.657 56.042 -14.205 1.00 15.47 120 GLY B C 1
ATOM 5127 O O . GLY B 2 120 ? -13.504 55.243 -13.808 1.00 14.89 120 GLY B O 1
ATOM 5131 N N . THR B 2 121 ? -12.778 56.738 -15.331 1.00 18.03 121 THR B N 1
ATOM 5132 C CA . THR B 2 121 ? -13.852 56.506 -16.285 1.00 16.38 121 THR B CA 1
ATOM 5133 C C . THR B 2 121 ? -13.306 55.872 -17.566 1.00 17.01 121 THR B C 1
ATOM 5134 O O . THR B 2 121 ? -13.975 55.899 -18.582 1.00 18.13 121 THR B O 1
ATOM 5145 N N . SER B 2 122 ? -12.106 55.288 -17.514 1.00 17.27 122 SER B N 1
ATOM 5146 C CA . SER B 2 122 ? -11.480 54.691 -18.695 1.00 17.05 122 SER B CA 1
ATOM 5147 C C . SER B 2 122 ? -12.042 53.293 -18.984 1.00 15.85 122 SER B C 1
ATOM 5148 O O . SER B 2 122 ? -12.902 52.801 -18.270 1.00 15.53 122 SER B O 1
ATOM 5156 N N . ASN B 2 123 ? -11.542 52.645 -20.031 1.00 17.21 123 ASN B N 1
ATOM 5157 C CA . ASN B 2 123 ? -11.908 51.254 -20.297 1.00 18.06 123 ASN B CA 1
ATOM 5158 C C . ASN B 2 123 ? -10.901 50.250 -19.741 1.00 15.37 123 ASN B C 1
ATOM 5159 O O . ASN B 2 123 ? -10.923 49.071 -20.111 1.00 16.24 123 ASN B O 1
ATOM 5170 N N . VAL B 2 124 ? -10.036 50.711 -18.840 1.00 14.89 124 VAL B N 1
ATOM 5171 C CA . VAL B 2 124 ? -9.131 49.820 -18.115 1.00 15.88 124 VAL B CA 1
ATOM 5172 C C . VAL B 2 124 ? -9.749 49.489 -16.765 1.00 14.24 124 VAL B C 1
ATOM 5173 O O . VAL B 2 124 ? -10.155 50.396 -16.045 1.00 14.08 124 VAL B O 1
ATOM 5186 N N . TRP B 2 125 ? -9.789 48.195 -16.445 1.00 12.50 125 TRP B N 1
ATOM 5187 C CA . TRP B 2 125 ? -10.403 47.665 -15.228 1.00 10.84 125 TRP B CA 1
ATOM 5188 C C . TRP B 2 125 ? -9.453 46.752 -14.506 1.00 9.57 125 TRP B C 1
ATOM 5189 O O . TRP B 2 125 ? -8.432 46.360 -15.050 1.00 11.44 125 TRP B O 1
ATOM 5210 N N . ALA B 2 126 ? -9.807 46.355 -13.290 1.00 10.52 126 ALA B N 1
ATOM 5211 C CA . ALA B 2 126 ? -9.004 45.375 -12.566 1.00 9.45 126 ALA B CA 1
ATOM 5212 C C . ALA B 2 126 ? -8.848 44.067 -13.325 1.00 9.74 126 ALA B C 1
ATOM 5213 O O . ALA B 2 126 ? -7.815 43.402 -13.218 1.00 10.56 126 ALA B O 1
ATOM 5220 N N . ALA B 2 127 ? -9.848 43.713 -14.131 1.00 9.28 127 ALA B N 1
ATOM 5221 C CA . ALA B 2 127 ? -9.778 42.490 -14.917 1.00 10.09 127 ALA B CA 1
ATOM 5222 C C . ALA B 2 127 ? -8.842 42.621 -16.118 1.00 10.72 127 ALA B C 1
ATOM 5223 O O . ALA B 2 127 ? -8.442 41.612 -16.697 1.00 12.11 127 ALA B O 1
ATOM 5230 N N . THR B 2 128 ? -8.473 43.841 -16.484 1.00 10.71 128 THR B N 1
ATOM 5231 C CA . THR B 2 128 ? -7.732 44.043 -17.732 1.00 10.68 128 THR B CA 1
ATOM 5232 C C . THR B 2 128 ? -6.386 43.311 -17.773 1.00 10.80 128 THR B C 1
ATOM 5233 O O . THR B 2 128 ? -6.064 42.676 -18.779 1.00 11.00 128 THR B O 1
ATOM 5244 N N . PRO B 2 129 ? -5.601 43.387 -16.691 1.00 11.72 129 PRO B N 1
ATOM 5245 C CA . PRO B 2 129 ? -4.330 42.657 -16.757 1.00 12.85 129 PRO B CA 1
ATOM 5246 C C . PRO B 2 129 ? -4.512 41.153 -16.978 1.00 11.48 129 PRO B C 1
ATOM 5247 O O . PRO B 2 129 ? -3.615 40.508 -17.507 1.00 12.98 129 PRO B O 1
ATOM 5258 N N . LEU B 2 130 ? -5.663 40.592 -16.598 1.00 11.32 130 LEU B N 1
ATOM 5259 C CA . LEU B 2 130 ? -5.874 39.147 -16.746 1.00 11.55 130 LEU B CA 1
ATOM 5260 C C . LEU B 2 130 ? -6.150 38.768 -18.205 1.00 11.17 130 LEU B C 1
ATOM 5261 O O . LEU B 2 130 ? -6.181 37.592 -18.551 1.00 10.42 130 LEU B O 1
ATOM 5277 N N . MET B 2 131 ? -6.375 39.780 -19.045 1.00 11.00 131 MET B N 1
ATOM 5278 C CA . MET B 2 131 ? -6.651 39.606 -20.478 1.00 10.43 131 MET B CA 1
ATOM 5279 C C . MET B 2 131 ? -5.390 39.467 -21.315 1.00 11.29 131 MET B C 1
ATOM 5280 O O . MET B 2 131 ? -5.472 39.201 -22.522 1.00 15.09 131 MET B O 1
ATOM 5294 N N . THR B 2 132 ? -4.235 39.671 -20.687 1.00 13.41 132 THR B N 1
ATOM 5295 C CA . THR B 2 132 ? -2.939 39.475 -21.337 1.00 15.86 132 THR B CA 1
ATOM 5296 C C . THR B 2 132 ? -2.113 38.482 -20.530 1.00 15.60 132 THR B C 1
ATOM 5297 O O . THR B 2 132 ? -1.936 38.645 -19.321 1.00 17.01 132 THR B O 1
ATOM 5308 N N . ALA B 2 133 ? -1.593 37.457 -21.194 1.00 16.83 133 ALA B N 1
ATOM 5309 C CA . ALA B 2 133 ? -0.775 36.449 -20.508 1.00 15.81 133 ALA B CA 1
ATOM 5310 C C . ALA B 2 133 ? 0.539 37.071 -20.069 1.00 17.82 133 ALA B C 1
ATOM 5311 O O . ALA B 2 133 ? 1.085 37.859 -20.808 1.00 21.47 133 ALA B O 1
ATOM 5318 N N . PRO B 2 134 ? 1.057 36.703 -18.875 1.00 17.37 134 PRO B N 1
ATOM 5319 C CA . PRO B 2 134 ? 0.473 35.818 -17.851 1.00 16.83 134 PRO B CA 1
ATOM 5320 C C . PRO B 2 134 ? -0.716 36.457 -17.118 1.00 16.08 134 PRO B C 1
ATOM 5321 O O . PRO B 2 134 ? -0.596 37.574 -16.599 1.00 17.40 134 PRO B O 1
ATOM 5332 N N . ALA B 2 135 ? -1.857 35.766 -17.099 1.00 14.38 135 ALA B N 1
ATOM 5333 C CA . ALA B 2 135 ? -3.078 36.315 -16.498 1.00 13.39 135 ALA B CA 1
ATOM 5334 C C . ALA B 2 135 ? -3.024 36.183 -14.989 1.00 12.73 135 ALA B C 1
ATOM 5335 O O . ALA B 2 135 ? -3.787 35.420 -14.408 1.00 13.14 135 ALA B O 1
ATOM 5342 N N . ASN B 2 136 ? -2.140 36.974 -14.368 1.00 11.62 136 ASN B N 1
ATOM 5343 C CA . ASN B 2 136 ? -1.838 36.868 -12.956 1.00 11.74 136 ASN B CA 1
ATOM 5344 C C . ASN B 2 136 ? -2.394 37.968 -12.065 1.00 12.31 136 ASN B C 1
ATOM 5345 O O . ASN B 2 136 ? -2.465 39.126 -12.470 1.00 12.76 136 ASN B O 1
ATOM 5356 N N . TYR B 2 137 ? -2.779 37.558 -10.859 1.00 10.34 137 TYR B N 1
ATOM 5357 C CA . TYR B 2 137 ? -3.319 38.416 -9.809 1.00 9.72 137 TYR B CA 1
ATOM 5358 C C . TYR B 2 137 ? -2.590 38.148 -8.493 1.00 9.80 137 TYR B C 1
ATOM 5359 O O . TYR B 2 137 ? -2.352 37.004 -8.134 1.00 11.00 137 TYR B O 1
ATOM 5377 N N . GLU B 2 138 ? -2.227 39.208 -7.784 1.00 8.93 138 GLU B N 1
ATOM 5378 C CA . GLU B 2 138 ? -1.680 39.078 -6.442 1.00 9.47 138 GLU B CA 1
ATOM 5379 C C . GLU B 2 138 ? -2.632 39.616 -5.385 1.00 9.46 138 GLU B C 1
ATOM 5380 O O . GLU B 2 138 ? -3.303 40.627 -5.595 1.00 10.98 138 GLU B O 1
ATOM 5392 N N . TYR B 2 139 ? -2.655 38.947 -4.235 1.00 8.00 139 TYR B N 1
ATOM 5393 C CA . TYR B 2 139 ? -3.217 39.507 -3.033 1.00 8.60 139 TYR B CA 1
ATOM 5394 C C . TYR B 2 139 ? -2.301 39.220 -1.858 1.00 8.75 139 TYR B C 1
ATOM 5395 O O . TYR B 2 139 ? -1.500 38.303 -1.913 1.00 10.19 139 TYR B O 1
ATOM 5413 N N . ALA B 2 140 ? -2.416 40.032 -0.825 1.00 9.58 140 ALA B N 1
ATOM 5414 C CA . ALA B 2 140 ? -1.679 39.813 0.411 1.00 10.29 140 ALA B CA 1
ATOM 5415 C C . ALA B 2 140 ? -2.628 39.376 1.515 1.00 9.50 140 ALA B C 1
ATOM 5416 O O . ALA B 2 140 ? -3.682 39.953 1.678 1.00 10.54 140 ALA B O 1
ATOM 5423 N N . ILE B 2 141 ? -2.247 38.345 2.260 1.00 9.11 141 ILE B N 1
ATOM 5424 C CA . ILE B 2 141 ? -3.018 37.919 3.412 1.00 9.77 141 ILE B CA 1
ATOM 5425 C C . ILE B 2 141 ? -2.807 38.989 4.484 1.00 10.59 141 ILE B C 1
ATOM 5426 O O . ILE B 2 141 ? -1.668 39.283 4.805 1.00 10.41 141 ILE B O 1
ATOM 5442 N N . PRO B 2 142 ? -3.889 39.586 5.006 1.00 10.77 142 PRO B N 1
ATOM 5443 C CA . PRO B 2 142 ? -3.694 40.624 6.010 1.00 10.58 142 PRO B CA 1
ATOM 5444 C C . PRO B 2 142 ? -2.739 40.176 7.129 1.00 10.27 142 PRO B C 1
ATOM 5445 O O . PRO B 2 142 ? -2.890 39.085 7.677 1.00 11.52 142 PRO B O 1
ATOM 5456 N N . SER B 2 143 ? -1.797 41.041 7.476 1.00 12.07 143 SER B N 1
ATOM 5457 C CA . SER B 2 143 ? -0.710 40.647 8.361 1.00 12.45 143 SER B CA 1
ATOM 5458 C C . SER B 2 143 ? -1.176 40.425 9.794 1.00 12.46 143 SER B C 1
ATOM 5459 O O . SER B 2 143 ? -0.511 39.700 10.560 1.00 14.80 143 SER B O 1
ATOM 5467 N N . CYS B 2 144 ? -2.295 41.047 10.162 1.00 11.26 144 CYS B N 1
ATOM 5468 C CA . CYS B 2 144 ? -2.788 40.971 11.550 1.00 11.47 144 CYS B CA 1
ATOM 5469 C C . CYS B 2 144 ? -3.664 39.763 11.838 1.00 10.65 144 CYS B C 1
ATOM 5470 O O . CYS B 2 144 ? -4.040 39.547 12.990 1.00 12.51 144 CYS B O 1
ATOM 5478 N N . LEU B 2 145 ? -3.973 38.951 10.814 1.00 10.00 145 LEU B N 1
ATOM 5479 C CA . LEU B 2 145 ? -4.848 37.818 10.997 1.00 10.25 145 LEU B CA 1
ATOM 5480 C C . LEU B 2 145 ? -4.356 36.789 11.989 1.00 10.01 145 LEU B C 1
ATOM 5481 O O . LEU B 2 145 ? -3.251 36.283 11.879 1.00 12.13 145 LEU B O 1
ATOM 5497 N N . LYS B 2 146 ? -5.236 36.441 12.919 1.00 11.73 146 LYS B N 1
ATOM 5498 C CA . LYS B 2 146 ? -4.977 35.411 13.899 1.00 10.81 146 LYS B CA 1
ATOM 5499 C C . LYS B 2 146 ? -4.730 34.087 13.166 1.00 9.10 146 LYS B C 1
ATOM 5500 O O . LYS B 2 146 ? -5.482 33.733 12.249 1.00 11.14 146 LYS B O 1
ATOM 5519 N N . PRO B 2 147 ? -3.699 33.318 13.567 1.00 9.52 147 PRO B N 1
ATOM 5520 C CA . PRO B 2 147 ? -3.478 32.040 12.913 1.00 9.80 147 PRO B CA 1
ATOM 5521 C C . PRO B 2 147 ? -4.744 31.188 12.893 1.00 9.02 147 PRO B C 1
ATOM 5522 O O . PRO B 2 147 ? -5.539 31.210 13.843 1.00 10.34 147 PRO B O 1
ATOM 5533 N N . GLY B 2 148 ? -4.940 30.454 11.803 1.00 8.40 148 GLY B N 1
ATOM 5534 C CA . GLY B 2 148 ? -6.076 29.551 11.709 1.00 8.17 148 GLY B CA 1
ATOM 5535 C C . GLY B 2 148 ? -6.266 29.081 10.300 1.00 7.79 148 GLY B C 1
ATOM 5536 O O . GLY B 2 148 ? -5.431 29.357 9.422 1.00 10.11 148 GLY B O 1
ATOM 5540 N N . TYR B 2 149 ? -7.381 28.393 10.094 1.00 8.41 149 TYR B N 1
ATOM 5541 C CA . TYR B 2 149 ? -7.737 27.914 8.792 1.00 7.84 149 TYR B CA 1
ATOM 5542 C C . TYR B 2 149 ? -8.741 28.902 8.201 1.00 8.21 149 TYR B C 1
ATOM 5543 O O . TYR B 2 149 ? -9.658 29.317 8.875 1.00 10.05 149 TYR B O 1
ATOM 5561 N N . TYR B 2 150 ? -8.528 29.296 6.947 1.00 7.40 150 TYR B N 1
ATOM 5562 C CA . TYR B 2 150 ? -9.359 30.306 6.284 1.00 6.75 150 TYR B CA 1
ATOM 5563 C C . TYR B 2 150 ? -9.746 29.920 4.854 1.00 7.40 150 TYR B C 1
ATOM 5564 O O . TYR B 2 150 ? -8.950 29.399 4.107 1.00 9.17 150 TYR B O 1
ATOM 5582 N N . LEU B 2 151 ? -10.982 30.238 4.490 1.00 7.48 151 LEU B N 1
ATOM 5583 C CA . LEU B 2 151 ? -11.371 30.228 3.097 1.00 7.82 151 LEU B CA 1
ATOM 5584 C C . LEU B 2 151 ? -10.991 31.548 2.436 1.00 8.66 151 LEU B C 1
ATOM 5585 O O . LEU B 2 151 ? -11.118 32.609 3.050 1.00 10.42 151 LEU B O 1
ATOM 5601 N N . VAL B 2 152 ? -10.642 31.467 1.155 1.00 7.82 152 VAL B N 1
ATOM 5602 C CA . VAL B 2 152 ? -10.448 32.641 0.304 1.00 6.93 152 VAL B CA 1
ATOM 5603 C C . VAL B 2 152 ? -11.464 32.538 -0.831 1.00 6.54 152 VAL B C 1
ATOM 5604 O O . VAL B 2 152 ? -11.516 31.507 -1.538 1.00 7.75 152 VAL B O 1
ATOM 5617 N N . ARG B 2 153 ? -12.257 33.592 -1.006 1.00 6.16 153 ARG B N 1
ATOM 5618 C CA . ARG B 2 153 ? -13.203 33.667 -2.149 1.00 6.84 153 ARG B CA 1
ATOM 5619 C C . ARG B 2 153 ? -12.736 34.752 -3.088 1.00 6.95 153 ARG B C 1
ATOM 5620 O O . ARG B 2 153 ? -12.612 35.889 -2.687 1.00 8.20 153 ARG B O 1
ATOM 5641 N N . HIS B 2 154 ? -12.457 34.369 -4.331 1.00 7.03 154 HIS B N 1
ATOM 5642 C CA . HIS B 2 154 ? -11.881 35.267 -5.314 1.00 6.90 154 HIS B CA 1
ATOM 5643 C C . HIS B 2 154 ? -12.788 35.296 -6.509 1.00 7.22 154 HIS B C 1
ATOM 5644 O O . HIS B 2 154 ? -13.274 34.243 -6.893 1.00 7.38 154 HIS B O 1
ATOM 5659 N N . GLU B 2 155 ? -13.079 36.484 -7.041 1.00 6.56 155 GLU B N 1
ATOM 5660 C CA . GLU B 2 155 ? -13.999 36.592 -8.173 1.00 7.26 155 GLU B CA 1
ATOM 5661 C C . GLU B 2 155 ? -13.600 37.674 -9.135 1.00 7.21 155 GLU B C 1
ATOM 5662 O O . GLU B 2 155 ? -13.002 38.677 -8.752 1.00 8.75 155 GLU B O 1
ATOM 5674 N N . ILE B 2 156 ? -13.978 37.452 -10.393 1.00 7.12 156 ILE B N 1
ATOM 5675 C CA . ILE B 2 156 ? -14.158 38.515 -11.365 1.00 7.44 156 ILE B CA 1
ATOM 5676 C C . ILE B 2 156 ? -15.674 38.705 -11.566 1.00 7.61 156 ILE B C 1
ATOM 5677 O O . ILE B 2 156 ? -16.420 37.719 -11.575 1.00 8.90 156 ILE B O 1
ATOM 5693 N N . ILE B 2 157 ? -16.123 39.953 -11.728 1.00 9.21 157 ILE B N 1
ATOM 5694 C CA . ILE B 2 157 ? -17.498 40.234 -12.121 1.00 9.60 157 ILE B CA 1
ATOM 5695 C C . ILE B 2 157 ? -17.400 40.868 -13.499 1.00 9.46 157 ILE B C 1
ATOM 5696 O O . ILE B 2 157 ? -16.934 41.992 -13.616 1.00 11.53 157 ILE B O 1
ATOM 5712 N N . ALA B 2 158 ? -17.809 40.132 -14.543 1.00 9.45 158 ALA B N 1
ATOM 5713 C CA . ALA B 2 158 ? -17.779 40.647 -15.897 1.00 10.08 158 ALA B CA 1
ATOM 5714 C C . ALA B 2 158 ? -19.069 41.426 -16.119 1.00 9.34 158 ALA B C 1
ATOM 5715 O O . ALA B 2 158 ? -20.162 40.918 -15.825 1.00 9.93 158 ALA B O 1
ATOM 5722 N N . LEU B 2 159 ? -18.948 42.636 -16.679 1.00 9.47 159 LEU B N 1
ATOM 5723 C CA . LEU B 2 159 ? -20.060 43.572 -16.782 1.00 9.67 159 LEU B CA 1
ATOM 5724 C C . LEU B 2 159 ? -20.473 43.907 -18.202 1.00 9.92 159 LEU B C 1
ATOM 5725 O O . LEU B 2 159 ? -21.286 44.818 -18.389 1.00 12.84 159 LEU B O 1
ATOM 5741 N N . HIS B 2 160 ? -19.982 43.146 -19.177 1.00 9.56 160 HIS B N 1
ATOM 5742 C CA . HIS B 2 160 ? -20.291 43.396 -20.590 1.00 11.00 160 HIS B CA 1
ATOM 5743 C C . HIS B 2 160 ? -21.752 43.191 -20.928 1.00 11.48 160 HIS B C 1
ATOM 5744 O O . HIS B 2 160 ? -22.240 43.736 -21.917 1.00 14.71 160 HIS B O 1
ATOM 5759 N N . SER B 2 161 ? -22.474 42.473 -20.073 1.00 11.84 161 SER B N 1
ATOM 5760 C CA . SER B 2 161 ? -23.893 42.212 -20.250 1.00 11.74 161 SER B CA 1
ATOM 5761 C C . SER B 2 161 ? -24.706 42.663 -19.036 1.00 10.53 161 SER B C 1
ATOM 5762 O O . SER B 2 161 ? -25.784 42.158 -18.813 1.00 11.68 161 SER B O 1
ATOM 5770 N N . ALA B 2 162 ? -24.174 43.597 -18.241 1.00 11.99 162 ALA B N 1
ATOM 5771 C CA . ALA B 2 162 ? -24.813 43.983 -16.987 1.00 11.20 162 ALA B CA 1
ATOM 5772 C C . ALA B 2 162 ? -25.736 45.206 -17.067 1.00 11.66 162 ALA B C 1
ATOM 5773 O O . ALA B 2 162 ? -26.138 45.758 -16.041 1.00 11.69 162 ALA B O 1
ATOM 5780 N N . TYR B 2 163 ? -26.085 45.625 -18.277 1.00 12.74 163 TYR B N 1
ATOM 5781 C CA . TYR B 2 163 ? -26.965 46.786 -18.447 1.00 13.61 163 TYR B CA 1
ATOM 5782 C C . TYR B 2 163 ? -28.254 46.642 -17.634 1.00 14.59 163 TYR B C 1
ATOM 5783 O O . TYR B 2 163 ? -28.758 47.615 -17.074 1.00 16.64 163 TYR B O 1
ATOM 5801 N N . SER B 2 164 ? -28.789 45.428 -17.615 1.00 14.18 164 SER B N 1
ATOM 5802 C CA . SER B 2 164 ? -29.921 45.067 -16.761 1.00 15.40 164 SER B CA 1
ATOM 5803 C C . SER B 2 164 ? -29.533 43.848 -15.922 1.00 13.61 164 SER B C 1
ATOM 5804 O O . SER B 2 164 ? -28.469 43.257 -16.120 1.00 14.54 164 SER B O 1
ATOM 5812 N N . TYR B 2 165 ? -30.376 43.511 -14.956 1.00 13.50 165 TYR B N 1
ATOM 5813 C CA . TYR B 2 165 ? -30.237 42.301 -14.150 1.00 12.50 165 TYR B CA 1
ATOM 5814 C C . TYR B 2 165 ? -31.444 41.392 -14.389 1.00 12.93 165 TYR B C 1
ATOM 5815 O O . TYR B 2 165 ? -32.573 41.878 -14.417 1.00 16.65 165 TYR B O 1
ATOM 5833 N N . PRO B 2 166 ? -31.218 40.071 -14.544 1.00 12.06 166 PRO B N 1
ATOM 5834 C CA . PRO B 2 166 ? -29.915 39.410 -14.591 1.00 12.56 166 PRO B CA 1
ATOM 5835 C C . PRO B 2 166 ? -29.037 39.874 -15.755 1.00 11.68 166 PRO B C 1
ATOM 5836 O O . PRO B 2 166 ? -29.549 40.235 -16.840 1.00 13.41 166 PRO B O 1
ATOM 5847 N N . GLY B 2 167 ? -27.728 39.829 -15.555 1.00 11.13 167 GLY B N 1
ATOM 5848 C CA . GLY B 2 167 ? -26.783 40.225 -16.590 1.00 11.70 167 GLY B CA 1
ATOM 5849 C C . GLY B 2 167 ? -25.341 40.164 -16.129 1.00 11.09 167 GLY B C 1
ATOM 5850 O O . GLY B 2 167 ? -24.492 39.609 -16.803 1.00 11.43 167 GLY B O 1
ATOM 5854 N N . ALA B 2 168 ? -25.076 40.709 -14.947 1.00 10.39 168 ALA B N 1
ATOM 5855 C CA . ALA B 2 168 ? -23.730 40.623 -14.377 1.00 9.70 168 ALA B CA 1
ATOM 5856 C C . ALA B 2 168 ? -23.311 39.174 -14.293 1.00 9.32 168 ALA B C 1
ATOM 5857 O O . ALA B 2 168 ? -24.105 38.316 -13.957 1.00 10.07 168 ALA B O 1
ATOM 5864 N N . GLN B 2 169 ? -22.043 38.908 -14.584 1.00 10.58 169 GLN B N 1
ATOM 5865 C CA . GLN B 2 169 ? -21.507 37.549 -14.625 1.00 9.44 169 GLN B CA 1
ATOM 5866 C C . GLN B 2 169 ? -20.441 37.395 -13.559 1.00 9.10 169 GLN B C 1
ATOM 5867 O O . GLN B 2 169 ? -19.357 37.947 -13.669 1.00 10.11 169 GLN B O 1
ATOM 5881 N N . PHE B 2 170 ? -20.739 36.598 -12.546 1.00 8.93 170 PHE B N 1
ATOM 5882 C CA . PHE B 2 170 ? -19.823 36.405 -11.440 1.00 8.24 170 PHE B CA 1
ATOM 5883 C C . PHE B 2 170 ? -19.043 35.122 -11.641 1.00 8.29 170 PHE B C 1
ATOM 5884 O O . PHE B 2 170 ? -19.627 34.086 -11.963 1.00 9.25 170 PHE B O 1
ATOM 5901 N N . TYR B 2 171 ? -17.735 35.184 -11.444 1.00 8.36 171 TYR B N 1
ATOM 5902 C CA . TYR B 2 171 ? -16.872 34.011 -11.576 1.00 7.96 171 TYR B CA 1
ATOM 5903 C C . TYR B 2 171 ? -16.138 33.775 -10.243 1.00 8.22 171 TYR B C 1
ATOM 5904 O O . TYR B 2 171 ? -14.941 34.027 -10.140 1.00 10.19 171 TYR B O 1
ATOM 5922 N N . PRO B 2 172 ? -16.866 33.288 -9.231 1.00 9.05 172 PRO B N 1
ATOM 5923 C CA . PRO B 2 172 ? -16.258 33.030 -7.937 1.00 7.94 172 PRO B CA 1
ATOM 5924 C C . PRO B 2 172 ? -15.583 31.670 -7.820 1.00 7.74 172 PRO B C 1
ATOM 5925 O O . PRO B 2 172 ? -15.949 30.712 -8.485 1.00 9.27 172 PRO B O 1
ATOM 5936 N N . GLY B 2 173 ? -14.590 31.599 -6.955 1.00 6.93 173 GLY B N 1
ATOM 5937 C CA . GLY B 2 173 ? -13.985 30.348 -6.600 1.00 6.67 173 GLY B CA 1
ATOM 5938 C C . GLY B 2 173 ? -13.269 30.457 -5.271 1.00 7.11 173 GLY B C 1
ATOM 5939 O O . GLY B 2 173 ? -12.872 31.541 -4.878 1.00 7.56 173 GLY B O 1
ATOM 5943 N N . CYS B 2 174 ? -13.102 29.326 -4.590 1.00 7.10 174 CYS B N 1
ATOM 5944 C CA . CYS B 2 174 ? -12.637 29.293 -3.212 1.00 8.13 174 CYS B CA 1
ATOM 5945 C C . CYS B 2 174 ? -11.426 28.374 -3.079 1.00 7.91 174 CYS B C 1
ATOM 5946 O O . CYS B 2 174 ? -11.399 27.276 -3.632 1.00 8.52 174 CYS B O 1
ATOM 5954 N N . HIS B 2 175 ? -10.444 28.851 -2.329 1.00 7.47 175 HIS B N 1
ATOM 5955 C CA . HIS B 2 175 ? -9.353 27.986 -1.889 1.00 7.45 175 HIS B CA 1
ATOM 5956 C C . HIS B 2 175 ? -9.104 28.087 -0.383 1.00 7.81 175 HIS B C 1
ATOM 5957 O O . HIS B 2 175 ? -9.670 28.932 0.301 1.00 8.86 175 HIS B O 1
ATOM 5972 N N . GLN B 2 176 ? -8.282 27.172 0.140 1.00 7.72 176 GLN B N 1
ATOM 5973 C CA . GLN B 2 176 ? -8.212 26.961 1.587 1.00 7.08 176 GLN B CA 1
ATOM 5974 C C . GLN B 2 176 ? -6.800 27.205 2.068 1.00 6.71 176 GLN B C 1
ATOM 5975 O O . GLN B 2 176 ? -5.837 26.636 1.554 1.00 8.44 176 GLN B O 1
ATOM 5989 N N . LEU B 2 177 ? -6.698 28.090 3.062 1.00 7.92 177 LEU B N 1
ATOM 5990 C CA . LEU B 2 177 ? -5.391 28.429 3.684 1.00 8.09 177 LEU B CA 1
ATOM 5991 C C . LEU B 2 177 ? -5.272 27.954 5.139 1.00 7.76 177 LEU B C 1
ATOM 5992 O O . LEU B 2 177 ? -6.286 27.898 5.843 1.00 8.26 177 LEU B O 1
ATOM 6008 N N . GLN B 2 178 ? -4.046 27.607 5.553 1.00 9.52 178 GLN B N 1
ATOM 6009 C CA . GLN B 2 178 ? -3.708 27.562 6.955 1.00 8.74 178 GLN B CA 1
ATOM 6010 C C . GLN B 2 178 ? -2.816 28.774 7.147 1.00 8.40 178 GLN B C 1
ATOM 6011 O O . GLN B 2 178 ? -1.639 28.748 6.734 1.00 9.87 178 GLN B O 1
ATOM 6025 N N . VAL B 2 179 ? -3.352 29.806 7.819 1.00 8.60 179 VAL B N 1
ATOM 6026 C CA . VAL B 2 179 ? -2.625 31.059 8.018 1.00 9.12 179 VAL B CA 1
ATOM 6027 C C . VAL B 2 179 ? -1.816 30.963 9.323 1.00 9.14 179 VAL B C 1
ATOM 6028 O O . VAL B 2 179 ? -2.359 30.634 10.376 1.00 11.60 179 VAL B O 1
ATOM 6041 N N . THR B 2 180 ? -0.508 31.224 9.228 1.00 10.01 180 THR B N 1
ATOM 6042 C CA . THR B 2 180 ? 0.397 31.111 10.381 1.00 11.04 180 THR B CA 1
ATOM 6043 C C . THR B 2 180 ? 0.923 32.479 10.749 1.00 11.43 180 THR B C 1
ATOM 6044 O O . THR B 2 180 ? 0.655 33.480 10.073 1.00 11.57 180 THR B O 1
ATOM 6055 N N . GLY B 2 181 ? 1.627 32.530 11.872 1.00 12.86 181 GLY B N 1
ATOM 6056 C CA . GLY B 2 181 ? 2.332 33.739 12.275 1.00 14.61 181 GLY B CA 1
ATOM 6057 C C . GLY B 2 181 ? 1.892 34.307 13.606 1.00 15.84 181 GLY B C 1
ATOM 6058 O O . GLY B 2 181 ? 1.392 33.588 14.468 1.00 17.51 181 GLY B O 1
ATOM 6062 N N . SER B 2 182 ? 2.092 35.609 13.770 1.00 17.92 182 SER B N 1
ATOM 6063 C CA . SER B 2 182 ? 1.908 36.258 15.067 1.00 19.72 182 SER B CA 1
ATOM 6064 C C . SER B 2 182 ? 0.742 37.241 15.055 1.00 19.06 182 SER B C 1
ATOM 6065 O O . SER B 2 182 ? 0.625 38.094 15.940 1.00 23.66 182 SER B O 1
ATOM 6073 N N . GLY B 2 183 ? -0.152 37.095 14.077 1.00 16.85 183 GLY B N 1
ATOM 6074 C CA . GLY B 2 183 ? -1.343 37.919 14.046 1.00 15.42 183 GLY B CA 1
ATOM 6075 C C . GLY B 2 183 ? -2.247 37.602 15.217 1.00 13.50 183 GLY B C 1
ATOM 6076 O O . GLY B 2 183 ? -2.230 36.488 15.745 1.00 14.94 183 GLY B O 1
ATOM 6080 N N . THR B 2 184 ? -3.054 38.567 15.617 1.00 13.20 184 THR B N 1
ATOM 6081 C CA . THR B 2 184 ? -3.932 38.391 16.766 1.00 13.61 184 THR B CA 1
ATOM 6082 C C . THR B 2 184 ? -5.362 38.819 16.491 1.00 14.03 184 THR B C 1
ATOM 6083 O O . THR B 2 184 ? -6.202 38.720 17.382 1.00 15.11 184 THR B O 1
ATOM 6094 N N . LYS B 2 185 ? -5.654 39.272 15.270 1.00 12.97 185 LYS B N 1
ATOM 6095 C CA . LYS B 2 185 ? -6.940 39.893 14.987 1.00 13.50 185 LYS B CA 1
ATOM 6096 C C . LYS B 2 185 ? -7.902 38.994 14.219 1.00 12.02 185 LYS B C 1
ATOM 6097 O O . LYS B 2 185 ? -7.493 38.197 13.387 1.00 13.84 185 LYS B O 1
ATOM 6116 N N . THR B 2 186 ? -9.188 39.180 14.494 1.00 12.49 186 THR B N 1
ATOM 6117 C CA . THR B 2 186 ? -10.270 38.495 13.796 1.00 13.11 186 THR B CA 1
ATOM 6118 C C . THR B 2 186 ? -11.261 39.566 13.343 1.00 13.39 186 THR B C 1
ATOM 6119 O O . THR B 2 186 ? -11.825 40.266 14.157 1.00 17.92 186 THR B O 1
ATOM 6130 N N . PRO B 2 187 ? -11.448 39.724 12.033 1.00 13.23 187 PRO B N 1
ATOM 6131 C CA . PRO B 2 187 ? -12.424 40.706 11.568 1.00 13.09 187 PRO B CA 1
ATOM 6132 C C . PRO B 2 187 ? -13.811 40.453 12.153 1.00 13.93 187 PRO B C 1
ATOM 6133 O O . PRO B 2 187 ? -14.307 39.316 12.106 1.00 15.48 187 PRO B O 1
ATOM 6144 N N . SER B 2 188 ? -14.403 41.502 12.724 1.00 15.45 188 SER B N 1
ATOM 6145 C CA . SER B 2 188 ? -15.728 41.428 13.342 1.00 15.40 188 SER B CA 1
ATOM 6146 C C . SER B 2 188 ? -16.661 42.531 12.845 1.00 17.55 188 SER B C 1
ATOM 6147 O O . SER B 2 188 ? -17.784 42.685 13.348 1.00 21.09 188 SER B O 1
ATOM 6155 N N . SER B 2 189 ? -16.195 43.298 11.863 1.00 16.59 189 SER B N 1
ATOM 6156 C CA . SER B 2 189 ? -17.011 44.315 11.220 1.00 17.06 189 SER B CA 1
ATOM 6157 C C . SER B 2 189 ? -16.870 44.156 9.704 1.00 14.76 189 SER B C 1
ATOM 6158 O O . SER B 2 189 ? -15.905 43.569 9.238 1.00 14.36 189 SER B O 1
ATOM 6166 N N . GLY B 2 190 ? -17.813 44.716 8.954 1.00 14.35 190 GLY B N 1
ATOM 6167 C CA . GLY B 2 190 ? -17.855 44.580 7.510 1.00 11.34 190 GLY B CA 1
ATOM 6168 C C . GLY B 2 190 ? -18.040 43.155 7.018 1.00 11.13 190 GLY B C 1
ATOM 6169 O O . GLY B 2 190 ? -17.674 42.873 5.891 1.00 11.98 190 GLY B O 1
ATOM 6173 N N . LEU B 2 191 ? -18.648 42.279 7.822 1.00 11.99 191 LEU B N 1
ATOM 6174 C CA . LEU B 2 191 ? -18.839 40.884 7.458 1.00 10.62 191 LEU B CA 1
ATOM 6175 C C . LEU B 2 191 ? -20.135 40.694 6.679 1.00 10.44 191 LEU B C 1
ATOM 6176 O O . LEU B 2 191 ? -21.141 41.312 6.983 1.00 13.08 191 LEU B O 1
ATOM 6192 N N . VAL B 2 192 ? -20.087 39.830 5.677 1.00 9.31 192 VAL B N 1
ATOM 6193 C CA . VAL B 2 192 ? -21.224 39.591 4.802 1.00 9.90 192 VAL B CA 1
ATOM 6194 C C . VAL B 2 192 ? -21.415 38.097 4.529 1.00 8.38 192 VAL B C 1
ATOM 6195 O O . VAL B 2 192 ? -20.502 37.286 4.740 1.00 9.48 192 VAL B O 1
ATOM 6208 N N . SER B 2 193 ? -22.615 37.722 4.100 1.00 8.81 193 SER B N 1
ATOM 6209 C CA . SER B 2 193 ? -22.870 36.351 3.655 1.00 8.60 193 SER B CA 1
ATOM 6210 C C . SER B 2 193 ? -22.884 36.344 2.140 1.00 8.70 193 SER B C 1
ATOM 6211 O O . SER B 2 193 ? -23.077 37.404 1.498 1.00 10.06 193 SER B O 1
ATOM 6219 N N . PHE B 2 194 ? -22.681 35.151 1.578 1.00 9.42 194 PHE B N 1
ATOM 6220 C CA . PHE B 2 194 ? -22.925 34.867 0.172 1.00 8.61 194 PHE B CA 1
ATOM 6221 C C . PHE B 2 194 ? -23.853 33.672 0.053 1.00 8.99 194 PHE B C 1
ATOM 6222 O O . PHE B 2 194 ? -23.503 32.589 0.505 1.00 10.12 194 PHE B O 1
ATOM 6239 N N . PRO B 2 195 ? -25.054 33.890 -0.482 1.00 9.34 195 PRO B N 1
ATOM 6240 C CA . PRO B 2 195 ? -25.670 35.144 -0.952 1.00 10.23 195 PRO B CA 1
ATOM 6241 C C . PRO B 2 195 ? -25.955 36.119 0.141 1.00 8.84 195 PRO B C 1
ATOM 6242 O O . PRO B 2 195 ? -25.991 35.735 1.321 1.00 10.14 195 PRO B O 1
ATOM 6253 N N . GLY B 2 196 ? -26.180 37.364 -0.255 1.00 9.84 196 GLY B N 1
ATOM 6254 C CA . GLY B 2 196 ? -26.498 38.441 0.674 1.00 10.21 196 GLY B CA 1
ATOM 6255 C C . GLY B 2 196 ? -25.707 39.701 0.446 1.00 9.48 196 GLY B C 1
ATOM 6256 O O . GLY B 2 196 ? -26.254 40.799 0.487 1.00 13.61 196 GLY B O 1
ATOM 6260 N N . ALA B 2 197 ? -24.412 39.564 0.205 1.00 11.26 197 ALA B N 1
ATOM 6261 C CA . ALA B 2 197 ? -23.555 40.744 0.062 1.00 10.35 197 ALA B CA 1
ATOM 6262 C C . ALA B 2 197 ? -23.966 41.666 -1.076 1.00 9.92 197 ALA B C 1
ATOM 6263 O O . ALA B 2 197 ? -23.825 42.878 -0.982 1.00 10.80 197 ALA B O 1
ATOM 6270 N N . TYR B 2 198 ? -24.451 41.050 -2.149 1.00 9.70 198 TYR B N 1
ATOM 6271 C CA . TYR B 2 198 ? -24.785 41.762 -3.364 1.00 8.82 198 TYR B CA 1
ATOM 6272 C C . TYR B 2 198 ? -26.273 41.746 -3.617 1.00 9.25 198 TYR B C 1
ATOM 6273 O O . TYR B 2 198 ? -26.937 40.732 -3.461 1.00 10.66 198 TYR B O 1
ATOM 6291 N N . LYS B 2 199 ? -26.787 42.893 -4.026 1.00 11.05 199 LYS B N 1
ATOM 6292 C CA . LYS B 2 199 ? -28.168 42.983 -4.485 1.00 10.52 199 LYS B CA 1
ATOM 6293 C C . LYS B 2 199 ? -28.190 43.304 -5.977 1.00 9.69 199 LYS B C 1
ATOM 6294 O O . LYS B 2 199 ? -27.284 43.945 -6.503 1.00 11.72 199 LYS B O 1
ATOM 6313 N N . SER B 2 200 ? -29.215 42.816 -6.661 1.00 9.66 200 SER B N 1
ATOM 6314 C CA . SER B 2 200 ? -29.369 43.059 -8.076 1.00 10.73 200 SER B CA 1
ATOM 6315 C C . SER B 2 200 ? -29.356 44.540 -8.431 1.00 10.74 200 SER B C 1
ATOM 6316 O O . SER B 2 200 ? -28.892 44.910 -9.508 1.00 13.53 200 SER B O 1
ATOM 6324 N N . THR B 2 201 ? -29.869 45.370 -7.524 1.00 11.32 201 THR B N 1
ATOM 6325 C CA . THR B 2 201 ? -29.953 46.816 -7.697 1.00 11.69 201 THR B CA 1
ATOM 6326 C C . THR B 2 201 ? -28.660 47.557 -7.382 1.00 11.21 201 THR B C 1
ATOM 6327 O O . THR B 2 201 ? -28.589 48.752 -7.624 1.00 14.21 201 THR B O 1
ATOM 6338 N N . ASP B 2 202 ? -27.629 46.873 -6.874 1.00 9.45 202 ASP B N 1
ATOM 6339 C CA . ASP B 2 202 ? -26.408 47.593 -6.516 1.00 10.81 202 ASP B CA 1
ATOM 6340 C C . ASP B 2 202 ? -25.841 48.298 -7.749 1.00 9.79 202 ASP B C 1
ATOM 6341 O O . ASP B 2 202 ? -25.908 47.756 -8.849 1.00 10.42 202 ASP B O 1
ATOM 6350 N N . PRO B 2 203 ? -25.239 49.491 -7.570 1.00 10.50 203 PRO B N 1
ATOM 6351 C CA . PRO B 2 203 ? -24.774 50.263 -8.733 1.00 11.43 203 PRO B CA 1
ATOM 6352 C C . PRO B 2 203 ? -23.644 49.554 -9.495 1.00 10.53 203 PRO B C 1
ATOM 6353 O O . PRO B 2 203 ? -23.433 49.805 -10.670 1.00 12.39 203 PRO B O 1
ATOM 6364 N N . GLY B 2 204 ? -22.953 48.648 -8.820 1.00 10.86 204 GLY B N 1
ATOM 6365 C CA . GLY B 2 204 ? -21.909 47.852 -9.435 1.00 10.21 204 GLY B CA 1
ATOM 6366 C C . GLY B 2 204 ? -22.367 46.538 -10.047 1.00 9.76 204 GLY B C 1
ATOM 6367 O O . GLY B 2 204 ? -21.567 45.843 -10.657 1.00 11.08 204 GLY B O 1
ATOM 6371 N N . VAL B 2 205 ? -23.638 46.196 -9.869 1.00 10.44 205 VAL B N 1
ATOM 6372 C CA . VAL B 2 205 ? -24.200 44.937 -10.374 1.00 10.82 205 VAL B CA 1
ATOM 6373 C C . VAL B 2 205 ? -25.055 45.213 -11.616 1.00 10.36 205 VAL B C 1
ATOM 6374 O O . VAL B 2 205 ? -24.929 44.498 -12.614 1.00 11.81 205 VAL B O 1
ATOM 6387 N N . THR B 2 206 ? -25.931 46.218 -11.554 1.00 11.21 206 THR B N 1
ATOM 6388 C CA . THR B 2 206 ? -26.632 46.729 -12.730 1.00 11.02 206 THR B CA 1
ATOM 6389 C C . THR B 2 206 ? -25.895 47.984 -13.125 1.00 11.91 206 THR B C 1
ATOM 6390 O O . THR B 2 206 ? -25.945 48.990 -12.434 1.00 12.19 206 THR B O 1
ATOM 6401 N N . TYR B 2 207 ? -25.185 47.907 -14.244 1.00 11.55 207 TYR B N 1
ATOM 6402 C CA . TYR B 2 207 ? -24.221 48.937 -14.620 1.00 12.45 207 TYR B CA 1
ATOM 6403 C C . TYR B 2 207 ? -23.974 48.921 -16.125 1.00 12.59 207 TYR B C 1
ATOM 6404 O O . TYR B 2 207 ? -23.854 47.856 -16.714 1.00 12.90 207 TYR B O 1
ATOM 6422 N N . ASP B 2 208 ? -23.849 50.100 -16.727 1.00 12.52 208 ASP B N 1
ATOM 6423 C CA . ASP B 2 208 ? -23.530 50.236 -18.145 1.00 12.98 208 ASP B CA 1
ATOM 6424 C C . ASP B 2 208 ? -22.021 50.497 -18.307 1.00 12.70 208 ASP B C 1
ATOM 6425 O O . ASP B 2 208 ? -21.545 51.630 -18.177 1.00 14.15 208 ASP B O 1
ATOM 6434 N N . ALA B 2 209 ? -21.267 49.434 -18.578 1.00 14.00 209 ALA B N 1
ATOM 6435 C CA . ALA B 2 209 ? -19.812 49.516 -18.714 1.00 14.06 209 ALA B CA 1
ATOM 6436 C C . ALA B 2 209 ? -19.342 50.328 -19.923 1.00 15.51 209 ALA B C 1
ATOM 6437 O O . ALA B 2 209 ? -18.163 50.673 -20.015 1.00 18.95 209 ALA B O 1
ATOM 6444 N N . TYR B 2 210 ? -20.260 50.674 -20.824 1.00 14.71 210 TYR B N 1
ATOM 6445 C CA . TYR B 2 210 ? -19.896 51.367 -22.069 1.00 15.47 210 TYR B CA 1
ATOM 6446 C C . TYR B 2 210 ? -20.088 52.873 -22.012 1.00 18.99 210 TYR B C 1
ATOM 6447 O O . TYR B 2 210 ? -19.841 53.584 -22.994 1.00 23.50 210 TYR B O 1
ATOM 6465 N N . GLN B 2 211 ? -20.524 53.356 -20.858 1.00 17.67 211 GLN B N 1
ATOM 6466 C CA . GLN B 2 211 ? -20.551 54.783 -20.597 1.00 18.12 211 GLN B CA 1
ATOM 6467 C C . GLN B 2 211 ? -19.297 55.168 -19.804 1.00 18.67 211 GLN B C 1
ATOM 6468 O O . GLN B 2 211 ? -18.769 54.358 -19.035 1.00 20.34 211 GLN B O 1
ATOM 6482 N N . ALA B 2 212 ? -18.801 56.380 -20.037 1.00 19.53 212 ALA B N 1
ATOM 6483 C CA . ALA B 2 212 ? -17.584 56.862 -19.390 1.00 20.33 212 ALA B CA 1
ATOM 6484 C C . ALA B 2 212 ? -17.970 57.433 -18.030 1.00 18.38 212 ALA B C 1
ATOM 6485 O O . ALA B 2 212 ? -18.263 58.620 -17.889 1.00 22.05 212 ALA B O 1
ATOM 6492 N N . ALA B 2 213 ? -17.989 56.549 -17.037 1.00 15.80 213 ALA B N 1
ATOM 6493 C CA . ALA B 2 213 ? -18.469 56.862 -15.704 1.00 14.47 213 ALA B CA 1
ATOM 6494 C C . ALA B 2 213 ? -17.670 56.080 -14.678 1.00 14.06 213 ALA B C 1
ATOM 6495 O O . ALA B 2 213 ? -17.067 55.063 -14.976 1.00 15.41 213 ALA B O 1
ATOM 6502 N N . THR B 2 214 ? -17.666 56.579 -13.456 1.00 13.48 214 THR B N 1
ATOM 6503 C CA . THR B 2 214 ? -16.983 55.877 -12.391 1.00 14.62 214 THR B CA 1
ATOM 6504 C C . THR B 2 214 ? -17.814 54.662 -11.974 1.00 14.08 214 THR B C 1
ATOM 6505 O O . THR B 2 214 ? -19.046 54.596 -12.177 1.00 14.17 214 THR B O 1
ATOM 6516 N N . TYR B 2 215 ? -17.110 53.696 -11.406 1.00 12.68 215 TYR B N 1
ATOM 6517 C CA . TYR B 2 215 ? -17.697 52.430 -11.003 1.00 10.91 215 TYR B CA 1
ATOM 6518 C C . TYR B 2 215 ? -17.613 52.294 -9.481 1.00 11.63 215 TYR B C 1
ATOM 6519 O O . TYR B 2 215 ? -16.544 52.449 -8.906 1.00 12.25 215 TYR B O 1
ATOM 6537 N N . THR B 2 216 ? -18.741 51.986 -8.855 1.00 11.28 216 THR B N 1
ATOM 6538 C CA . THR B 2 216 ? -18.774 51.663 -7.441 1.00 11.04 216 THR B CA 1
ATOM 6539 C C . THR B 2 216 ? -18.704 50.166 -7.218 1.00 10.83 216 THR B C 1
ATOM 6540 O O . THR B 2 216 ? -19.670 49.458 -7.486 1.00 10.73 216 THR B O 1
ATOM 6551 N N . ILE B 2 217 ? -17.570 49.689 -6.706 1.00 10.51 217 ILE B N 1
ATOM 6552 C CA . ILE B 2 217 ? -17.389 48.259 -6.479 1.00 10.02 217 ILE B CA 1
ATOM 6553 C C . ILE B 2 217 ? -18.386 47.747 -5.452 1.00 8.71 217 ILE B C 1
ATOM 6554 O O . ILE B 2 217 ? -18.547 48.367 -4.384 1.00 10.80 217 ILE B O 1
ATOM 6570 N N . PRO B 2 218 ? -19.056 46.611 -5.734 1.00 11.30 218 PRO B N 1
ATOM 6571 C CA . PRO B 2 218 ? -19.995 46.123 -4.737 1.00 11.36 218 PRO B CA 1
ATOM 6572 C C . PRO B 2 218 ? -19.318 45.481 -3.513 1.00 10.76 218 PRO B C 1
ATOM 6573 O O . PRO B 2 218 ? -18.084 45.260 -3.477 1.00 12.05 218 PRO B O 1
ATOM 6584 N N . GLY B 2 219 ? -20.147 45.203 -2.513 1.00 11.71 219 GLY B N 1
ATOM 6585 C CA . GLY B 2 219 ? -19.726 44.528 -1.301 1.00 9.46 219 GLY B CA 1
ATOM 6586 C C . GLY B 2 219 ? -19.329 45.491 -0.194 1.00 9.64 219 GLY B C 1
ATOM 6587 O O . GLY B 2 219 ? -19.408 46.712 -0.363 1.00 12.43 219 GLY B O 1
ATOM 6591 N N . PRO B 2 220 ? -18.878 44.943 0.933 1.00 9.66 220 PRO B N 1
ATOM 6592 C CA . PRO B 2 220 ? -18.508 45.713 2.107 1.00 9.14 220 PRO B CA 1
ATOM 6593 C C . PRO B 2 220 ? -17.148 46.413 1.976 1.00 11.20 220 PRO B C 1
ATOM 6594 O O . PRO B 2 220 ? -16.424 46.236 0.994 1.00 12.22 220 PRO B O 1
ATOM 6605 N N . ALA B 2 221 ? -16.796 47.192 2.988 1.00 11.91 221 ALA B N 1
ATOM 6606 C CA . ALA B 2 221 ? -15.492 47.845 3.047 1.00 12.96 221 ALA B CA 1
ATOM 6607 C C . ALA B 2 221 ? -14.345 46.843 3.100 1.00 11.79 221 ALA B C 1
ATOM 6608 O O . ALA B 2 221 ? -14.492 45.792 3.682 1.00 11.45 221 ALA B O 1
ATOM 6615 N N . VAL B 2 222 ? -13.187 47.207 2.553 1.00 11.89 222 VAL B N 1
ATOM 6616 C CA . VAL B 2 222 ? -11.984 46.383 2.685 1.00 12.33 222 VAL B CA 1
ATOM 6617 C C . VAL B 2 222 ? -11.518 46.369 4.149 1.00 11.75 222 VAL B C 1
ATOM 6618 O O . VAL B 2 222 ? -11.388 47.428 4.792 1.00 14.71 222 VAL B O 1
ATOM 6631 N N . PHE B 2 223 ? -11.254 45.164 4.651 1.00 12.06 223 PHE B N 1
ATOM 6632 C CA . PHE B 2 223 ? -10.670 44.987 5.963 1.00 12.01 223 PHE B CA 1
ATOM 6633 C C . PHE B 2 223 ? -9.237 45.493 5.982 1.00 14.08 223 PHE B C 1
ATOM 6634 O O . PHE B 2 223 ? -8.444 45.101 5.134 1.00 18.29 223 PHE B O 1
ATOM 6651 N N . THR B 2 224 ? -8.897 46.340 6.949 1.00 17.20 224 THR B N 1
ATOM 6652 C CA . THR B 2 224 ? -7.517 46.800 7.104 1.00 20.43 224 THR B CA 1
ATOM 6653 C C . THR B 2 224 ? -7.064 46.551 8.532 1.00 20.91 224 THR B C 1
ATOM 6654 O O . THR B 2 224 ? -7.851 46.635 9.480 1.00 23.75 224 THR B O 1
ATOM 6665 N N . CYS B 2 225 ? -5.785 46.234 8.674 1.00 23.93 225 CYS B N 1
ATOM 6666 C CA . CYS B 2 225 ? -5.162 46.047 9.985 1.00 24.86 225 CYS B CA 1
ATOM 6667 C C . CYS B 2 225 ? -4.825 47.407 10.603 1.00 28.92 225 CYS B C 1
ATOM 6668 O O . CYS B 2 225 ? -4.576 48.390 9.906 1.00 32.70 225 CYS B O 1
#

B-factor: mean 14.73, std 7.31, range [5.69, 63.19]